Protein AF-A0A517NAT8-F1 (afdb_monomer_lite)

Structure (mmCIF, N/CA/C/O backbone):
data_AF-A0A517NAT8-F1
#
_entry.id   AF-A0A517NAT8-F1
#
loop_
_atom_site.group_PDB
_atom_site.id
_atom_site.type_symbol
_atom_site.label_atom_id
_atom_site.label_alt_id
_atom_site.label_comp_id
_atom_site.label_asym_id
_atom_site.label_entity_id
_atom_site.label_seq_id
_atom_site.pdbx_PDB_ins_code
_atom_site.Cartn_x
_atom_site.Cartn_y
_atom_site.Cartn_z
_atom_site.occupancy
_atom_site.B_iso_or_equiv
_atom_site.auth_seq_id
_atom_site.auth_comp_id
_atom_site.auth_asym_id
_atom_site.auth_atom_id
_atom_site.pdbx_PDB_model_num
ATOM 1 N N . MET A 1 1 ? -1.478 28.085 41.924 1.00 50.31 1 MET A N 1
ATOM 2 C CA . MET A 1 1 ? -0.567 27.464 40.941 1.00 50.31 1 MET A CA 1
ATOM 3 C C . MET A 1 1 ? -1.247 26.225 40.390 1.00 50.31 1 MET A C 1
ATOM 5 O O . MET A 1 1 ? -1.265 25.208 41.060 1.00 50.31 1 MET A O 1
ATOM 9 N N . ASN A 1 2 ? -1.896 26.369 39.239 1.00 42.56 2 ASN A N 1
ATOM 10 C CA . ASN A 1 2 ? -2.189 25.294 38.294 1.00 42.56 2 ASN A CA 1
ATOM 11 C C . ASN A 1 2 ? -2.594 25.989 36.993 1.00 42.56 2 ASN A C 1
ATOM 13 O O . ASN A 1 2 ? -3.600 26.692 36.939 1.00 42.56 2 ASN A O 1
ATOM 17 N N . THR A 1 3 ? -1.717 25.903 36.003 1.00 54.31 3 THR A N 1
ATOM 18 C CA . THR A 1 3 ? -1.868 26.492 34.674 1.00 54.31 3 THR A CA 1
ATOM 19 C C . THR A 1 3 ? -2.737 25.569 33.832 1.00 54.31 3 THR A C 1
ATOM 21 O O . THR A 1 3 ? -2.320 24.466 33.492 1.00 54.31 3 THR A O 1
ATOM 24 N N . PHE A 1 4 ? -3.950 26.019 33.522 1.00 49.78 4 PHE A N 1
ATOM 25 C CA . PHE A 1 4 ? -4.820 25.400 32.528 1.00 49.78 4 PHE A CA 1
ATOM 26 C C . PHE A 1 4 ? -4.387 25.900 31.146 1.00 49.78 4 PHE A C 1
ATOM 28 O O . PHE A 1 4 ? -4.665 27.043 30.780 1.00 49.78 4 PHE A O 1
ATOM 35 N N . SER A 1 5 ? -3.676 25.058 30.399 1.00 52.59 5 SER A N 1
ATOM 36 C CA . SER A 1 5 ? -3.473 25.247 28.964 1.00 52.59 5 SER A CA 1
ATOM 37 C C . SER A 1 5 ? -4.778 24.903 28.253 1.00 52.59 5 SER A C 1
ATOM 39 O O . SER A 1 5 ? -5.262 23.777 28.339 1.00 52.59 5 SER A O 1
ATOM 41 N N . ARG A 1 6 ? -5.374 25.902 27.601 1.00 52.00 6 ARG A N 1
ATOM 42 C CA . ARG A 1 6 ? -6.518 25.757 26.702 1.00 52.00 6 ARG A CA 1
ATOM 43 C C . ARG A 1 6 ? -5.967 25.850 25.287 1.00 52.00 6 ARG A C 1
ATOM 45 O O . ARG A 1 6 ? -5.688 26.943 24.806 1.00 52.00 6 ARG A O 1
ATOM 52 N N . GLU A 1 7 ? -5.739 24.691 24.694 1.00 56.03 7 GLU A N 1
ATOM 53 C CA . GLU A 1 7 ? -5.341 24.525 23.302 1.00 56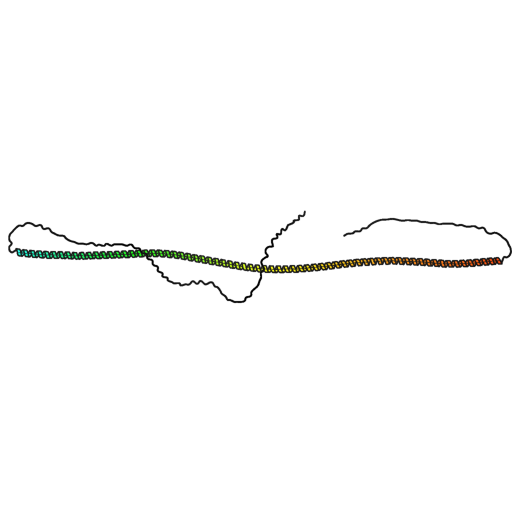.03 7 GLU A CA 1
ATOM 54 C C . GLU A 1 7 ? -6.620 24.591 22.460 1.00 56.03 7 GLU A C 1
ATOM 56 O O . GLU A 1 7 ? -7.607 23.912 22.742 1.00 56.03 7 GLU A O 1
ATOM 61 N N . SER A 1 8 ? -6.656 25.543 21.536 1.00 54.88 8 SER A N 1
ATOM 62 C CA . SER A 1 8 ? -7.767 25.797 20.629 1.00 54.88 8 SER A CA 1
ATOM 63 C C . SER A 1 8 ? -7.552 25.005 19.347 1.00 54.88 8 SER A C 1
ATOM 65 O O . SER A 1 8 ? -6.646 25.326 18.579 1.00 54.88 8 SER A O 1
ATOM 67 N N . ASP A 1 9 ? -8.402 24.002 19.138 1.00 45.12 9 ASP A N 1
ATOM 68 C CA . ASP A 1 9 ? -8.589 23.319 17.863 1.00 45.12 9 ASP A CA 1
ATOM 69 C C . ASP A 1 9 ? -9.257 24.278 16.870 1.00 45.12 9 ASP A C 1
ATOM 71 O O . ASP A 1 9 ? -10.445 24.587 16.975 1.00 45.12 9 ASP A O 1
ATOM 75 N N . ASP A 1 10 ? -8.464 24.764 15.919 1.00 54.50 10 ASP A N 1
ATOM 76 C CA . ASP A 1 10 ? -8.914 25.475 14.724 1.00 54.50 10 ASP A CA 1
ATOM 77 C C . ASP A 1 10 ? -8.953 24.445 13.580 1.00 54.50 10 ASP A C 1
ATOM 79 O O . ASP A 1 10 ? -8.003 24.279 12.810 1.00 54.50 10 ASP A O 1
ATOM 83 N N . GLN A 1 11 ? -10.018 23.636 13.557 1.00 51.03 11 GLN A N 1
ATOM 84 C CA . GLN A 1 11 ? -10.314 22.726 12.451 1.00 51.03 11 GLN A CA 1
ATOM 85 C C . GLN A 1 11 ? -11.008 23.517 11.345 1.00 51.03 11 GLN A C 1
ATOM 87 O O . GLN A 1 11 ? -12.150 23.947 11.476 1.00 51.03 11 GLN A O 1
ATOM 92 N N . SER A 1 12 ? -10.272 23.703 10.256 1.00 53.66 12 SER A N 1
ATOM 93 C CA . SER A 1 12 ? -10.750 24.258 8.999 1.00 53.66 12 SER A CA 1
ATOM 94 C C . SER A 1 12 ? -11.704 23.272 8.325 1.00 53.66 12 SER A C 1
ATOM 96 O O . SER A 1 12 ? -11.334 22.151 7.974 1.00 53.66 12 SER A O 1
ATOM 98 N N . ASP A 1 13 ? -12.937 23.729 8.138 1.00 51.56 13 ASP A N 1
ATOM 99 C CA . ASP A 1 13 ? -13.942 23.144 7.262 1.00 51.56 13 ASP A CA 1
ATOM 100 C C . ASP A 1 13 ? -13.539 23.362 5.794 1.00 51.56 13 ASP A C 1
ATOM 102 O O . ASP A 1 13 ? -13.818 24.414 5.228 1.00 51.56 13 ASP A O 1
ATOM 106 N N . ASP A 1 14 ? -12.902 22.374 5.164 1.00 53.47 14 ASP A N 1
ATOM 107 C CA . ASP A 1 14 ? -12.658 22.357 3.712 1.00 53.47 14 ASP A CA 1
ATOM 108 C C . ASP A 1 14 ? -12.806 20.930 3.138 1.00 53.47 14 ASP A C 1
ATOM 110 O O . ASP A 1 14 ? -11.933 20.386 2.470 1.00 53.47 14 ASP A O 1
ATOM 114 N N . GLU A 1 15 ? -13.957 20.292 3.373 1.00 52.34 15 GLU A N 1
ATOM 115 C CA . GLU A 1 15 ? -14.375 19.097 2.621 1.00 52.34 15 GLU A CA 1
ATOM 116 C C . GLU A 1 15 ? -15.855 19.175 2.221 1.00 52.34 15 GLU A C 1
ATOM 118 O O . GLU A 1 15 ? -16.710 18.433 2.702 1.00 52.34 15 GLU A O 1
ATOM 123 N N . SER A 1 16 ? -16.198 20.063 1.285 1.00 57.94 16 SER A N 1
ATOM 124 C CA . SER A 1 16 ? -17.474 19.926 0.572 1.00 57.94 16 SER A CA 1
ATOM 125 C C . SER A 1 16 ? -17.462 20.527 -0.829 1.00 57.94 16 SER A C 1
ATOM 127 O O . SER A 1 16 ? -18.147 21.500 -1.074 1.00 57.94 16 SER A O 1
ATOM 129 N N . LEU A 1 17 ? -16.740 19.939 -1.793 1.00 54.53 17 LEU A N 1
ATOM 130 C CA . LEU A 1 17 ? -16.938 20.265 -3.221 1.00 54.53 17 LEU A CA 1
ATOM 131 C C . LEU A 1 17 ? -16.329 19.205 -4.166 1.00 54.53 17 LEU A C 1
ATOM 133 O O . LEU A 1 17 ? -15.535 19.522 -5.040 1.00 54.53 17 LEU A O 1
ATOM 137 N N . LEU A 1 18 ? -16.686 17.920 -4.021 1.00 50.75 18 LEU A N 1
ATOM 138 C CA . LEU A 1 18 ? -16.361 16.903 -5.046 1.00 50.75 18 LEU A CA 1
ATOM 139 C C . LEU A 1 18 ? -17.267 15.662 -4.984 1.00 50.75 18 LEU A C 1
ATOM 141 O O . LEU A 1 18 ? -16.820 14.522 -4.928 1.00 50.75 18 LEU A O 1
ATOM 145 N N . LYS A 1 19 ? -18.587 15.875 -5.022 1.00 48.81 19 LYS A N 1
ATOM 146 C CA . LYS A 1 19 ? -19.572 14.819 -5.320 1.00 48.81 19 LYS A CA 1
ATOM 147 C C . LYS A 1 19 ? -20.706 15.367 -6.180 1.00 48.81 19 LYS A C 1
ATOM 149 O O . LYS A 1 19 ? -21.815 15.576 -5.708 1.00 48.81 19 LYS A O 1
ATOM 154 N N . GLN A 1 20 ? -20.433 15.566 -7.464 1.00 50.50 20 GLN A N 1
ATOM 155 C CA . GLN A 1 20 ? -21.471 15.613 -8.492 1.00 50.50 20 GLN A CA 1
ATOM 156 C C . GLN A 1 20 ? -20.840 15.306 -9.849 1.00 50.50 20 GLN A C 1
ATOM 158 O O . GLN A 1 20 ? -20.296 16.194 -10.487 1.00 50.50 20 GLN A O 1
ATOM 163 N N . GLN A 1 21 ? -20.870 14.027 -10.237 1.00 48.34 21 GLN A N 1
ATOM 164 C CA . GLN A 1 21 ? -21.014 13.519 -11.612 1.00 48.34 21 GLN A CA 1
ATOM 165 C C . GLN A 1 21 ? -20.677 12.022 -11.627 1.00 48.34 21 GLN A C 1
ATOM 167 O O . GLN A 1 21 ? -19.607 11.598 -12.042 1.00 48.34 21 GLN A O 1
ATOM 172 N N . SER A 1 22 ? -21.605 11.196 -11.148 1.00 48.62 22 SER A N 1
ATOM 173 C CA . SER A 1 22 ? -21.641 9.783 -11.533 1.00 48.62 22 SER A CA 1
ATOM 174 C C . SER A 1 22 ? -23.045 9.248 -11.298 1.00 48.62 22 SER A C 1
ATOM 176 O O . SER A 1 22 ? -23.369 8.789 -10.207 1.00 48.62 22 SER A O 1
ATOM 178 N N . SER A 1 23 ? -23.918 9.434 -12.291 1.00 49.81 23 SER A N 1
ATOM 179 C CA . SER A 1 23 ? -25.202 8.731 -12.435 1.00 49.81 23 SER A CA 1
ATOM 180 C C . SER A 1 23 ? -25.832 9.049 -13.796 1.00 49.81 23 SER A C 1
ATOM 182 O O . SER A 1 23 ? -26.615 9.983 -13.924 1.00 49.81 23 SER A O 1
ATOM 184 N N . ARG A 1 24 ? -25.488 8.252 -14.809 1.00 49.53 24 ARG A N 1
ATOM 185 C CA . ARG A 1 24 ? -26.349 7.855 -15.940 1.00 49.53 24 ARG A CA 1
ATOM 186 C C . ARG A 1 24 ? -25.829 6.473 -16.357 1.00 49.53 24 ARG A C 1
ATOM 188 O O . ARG A 1 24 ? -24.683 6.364 -16.766 1.00 49.53 24 ARG A O 1
ATOM 195 N N . MET A 1 25 ? -26.488 5.396 -15.914 1.00 43.78 25 MET A N 1
ATOM 196 C CA . MET A 1 25 ? -27.479 4.647 -16.715 1.00 43.78 25 MET A CA 1
ATOM 197 C C . MET A 1 25 ? -26.877 4.299 -18.090 1.00 43.78 25 MET A C 1
ATOM 199 O O . MET A 1 25 ? -26.657 5.206 -18.879 1.00 43.78 25 MET A O 1
ATOM 203 N N . GLY A 1 26 ? -26.518 3.065 -18.442 1.00 43.97 26 GLY A N 1
ATOM 204 C CA . GLY A 1 26 ? -27.087 1.774 -18.064 1.00 43.97 26 GLY A CA 1
ATOM 205 C C . GLY A 1 26 ? -27.830 1.189 -19.270 1.00 43.97 26 GLY A C 1
ATOM 206 O O . GLY A 1 26 ? -28.805 1.788 -19.709 1.00 43.97 26 GLY A O 1
ATOM 207 N N . GLY A 1 27 ? -27.388 0.019 -19.745 1.00 44.34 27 GLY A N 1
ATOM 208 C CA . GLY A 1 27 ? -28.197 -0.919 -20.537 1.00 44.34 27 GLY A CA 1
ATOM 209 C C . GLY A 1 27 ? -27.802 -1.118 -22.006 1.00 44.34 27 GLY A C 1
ATOM 210 O O . GLY A 1 27 ? -27.561 -0.140 -22.704 1.00 44.34 27 GLY A O 1
ATOM 211 N N . ASN A 1 28 ? -27.870 -2.396 -22.424 1.00 40.94 28 ASN A N 1
ATOM 212 C CA . ASN A 1 28 ? -27.925 -2.947 -23.795 1.00 40.94 28 ASN A CA 1
ATOM 213 C C . ASN A 1 28 ? -26.576 -3.075 -24.544 1.00 40.94 28 ASN A C 1
ATOM 215 O O . ASN A 1 28 ? -25.791 -2.140 -24.543 1.00 40.94 28 ASN A O 1
ATOM 219 N N . ASP A 1 29 ? -26.160 -4.179 -25.184 1.00 44.78 29 ASP A N 1
ATOM 220 C CA . ASP A 1 29 ? -26.725 -5.479 -25.610 1.00 44.78 29 ASP A CA 1
ATOM 221 C C . ASP A 1 29 ? -25.532 -6.471 -25.720 1.00 44.78 29 ASP A C 1
ATOM 223 O O . ASP A 1 29 ? -24.425 -6.063 -26.057 1.00 44.78 29 ASP A O 1
ATOM 227 N N . HIS A 1 30 ? -25.560 -7.725 -25.259 1.00 51.31 30 HIS A N 1
ATOM 228 C CA . HIS A 1 30 ? -26.035 -8.949 -25.933 1.00 51.31 30 HIS A CA 1
ATOM 229 C C . HIS A 1 30 ? -25.841 -9.059 -27.466 1.00 51.31 30 HIS A C 1
ATOM 231 O O . HIS A 1 30 ? -26.796 -8.955 -28.220 1.00 51.31 30 HIS A O 1
ATOM 237 N N . PHE A 1 31 ? -24.619 -9.389 -27.900 1.00 43.75 31 PHE A N 1
ATOM 238 C CA . PHE A 1 31 ? -24.274 -10.177 -29.102 1.00 43.75 31 PHE A CA 1
ATOM 239 C C . PHE A 1 31 ? -22.938 -10.876 -28.759 1.00 43.75 31 PHE A C 1
ATOM 241 O O . PHE A 1 31 ? -22.033 -10.228 -28.251 1.00 43.75 31 PHE A O 1
ATOM 248 N N . GLY A 1 32 ? -22.731 -12.188 -28.851 1.00 42.06 32 GLY A N 1
ATOM 249 C CA . GLY A 1 32 ? -23.249 -13.133 -29.827 1.00 42.06 32 GLY A CA 1
ATOM 250 C C . GLY A 1 32 ? -22.176 -13.367 -30.890 1.00 42.06 32 GLY A C 1
ATOM 251 O O . GLY A 1 32 ? -22.216 -12.678 -31.893 1.00 42.06 32 GLY A O 1
ATOM 252 N N . GLY A 1 33 ? -21.249 -14.298 -30.615 1.00 45.09 33 GLY A N 1
ATOM 253 C CA . GLY A 1 33 ? -20.421 -15.074 -31.557 1.00 45.09 33 GLY A CA 1
ATOM 254 C C . GLY A 1 33 ? -19.643 -14.351 -32.666 1.00 45.09 33 GLY A C 1
ATOM 255 O O . GLY A 1 33 ? -20.226 -13.691 -33.507 1.00 45.09 33 GLY A O 1
ATOM 256 N N . THR A 1 34 ? -18.341 -14.616 -32.755 1.00 44.00 34 THR A N 1
ATOM 257 C CA . THR A 1 34 ? -17.781 -15.505 -33.792 1.00 44.00 34 THR A CA 1
ATOM 258 C C . THR A 1 34 ? -16.298 -15.709 -33.530 1.00 44.00 34 THR A C 1
ATOM 260 O O . THR A 1 34 ? -15.546 -14.750 -33.369 1.00 44.00 34 THR A O 1
ATOM 263 N N . ASP A 1 35 ? -15.901 -16.975 -33.530 1.00 48.62 35 ASP A N 1
ATOM 264 C CA . ASP A 1 35 ? -14.538 -17.411 -33.777 1.00 48.62 35 ASP A CA 1
ATOM 265 C C . ASP A 1 35 ? -14.037 -16.819 -35.100 1.00 48.62 35 ASP A C 1
ATOM 267 O O . ASP A 1 35 ? -14.636 -17.049 -36.149 1.00 48.62 35 ASP A O 1
ATOM 271 N N . THR A 1 36 ? -12.918 -16.102 -35.060 1.00 49.06 36 THR A N 1
ATOM 272 C CA . THR A 1 36 ? -12.034 -15.934 -36.216 1.00 49.06 36 THR A CA 1
ATOM 273 C C . THR A 1 36 ? -10.600 -15.971 -35.718 1.00 49.06 36 THR A C 1
ATOM 275 O O . THR A 1 36 ? -10.096 -15.024 -35.119 1.00 49.06 36 THR A O 1
ATOM 278 N N . GLU A 1 37 ? -10.019 -17.152 -35.884 1.00 41.31 37 GLU A N 1
ATOM 279 C CA . GLU A 1 37 ? -8.735 -17.383 -36.536 1.00 41.31 37 GLU A CA 1
ATOM 280 C C . GLU A 1 37 ? -7.654 -16.301 -36.415 1.00 41.31 37 GLU A C 1
ATOM 282 O O . GLU A 1 37 ? -7.759 -15.170 -36.884 1.00 41.31 37 GLU A O 1
ATOM 287 N N . SER A 1 38 ? -6.540 -16.774 -35.862 1.00 51.75 38 SER A N 1
ATOM 288 C CA . SER A 1 38 ? -5.169 -16.394 -36.175 1.00 51.75 38 SER A CA 1
ATOM 289 C C . SER A 1 38 ? -4.980 -15.577 -37.459 1.00 51.75 38 SER A C 1
ATOM 291 O O . SER A 1 38 ? -5.102 -16.102 -38.565 1.00 51.75 38 SER A O 1
ATOM 293 N N . MET A 1 39 ? -4.473 -14.358 -37.307 1.00 43.47 39 MET A N 1
ATOM 294 C CA . MET A 1 39 ? -3.513 -13.814 -38.260 1.00 43.47 39 MET A CA 1
ATOM 295 C C . MET A 1 39 ? -2.321 -13.252 -37.495 1.00 43.47 39 MET A C 1
ATOM 297 O O . MET A 1 39 ? -2.332 -12.140 -36.972 1.00 43.47 39 MET A O 1
ATOM 301 N N . PHE A 1 40 ? -1.296 -14.100 -37.416 1.00 44.72 40 PHE A N 1
ATOM 302 C CA . PHE A 1 40 ? 0.096 -13.691 -37.327 1.00 44.72 40 PHE A CA 1
ATOM 303 C C . PHE A 1 40 ? 0.354 -12.637 -38.410 1.00 44.72 40 PHE A C 1
ATOM 305 O O . PHE A 1 40 ? 0.318 -12.951 -39.597 1.00 44.72 40 PHE A O 1
ATOM 312 N N . ASN A 1 41 ? 0.605 -11.396 -38.005 1.00 43.94 41 ASN A N 1
ATOM 313 C CA . ASN A 1 41 ? 1.285 -10.428 -38.855 1.00 43.94 41 ASN A CA 1
ATOM 314 C C . ASN A 1 41 ? 2.761 -10.457 -38.468 1.00 43.94 41 ASN A C 1
ATOM 316 O O . ASN A 1 41 ? 3.219 -9.664 -37.645 1.00 43.94 41 ASN A O 1
ATOM 320 N N . ASP A 1 42 ? 3.480 -11.416 -39.046 1.00 52.22 42 ASP A N 1
ATOM 321 C CA . ASP A 1 42 ? 4.934 -11.364 -39.105 1.00 52.22 42 ASP A CA 1
ATOM 322 C C . ASP A 1 42 ? 5.346 -10.160 -39.975 1.00 52.22 42 ASP A C 1
ATOM 324 O O . ASP A 1 42 ? 4.808 -9.980 -41.074 1.00 52.22 42 ASP A O 1
ATOM 328 N N . PRO A 1 43 ? 6.285 -9.311 -39.526 1.00 63.31 43 PRO A N 1
ATOM 329 C CA . PRO A 1 43 ? 6.889 -8.308 -40.391 1.00 63.31 43 PRO A CA 1
ATOM 330 C C . PRO A 1 43 ? 7.718 -9.006 -41.487 1.00 63.31 43 PRO A C 1
ATOM 332 O O . PRO A 1 43 ? 8.379 -10.011 -41.212 1.00 63.31 43 PRO A O 1
ATOM 335 N N . PRO A 1 44 ? 7.708 -8.502 -42.733 1.00 53.25 44 PRO A N 1
ATOM 336 C CA . PRO A 1 44 ? 8.344 -9.187 -43.849 1.00 53.25 44 PRO A CA 1
ATOM 337 C C . PRO A 1 44 ? 9.859 -9.295 -43.652 1.00 53.25 44 PRO A C 1
ATOM 339 O O . PRO A 1 44 ? 10.553 -8.300 -43.434 1.00 53.25 44 PRO A O 1
ATOM 342 N N . LEU A 1 45 ? 10.359 -10.528 -43.786 1.00 43.91 45 LEU A N 1
ATOM 343 C CA . LEU A 1 45 ? 11.760 -10.834 -44.050 1.00 43.91 45 LEU A CA 1
ATOM 344 C C . LEU A 1 45 ? 12.233 -10.005 -45.252 1.00 43.91 45 LEU A C 1
ATOM 346 O O . LEU A 1 45 ? 11.782 -10.212 -46.377 1.00 43.91 45 LEU A O 1
ATOM 350 N N . ILE A 1 46 ? 13.183 -9.103 -45.022 1.00 49.00 46 ILE A N 1
ATOM 351 C CA . ILE A 1 46 ? 13.988 -8.510 -46.088 1.00 49.00 46 ILE A CA 1
ATOM 352 C C . ILE A 1 46 ? 15.057 -9.544 -46.445 1.00 49.00 46 ILE A C 1
ATOM 354 O O . ILE A 1 46 ? 16.097 -9.642 -45.796 1.00 49.00 46 ILE A O 1
ATOM 358 N N . THR A 1 47 ? 14.777 -10.355 -47.458 1.00 51.41 47 THR A N 1
ATOM 359 C CA . THR A 1 47 ? 15.804 -11.111 -48.177 1.00 51.41 47 THR A CA 1
ATOM 360 C C . THR A 1 47 ? 16.501 -10.174 -49.168 1.00 51.41 47 THR A C 1
ATOM 362 O O . THR A 1 47 ? 15.806 -9.462 -49.894 1.00 51.41 47 THR A O 1
ATOM 365 N N . PRO A 1 48 ? 17.843 -10.146 -49.236 1.00 47.50 48 PRO A N 1
ATOM 366 C CA . PRO A 1 48 ? 18.539 -9.462 -50.314 1.00 47.50 48 PRO A CA 1
ATOM 367 C C . PRO A 1 48 ? 18.362 -10.277 -51.598 1.00 47.50 48 PRO A C 1
ATOM 369 O O . PRO A 1 48 ? 18.732 -11.448 -51.636 1.00 47.50 48 PRO A O 1
ATOM 372 N N . ASP A 1 49 ? 17.772 -9.661 -52.617 1.00 42.53 49 ASP A N 1
ATOM 373 C CA . ASP A 1 49 ? 17.655 -10.228 -53.960 1.00 42.53 49 ASP A CA 1
ATOM 374 C C . ASP A 1 49 ? 19.024 -10.112 -54.663 1.00 42.53 49 ASP A C 1
ATOM 376 O O . ASP A 1 49 ? 19.537 -8.992 -54.802 1.00 42.53 49 ASP A O 1
ATOM 380 N N . PRO A 1 50 ? 19.678 -11.221 -55.048 1.00 60.94 50 PRO A N 1
ATOM 381 C CA . PRO A 1 50 ? 20.838 -11.203 -55.920 1.00 60.94 50 PRO A CA 1
ATOM 382 C C . PRO A 1 50 ? 20.357 -11.380 -57.367 1.00 60.94 50 PRO A C 1
ATOM 384 O O . PRO A 1 50 ? 19.720 -12.379 -57.673 1.00 60.94 50 PRO A O 1
ATOM 387 N N . ASP A 1 51 ? 20.694 -10.414 -58.224 1.00 47.69 51 ASP A N 1
ATOM 388 C CA . ASP A 1 51 ? 20.539 -10.390 -59.694 1.00 47.69 51 ASP A CA 1
ATOM 389 C C . ASP A 1 51 ? 19.553 -9.332 -60.207 1.00 47.69 51 ASP A C 1
ATOM 391 O O . ASP A 1 51 ? 18.379 -9.583 -60.457 1.00 47.69 51 ASP A O 1
ATOM 395 N N . LEU A 1 52 ? 20.091 -8.142 -60.488 1.00 45.38 52 LEU A N 1
ATOM 396 C CA . LEU A 1 52 ? 19.544 -7.243 -61.505 1.00 45.38 52 LEU A CA 1
ATOM 397 C C . LEU A 1 52 ? 20.690 -6.720 -62.377 1.00 45.38 52 LEU A C 1
ATOM 399 O O . LEU A 1 52 ? 21.144 -5.581 -62.270 1.00 45.38 52 LEU A O 1
ATOM 403 N N . ASP A 1 53 ? 21.133 -7.597 -63.273 1.00 46.81 53 ASP A N 1
ATOM 404 C CA . ASP A 1 53 ? 21.705 -7.218 -64.558 1.00 46.81 53 ASP A CA 1
ATOM 405 C C . ASP A 1 53 ? 20.608 -6.558 -65.403 1.00 46.81 53 ASP A C 1
ATOM 407 O O . ASP A 1 53 ? 19.783 -7.246 -65.997 1.00 46.81 53 ASP A O 1
ATOM 411 N N . HIS A 1 54 ? 20.614 -5.229 -65.524 1.00 45.00 54 HIS A N 1
ATOM 412 C CA . HIS A 1 54 ? 20.000 -4.565 -66.674 1.00 45.00 54 HIS A CA 1
ATOM 413 C C . HIS A 1 54 ? 20.816 -3.356 -67.133 1.00 45.00 54 HIS A C 1
ATOM 415 O O . HIS A 1 54 ? 20.741 -2.242 -66.620 1.00 45.00 54 HIS A O 1
ATOM 421 N N . VAL A 1 55 ? 21.582 -3.637 -68.186 1.00 44.78 55 VAL A N 1
ATOM 422 C CA . VAL A 1 55 ? 21.899 -2.763 -69.315 1.00 44.78 55 VAL A CA 1
ATOM 423 C C . VAL A 1 55 ? 20.797 -1.722 -69.550 1.00 44.78 55 VAL A C 1
ATOM 425 O O . VAL A 1 55 ? 19.665 -2.073 -69.873 1.00 44.78 55 VAL A O 1
ATOM 428 N N . SER A 1 56 ? 21.155 -0.439 -69.496 1.00 44.81 56 SER A N 1
ATOM 429 C CA . SER A 1 56 ? 20.398 0.611 -70.174 1.00 44.81 56 SER A CA 1
ATOM 430 C C . SER A 1 56 ? 21.353 1.554 -70.892 1.00 44.81 56 SER A C 1
ATOM 432 O O . SER A 1 56 ? 22.022 2.409 -70.313 1.00 44.81 56 SER A O 1
ATOM 434 N N . THR A 1 57 ? 21.435 1.335 -72.198 1.00 46.38 57 THR A N 1
ATOM 435 C CA . THR A 1 57 ? 21.903 2.286 -73.194 1.00 46.38 57 THR A CA 1
ATOM 436 C C . THR A 1 57 ? 20.953 3.478 -73.246 1.00 46.38 57 THR A C 1
ATOM 438 O O . THR A 1 57 ? 19.794 3.313 -73.623 1.00 46.38 57 THR A O 1
ATOM 441 N N . GLN A 1 58 ? 21.451 4.688 -73.001 1.00 36.72 58 GLN A N 1
ATOM 442 C CA . GLN A 1 58 ? 20.858 5.869 -73.619 1.00 36.72 58 GLN A CA 1
ATOM 443 C C . GLN A 1 58 ? 21.929 6.890 -74.001 1.00 36.72 58 GLN A C 1
ATOM 445 O O . GLN A 1 58 ? 22.490 7.626 -73.197 1.00 36.72 58 GLN A O 1
ATOM 450 N N . THR A 1 59 ? 22.197 6.868 -75.300 1.00 40.41 59 THR A N 1
ATOM 451 C CA . THR A 1 59 ? 22.665 7.969 -76.131 1.00 40.41 59 THR A CA 1
ATOM 452 C C . THR A 1 59 ? 22.011 9.294 -75.749 1.00 40.41 59 THR A C 1
ATOM 454 O O . THR A 1 59 ? 20.785 9.393 -75.781 1.00 40.41 59 THR A O 1
ATOM 457 N N . ASN A 1 60 ? 22.810 10.343 -75.547 1.00 36.53 60 ASN A N 1
ATOM 458 C CA . ASN A 1 60 ? 22.399 11.648 -76.041 1.00 36.53 60 ASN A CA 1
ATOM 459 C C . ASN A 1 60 ? 23.581 12.455 -76.579 1.00 36.53 60 ASN A C 1
ATOM 461 O O . ASN A 1 60 ? 24.673 12.484 -76.015 1.00 36.53 60 ASN A O 1
ATOM 465 N N . VAL A 1 61 ? 23.314 13.032 -77.741 1.00 37.50 61 VAL A N 1
ATOM 466 C CA . VAL A 1 61 ? 24.208 13.673 -78.695 1.00 37.50 61 VAL A CA 1
ATOM 467 C C . VAL A 1 61 ? 23.852 15.156 -78.706 1.00 37.50 61 VAL A C 1
ATOM 469 O O . VAL A 1 61 ? 22.695 15.498 -78.916 1.00 37.50 61 VAL A O 1
ATOM 472 N N . GLN A 1 62 ? 24.838 16.029 -78.526 1.00 38.19 62 GLN A N 1
ATOM 473 C CA . GLN A 1 62 ? 24.784 17.460 -78.861 1.00 38.19 62 GLN A CA 1
ATOM 474 C C . GLN A 1 62 ? 26.257 17.905 -78.894 1.00 38.19 62 GLN A C 1
ATOM 476 O O . GLN A 1 62 ? 26.906 17.936 -77.858 1.00 38.19 62 GLN A O 1
ATOM 481 N N . VAL A 1 63 ? 26.977 17.983 -80.019 1.00 36.66 63 VAL A N 1
ATOM 482 C CA . VAL A 1 63 ? 26.777 18.730 -81.275 1.00 36.66 63 VAL A CA 1
ATOM 483 C C . VAL A 1 63 ? 26.404 20.183 -81.018 1.00 36.66 63 VAL A C 1
ATOM 485 O O . VAL A 1 63 ? 25.240 20.549 -81.084 1.00 36.66 63 VAL A O 1
ATOM 488 N N . GLU A 1 64 ? 27.428 21.009 -80.820 1.00 36.75 64 GLU A N 1
ATOM 489 C CA . GLU A 1 64 ? 27.449 22.349 -81.392 1.00 36.75 64 GLU A CA 1
ATOM 490 C C . GLU A 1 64 ? 28.846 22.675 -81.928 1.00 36.75 64 GLU A C 1
ATOM 492 O O . GLU A 1 64 ? 29.885 22.468 -81.302 1.00 36.75 64 GLU A O 1
ATOM 497 N N . THR A 1 65 ? 28.819 23.105 -83.178 1.00 38.44 65 THR A N 1
ATOM 498 C CA . THR A 1 65 ? 29.917 23.420 -84.077 1.00 38.44 65 THR A CA 1
ATOM 499 C C . THR A 1 65 ? 30.101 24.929 -84.157 1.00 38.44 65 THR A C 1
ATOM 501 O O . THR A 1 65 ? 29.124 25.645 -84.344 1.00 38.44 65 THR A O 1
ATOM 504 N N . SER A 1 66 ? 31.341 25.408 -84.185 1.00 35.34 66 SER A N 1
ATOM 505 C CA . SER A 1 66 ? 31.729 26.628 -84.916 1.00 35.34 66 SER A CA 1
ATOM 506 C C . SER A 1 66 ? 33.263 26.612 -84.999 1.00 35.34 66 SER A C 1
ATOM 508 O O . SER A 1 66 ? 33.927 26.635 -83.970 1.00 35.34 66 SER A O 1
ATOM 510 N N . SER A 1 67 ? 33.925 26.289 -86.114 1.00 37.75 67 SER A N 1
ATOM 511 C CA . SER A 1 67 ? 33.946 26.880 -87.464 1.00 37.75 67 SER A CA 1
ATOM 512 C C . SER A 1 67 ? 34.599 28.267 -87.530 1.00 37.75 67 SER A C 1
ATOM 514 O O . SER A 1 67 ? 33.940 29.265 -87.272 1.00 37.75 67 SER A O 1
ATOM 516 N N . HIS A 1 68 ? 35.872 28.298 -87.943 1.00 37.12 68 HIS A N 1
ATOM 517 C CA . HIS A 1 68 ? 36.523 29.238 -88.882 1.00 37.12 68 HIS A CA 1
ATOM 518 C C . HIS A 1 68 ? 37.922 28.634 -89.162 1.00 37.12 68 HIS A C 1
ATOM 520 O O . HIS A 1 68 ? 38.750 28.577 -88.264 1.00 37.12 68 HIS A O 1
ATOM 526 N N . GLN A 1 69 ? 38.191 27.900 -90.258 1.00 36.03 69 GLN A N 1
ATOM 527 C CA . GLN A 1 69 ? 38.377 28.341 -91.661 1.00 36.03 69 GLN A CA 1
ATOM 528 C C . GLN A 1 69 ? 39.180 29.652 -91.760 1.00 36.03 69 GLN A C 1
ATOM 530 O O . GLN A 1 69 ? 38.803 30.632 -91.144 1.00 36.03 69 GLN A O 1
ATOM 535 N N . LYS A 1 70 ? 40.247 29.794 -92.558 1.00 37.44 70 LYS A N 1
ATOM 536 C CA . LYS A 1 70 ? 40.639 29.144 -93.827 1.00 37.44 70 LYS A CA 1
ATOM 537 C C . LYS A 1 70 ? 42.085 29.596 -94.117 1.00 37.44 70 LYS A C 1
ATOM 539 O O . LYS A 1 70 ? 42.364 30.772 -93.945 1.00 37.44 70 LYS A O 1
ATOM 544 N N . GLY A 1 71 ? 43.002 28.705 -94.508 1.00 35.09 71 GLY A N 1
ATOM 545 C CA . GLY A 1 71 ? 43.483 28.611 -95.904 1.00 35.09 71 GLY A CA 1
ATOM 546 C C . GLY A 1 71 ? 44.700 29.525 -96.162 1.00 35.09 71 GLY A C 1
ATOM 547 O O . GLY A 1 71 ? 44.808 30.567 -95.547 1.00 35.09 71 GLY A O 1
ATOM 548 N N . LYS A 1 72 ? 45.679 29.266 -97.029 1.00 39.09 72 LYS A N 1
ATOM 549 C CA . LYS A 1 72 ? 45.923 28.317 -98.129 1.00 39.09 72 LYS A CA 1
ATOM 550 C C . LYS A 1 72 ? 47.459 28.278 -98.312 1.00 39.09 72 LYS A C 1
ATOM 552 O O . LYS A 1 72 ? 48.106 29.304 -98.160 1.00 39.09 72 LYS A O 1
ATOM 557 N N . ARG A 1 73 ? 48.084 27.103 -98.446 1.00 35.97 73 ARG A N 1
ATOM 558 C CA . ARG A 1 73 ? 48.607 26.521 -99.707 1.00 35.97 73 ARG A CA 1
ATOM 559 C C . ARG A 1 73 ? 49.331 27.495 -100.650 1.00 35.97 73 ARG A C 1
ATOM 561 O O . ARG A 1 73 ? 48.701 28.383 -101.212 1.00 35.97 73 ARG A O 1
ATOM 568 N N . GLY A 1 74 ? 50.591 27.169 -100.932 1.00 34.81 74 GLY A N 1
ATOM 569 C CA . GLY A 1 74 ? 51.365 27.675 -102.062 1.00 34.81 74 GLY A CA 1
ATOM 570 C C . GLY A 1 74 ? 52.703 26.946 -102.181 1.00 34.81 74 GLY A C 1
ATOM 571 O O . GLY A 1 74 ? 53.717 27.446 -101.716 1.00 34.81 74 GLY A O 1
ATOM 572 N N . GLU A 1 75 ? 52.682 25.745 -102.759 1.00 35.84 75 GLU A N 1
ATOM 573 C CA . GLU A 1 75 ? 53.862 25.095 -103.340 1.00 35.84 75 GLU A CA 1
ATOM 574 C C . GLU A 1 75 ? 54.273 25.838 -104.622 1.00 35.84 75 GLU A C 1
ATOM 576 O O . GLU A 1 75 ? 53.404 26.169 -105.428 1.00 35.84 75 GLU A O 1
ATOM 581 N N . ALA A 1 76 ? 55.575 26.018 -104.859 1.00 32.50 76 ALA A N 1
ATOM 582 C CA . ALA A 1 76 ? 56.140 26.075 -106.208 1.00 32.50 76 ALA A CA 1
ATOM 583 C C . ALA A 1 76 ? 57.632 25.705 -106.178 1.00 32.50 76 ALA A C 1
ATOM 585 O O . ALA A 1 76 ? 58.417 26.250 -105.405 1.00 32.50 76 ALA A O 1
ATOM 586 N N . LYS A 1 77 ? 57.973 24.734 -107.025 1.00 37.78 77 LYS A N 1
ATOM 587 C CA . LYS A 1 77 ? 59.303 24.187 -107.308 1.00 37.78 77 LYS A CA 1
ATOM 588 C C . LYS A 1 77 ? 60.190 25.165 -108.107 1.00 37.78 77 LYS A C 1
ATOM 590 O O . LYS A 1 77 ? 59.664 26.095 -108.718 1.00 37.78 77 LYS A O 1
ATOM 595 N N . PRO A 1 78 ? 61.513 24.912 -108.155 1.00 48.69 78 PRO A N 1
ATOM 596 C CA . PRO A 1 78 ? 62.466 25.598 -109.027 1.00 48.69 78 PRO A CA 1
ATOM 597 C C . PRO A 1 78 ? 62.463 25.023 -110.462 1.00 48.69 78 PRO A C 1
ATOM 599 O O . PRO A 1 78 ? 61.915 23.946 -110.689 1.00 48.69 78 PRO A O 1
ATOM 602 N N . ASN A 1 79 ? 63.141 25.734 -111.377 1.00 36.34 79 ASN A N 1
ATOM 603 C CA . ASN A 1 79 ? 63.648 25.343 -112.713 1.00 36.34 79 ASN A CA 1
ATOM 604 C C . ASN A 1 79 ? 63.016 26.011 -113.950 1.00 36.34 79 ASN A C 1
ATOM 606 O O . ASN A 1 79 ? 61.902 25.701 -114.357 1.00 36.34 79 ASN A O 1
ATOM 610 N N . LEU A 1 80 ? 63.841 26.818 -114.627 1.00 39.03 80 LEU A N 1
ATOM 611 C CA . LEU A 1 80 ? 63.980 26.921 -116.089 1.00 39.03 80 LEU A CA 1
ATOM 612 C C . LEU A 1 80 ? 65.422 27.414 -116.351 1.00 39.03 80 LEU A C 1
ATOM 614 O O . LEU A 1 80 ? 65.810 28.466 -115.857 1.00 39.03 80 LEU A O 1
ATOM 618 N N . LEU A 1 81 ? 66.312 26.533 -116.826 1.00 36.00 81 LEU A N 1
ATOM 619 C CA . LEU A 1 81 ? 66.772 26.426 -118.228 1.00 36.00 81 LEU A CA 1
ATOM 620 C C . LEU A 1 81 ? 67.499 27.695 -118.728 1.00 36.00 81 LEU A C 1
ATOM 622 O O . LEU A 1 81 ? 66.906 28.758 -118.819 1.00 36.00 81 LEU A O 1
ATOM 626 N N . GLN A 1 82 ? 68.827 27.665 -118.897 1.00 33.38 82 GLN A N 1
ATOM 627 C CA . GLN A 1 82 ? 69.617 27.116 -120.025 1.00 33.38 82 GLN A CA 1
ATOM 628 C C . GLN A 1 82 ? 69.814 28.086 -121.207 1.00 33.38 82 GLN A C 1
ATOM 630 O O . GLN A 1 82 ? 68.853 28.597 -121.767 1.00 33.38 82 GLN A O 1
ATOM 635 N N . ARG A 1 83 ? 71.080 28.123 -121.671 1.00 35.19 83 ARG A N 1
ATOM 636 C CA . ARG A 1 83 ? 71.602 28.576 -122.985 1.00 35.19 83 ARG A CA 1
ATOM 637 C C . ARG A 1 83 ? 71.584 30.098 -123.230 1.00 35.19 83 ARG A C 1
ATOM 639 O O . ARG A 1 83 ? 70.602 30.762 -122.976 1.00 35.19 83 ARG A O 1
ATOM 646 N N . ALA A 1 84 ? 72.633 30.730 -123.755 1.00 35.47 84 ALA A N 1
ATOM 647 C CA . ALA A 1 84 ? 73.653 30.232 -124.672 1.00 35.47 84 ALA A CA 1
ATOM 648 C C . ALA A 1 84 ? 75.013 30.929 -124.470 1.00 35.47 84 ALA A C 1
ATOM 650 O O . ALA A 1 84 ? 75.095 32.143 -124.305 1.00 35.47 84 ALA A O 1
ATOM 651 N N . PHE A 1 85 ? 76.075 30.131 -124.561 1.00 32.03 85 PHE A N 1
ATOM 652 C CA . PHE A 1 85 ? 77.425 30.568 -124.902 1.00 32.03 85 PHE A CA 1
ATOM 653 C C . PHE A 1 85 ? 77.582 30.643 -126.433 1.00 32.03 85 PHE A C 1
ATOM 655 O O . PHE A 1 85 ? 76.901 29.921 -127.163 1.00 32.03 85 PHE A O 1
ATOM 662 N N . SER A 1 86 ? 78.581 31.428 -126.854 1.00 32.81 86 SER A N 1
ATOM 663 C CA . SER A 1 86 ? 79.382 31.312 -128.090 1.00 32.81 86 SER A CA 1
ATOM 664 C C . SER A 1 86 ? 79.110 32.293 -129.236 1.00 32.81 86 SER A C 1
ATOM 666 O O . SER A 1 86 ? 78.160 32.149 -129.999 1.00 32.81 86 SER A O 1
ATOM 668 N N . ARG A 1 87 ? 80.087 33.188 -129.447 1.00 34.31 87 ARG A N 1
ATOM 669 C CA . ARG A 1 87 ? 80.829 33.409 -130.713 1.00 34.31 87 ARG A CA 1
ATOM 670 C C . ARG A 1 87 ? 82.097 34.216 -130.369 1.00 34.31 87 ARG A C 1
ATOM 672 O O . ARG A 1 87 ? 81.990 35.348 -129.922 1.00 34.31 87 ARG A O 1
ATOM 679 N N . ALA A 1 88 ? 83.272 33.582 -130.274 1.00 34.28 88 ALA A N 1
ATOM 680 C CA . ALA A 1 88 ? 84.238 33.386 -131.373 1.00 34.28 88 ALA A CA 1
ATOM 681 C C . ALA A 1 88 ? 84.600 34.731 -132.032 1.00 34.28 88 ALA A C 1
ATOM 683 O O . ALA A 1 88 ? 83.825 35.259 -132.822 1.00 34.28 88 ALA A O 1
ATOM 684 N N . SER A 1 89 ? 85.647 35.429 -131.582 1.00 33.06 89 SER A N 1
ATOM 685 C CA . SER A 1 89 ? 87.044 35.272 -132.035 1.00 33.06 89 SER A CA 1
ATOM 686 C C . SER A 1 89 ? 87.178 34.864 -133.511 1.00 33.06 89 SER A C 1
ATOM 688 O O . SER A 1 89 ? 86.854 33.746 -133.905 1.00 33.06 89 SER A O 1
ATOM 690 N N . LYS A 1 90 ? 87.661 35.803 -134.330 1.00 34.47 90 LYS A N 1
ATOM 691 C CA . LYS A 1 90 ? 88.404 35.545 -135.569 1.00 34.47 90 LYS A CA 1
ATOM 692 C C . LYS A 1 90 ? 89.138 36.819 -135.990 1.00 34.47 90 LYS A C 1
ATOM 694 O O . LYS A 1 90 ? 88.575 37.722 -136.596 1.00 34.47 90 LYS A O 1
ATOM 699 N N . THR A 1 91 ? 90.403 36.862 -135.600 1.00 34.22 91 THR A N 1
ATOM 700 C CA . THR A 1 91 ? 91.507 37.575 -136.241 1.00 34.22 91 THR A CA 1
ATOM 701 C C . THR A 1 91 ? 91.961 36.779 -137.472 1.00 34.22 91 THR A C 1
ATOM 703 O O . THR A 1 91 ? 92.106 35.563 -137.363 1.00 34.22 91 THR A O 1
ATOM 706 N N . ASN A 1 92 ? 92.133 37.438 -138.622 1.00 34.09 92 ASN A N 1
ATOM 707 C CA . ASN A 1 92 ? 93.241 37.269 -139.587 1.00 34.09 92 ASN A CA 1
ATOM 708 C C . ASN A 1 92 ? 92.944 38.131 -140.821 1.00 34.09 92 ASN A C 1
ATOM 710 O O . ASN A 1 92 ? 91.859 38.046 -141.386 1.00 34.09 92 ASN A O 1
ATOM 714 N N . GLU A 1 93 ? 93.744 39.155 -141.105 1.00 33.88 93 GLU A N 1
ATOM 715 C CA . GLU A 1 93 ? 95.085 39.134 -141.724 1.00 33.88 93 GLU A CA 1
ATOM 716 C C . GLU A 1 93 ? 95.046 38.992 -143.252 1.00 33.88 93 GLU A C 1
ATOM 718 O O . GLU A 1 93 ? 94.699 37.957 -143.808 1.00 33.88 93 GLU A O 1
ATOM 723 N N . GLN A 1 94 ? 95.405 40.117 -143.877 1.00 35.75 94 GLN A N 1
ATOM 724 C CA . GLN A 1 94 ? 96.431 40.266 -144.911 1.00 35.75 94 GLN A CA 1
ATOM 725 C C . GLN A 1 94 ? 96.401 39.278 -146.082 1.00 35.75 94 GLN A C 1
ATOM 727 O O . GLN A 1 94 ? 96.852 38.139 -146.010 1.00 35.75 94 GLN A O 1
ATOM 732 N N . GLY A 1 95 ? 95.963 39.811 -147.224 1.00 33.19 95 GLY A N 1
ATOM 733 C CA . GLY A 1 95 ? 96.270 39.257 -148.529 1.00 33.19 95 GLY A CA 1
ATOM 734 C C . GLY A 1 95 ? 97.728 39.515 -148.902 1.00 33.19 95 GLY A C 1
ATOM 735 O O . GLY A 1 95 ? 98.189 40.654 -148.883 1.00 33.19 95 GLY A O 1
ATOM 736 N N . ILE A 1 96 ? 98.424 38.452 -149.294 1.00 37.78 96 ILE A N 1
ATOM 737 C CA . ILE A 1 96 ? 99.594 38.517 -150.165 1.00 37.78 96 ILE A CA 1
ATOM 738 C C . ILE A 1 96 ? 99.350 37.502 -151.277 1.00 37.78 96 ILE A C 1
ATOM 740 O O . ILE A 1 96 ? 99.090 36.324 -151.043 1.00 37.78 96 ILE A O 1
ATOM 744 N N . THR A 1 97 ? 99.369 38.019 -152.495 1.00 34.75 97 THR A N 1
ATOM 745 C CA . THR A 1 97 ? 99.248 37.314 -153.764 1.00 34.75 97 THR A CA 1
ATOM 746 C C . THR A 1 97 ? 100.548 36.575 -154.078 1.00 34.75 97 THR A C 1
ATOM 748 O O . THR A 1 97 ? 101.597 37.213 -154.159 1.00 34.75 97 THR A O 1
ATOM 751 N N . SER A 1 98 ? 100.495 35.267 -154.328 1.00 34.28 98 SER A N 1
ATOM 752 C CA . SER A 1 98 ? 101.506 34.603 -155.152 1.00 34.28 98 SER A CA 1
ATOM 753 C C . SER A 1 98 ? 100.914 33.428 -155.930 1.00 34.28 98 SER A C 1
ATOM 755 O O . SER A 1 98 ? 99.890 32.845 -155.574 1.00 34.28 98 SER A O 1
ATOM 757 N N . GLU A 1 99 ? 101.527 33.209 -157.081 1.00 36.12 99 GLU A N 1
ATOM 758 C CA . GLU A 1 99 ? 100.994 32.612 -158.292 1.00 36.12 99 GLU A CA 1
ATOM 759 C C . GLU A 1 99 ? 101.045 31.071 -158.320 1.00 36.12 99 GLU A C 1
ATOM 761 O O . GLU A 1 99 ? 101.974 30.458 -157.807 1.00 36.12 99 GLU A O 1
ATOM 766 N N . PHE A 1 100 ? 100.025 30.496 -158.978 1.00 48.41 100 PHE A N 1
ATOM 767 C CA . PHE A 1 100 ? 99.888 29.161 -159.597 1.00 48.41 100 PHE A CA 1
ATOM 768 C C . PHE A 1 100 ? 100.423 27.906 -158.882 1.00 48.41 100 PHE A C 1
ATOM 770 O O . PHE A 1 100 ? 101.634 27.704 -158.798 1.00 48.41 100 PHE A O 1
ATOM 777 N N . PRO A 1 101 ? 99.538 26.921 -158.604 1.00 40.72 101 PRO A N 1
ATOM 778 C CA . PRO A 1 101 ? 100.003 25.549 -158.425 1.00 40.72 101 PRO A CA 1
ATOM 779 C C . PRO A 1 101 ? 99.550 24.602 -159.538 1.00 40.72 101 PRO A C 1
ATOM 781 O O . PRO A 1 101 ? 98.377 24.469 -159.889 1.00 40.72 101 PRO A O 1
ATOM 784 N N . SER A 1 102 ? 100.567 23.899 -160.015 1.00 46.44 102 SER A N 1
ATOM 785 C CA . SER A 1 102 ? 100.562 22.628 -160.724 1.00 46.44 102 SER A CA 1
ATOM 786 C C . SER A 1 102 ? 99.753 21.537 -159.988 1.00 46.44 102 SER A C 1
ATOM 788 O O . SER A 1 102 ? 99.350 21.692 -158.835 1.00 46.44 102 SER A O 1
ATOM 790 N N . THR A 1 103 ? 99.522 20.407 -160.656 1.00 54.69 103 THR A N 1
ATOM 791 C CA . THR A 1 103 ? 98.630 19.269 -160.343 1.00 54.69 103 THR A CA 1
ATOM 792 C C . THR A 1 103 ? 98.825 18.553 -158.984 1.00 54.69 103 THR A C 1
ATOM 794 O O . THR A 1 103 ? 98.199 17.526 -158.735 1.00 54.69 103 THR A O 1
ATOM 797 N N . THR A 1 104 ? 99.618 19.100 -158.058 1.00 54.56 104 THR A N 1
ATOM 798 C CA . THR A 1 104 ? 99.789 18.666 -156.656 1.00 54.56 104 THR A CA 1
ATOM 799 C C . THR A 1 104 ? 98.708 19.186 -155.687 1.00 54.56 104 THR A C 1
ATOM 801 O O . THR A 1 104 ? 98.589 18.660 -154.575 1.00 54.56 104 THR A O 1
ATOM 804 N N . LEU A 1 105 ? 97.867 20.154 -156.087 1.00 55.53 105 LEU A N 1
ATOM 805 C CA . LEU A 1 105 ? 96.762 20.683 -155.258 1.00 55.53 105 LEU A CA 1
ATOM 806 C C . LEU A 1 105 ? 95.622 19.690 -155.003 1.00 55.53 105 LEU A C 1
ATOM 808 O O . LEU A 1 105 ? 95.017 19.700 -153.933 1.00 55.53 105 LEU A O 1
ATOM 812 N N . PHE A 1 106 ? 95.312 18.819 -155.964 1.00 57.06 106 PHE A N 1
ATOM 813 C CA . PHE A 1 106 ? 94.204 17.873 -155.804 1.00 57.06 106 PHE A CA 1
ATOM 814 C C . PHE A 1 106 ? 94.534 16.765 -154.795 1.00 57.06 106 PHE A C 1
ATOM 816 O O . PHE A 1 106 ? 93.676 16.379 -154.004 1.00 57.06 106 PHE A O 1
ATOM 823 N N . ALA A 1 107 ? 95.792 16.315 -154.745 1.00 60.03 107 ALA A N 1
ATOM 824 C CA . ALA A 1 107 ? 96.237 15.335 -153.755 1.00 60.03 107 ALA A CA 1
ATOM 825 C C . ALA A 1 107 ? 96.270 15.928 -152.335 1.00 60.03 107 ALA A C 1
ATOM 827 O O . ALA A 1 107 ? 95.825 15.289 -151.385 1.00 60.03 107 ALA A O 1
ATOM 828 N N . SER A 1 108 ? 96.729 17.173 -152.187 1.00 61.31 108 SER A N 1
ATOM 829 C CA . SER A 1 108 ? 96.751 17.866 -150.893 1.00 61.31 108 SER A CA 1
ATOM 830 C C . SER A 1 108 ? 95.346 18.244 -150.410 1.00 61.31 108 SER A C 1
ATOM 832 O O . SER A 1 108 ? 95.053 18.077 -149.230 1.00 61.31 108 SER A O 1
ATOM 834 N N . SER A 1 109 ? 94.435 18.638 -151.305 1.00 67.06 109 SER A N 1
ATOM 835 C CA . SER A 1 109 ? 93.022 18.867 -150.969 1.00 67.06 109 SER A CA 1
ATOM 836 C C . SER A 1 109 ? 92.323 17.592 -150.492 1.00 67.06 109 SER A C 1
ATOM 838 O O . SER A 1 109 ? 91.624 17.637 -149.482 1.00 67.06 109 SER A O 1
ATOM 840 N N . LEU A 1 110 ? 92.560 16.445 -151.142 1.00 74.06 110 LEU A N 1
ATOM 841 C CA . LEU A 1 110 ? 91.990 15.167 -150.711 1.00 74.06 110 LEU A CA 1
ATOM 842 C C . LEU A 1 110 ? 92.525 14.748 -149.334 1.00 74.06 110 LEU A C 1
ATOM 844 O O . LEU A 1 110 ? 91.743 14.354 -148.472 1.00 74.06 110 LEU A O 1
ATOM 848 N N . VAL A 1 111 ? 93.831 14.909 -149.089 1.00 76.75 111 VAL A N 1
ATOM 849 C CA . VAL A 1 111 ? 94.443 14.637 -147.778 1.00 76.75 111 VAL A CA 1
ATOM 850 C C . VAL A 1 111 ? 93.867 15.559 -146.700 1.00 76.75 111 VAL A C 1
ATOM 852 O O . VAL A 1 111 ? 93.468 15.077 -145.642 1.00 76.75 111 VAL A O 1
ATOM 855 N N . ILE A 1 112 ? 93.724 16.859 -146.974 1.00 75.81 112 ILE A N 1
ATOM 856 C CA . ILE A 1 112 ? 93.103 17.813 -146.044 1.00 75.81 112 ILE A CA 1
ATOM 857 C C . ILE A 1 112 ? 91.642 17.442 -145.783 1.00 75.81 112 ILE A C 1
ATOM 859 O O . ILE A 1 112 ? 91.217 17.440 -144.632 1.00 75.81 112 ILE A O 1
ATOM 863 N N . PHE A 1 113 ? 90.878 17.077 -146.813 1.00 78.00 113 PHE A N 1
ATOM 864 C CA . PHE A 1 113 ? 89.478 16.692 -146.653 1.00 78.00 113 PHE A CA 1
ATOM 865 C C . PHE A 1 113 ? 89.348 15.420 -145.813 1.00 78.00 113 PHE A C 1
ATOM 867 O O . PHE A 1 113 ? 88.546 15.381 -144.884 1.00 78.00 113 PHE A O 1
ATOM 874 N N . THR A 1 114 ? 90.190 14.411 -146.063 1.00 76.94 114 THR A N 1
ATOM 875 C CA . THR A 1 114 ? 90.228 13.198 -145.232 1.00 76.94 114 THR A CA 1
ATOM 876 C C . THR A 1 114 ? 90.650 13.493 -143.795 1.00 76.94 114 THR A C 1
ATOM 878 O O . THR A 1 114 ? 90.024 12.978 -142.877 1.00 76.94 114 THR A O 1
ATOM 881 N N . LEU A 1 115 ? 91.629 14.374 -143.567 1.00 78.31 115 LEU A N 1
ATOM 882 C CA . LEU A 1 115 ? 92.038 14.790 -142.223 1.00 78.31 115 LEU A CA 1
ATOM 883 C C . LEU A 1 115 ? 90.928 15.546 -141.493 1.00 78.31 115 LEU A C 1
ATOM 885 O O . LEU A 1 115 ? 90.667 15.256 -140.332 1.00 78.31 115 LEU A O 1
ATOM 889 N N . VAL A 1 116 ? 90.239 16.472 -142.160 1.00 80.00 116 VAL A N 1
ATOM 890 C CA . VAL A 1 116 ? 89.098 17.199 -141.584 1.00 80.00 116 VAL A CA 1
ATOM 891 C C . VAL A 1 116 ? 87.975 16.232 -141.230 1.00 80.00 116 VAL A C 1
ATOM 893 O O . VAL A 1 116 ? 87.396 16.340 -140.154 1.00 80.00 116 VAL A O 1
ATOM 896 N N . LEU A 1 117 ? 87.700 15.259 -142.095 1.00 81.62 117 LEU A N 1
ATOM 897 C CA . LEU A 1 117 ? 86.654 14.268 -141.875 1.00 81.62 117 LEU A CA 1
ATOM 898 C C . LEU A 1 117 ? 87.020 13.325 -140.717 1.00 81.62 117 LEU A C 1
ATOM 900 O O . LEU A 1 117 ? 86.183 13.058 -139.859 1.00 81.62 117 LEU A O 1
ATOM 904 N N . ILE A 1 118 ? 88.288 12.915 -140.611 1.00 78.94 118 ILE A N 1
ATOM 905 C CA . ILE A 1 118 ? 88.809 12.157 -139.463 1.00 78.94 118 ILE A CA 1
ATOM 906 C C . ILE A 1 118 ? 88.703 12.983 -138.174 1.00 78.94 118 ILE A C 1
ATOM 908 O O . ILE A 1 118 ? 88.199 12.479 -137.174 1.00 78.94 118 ILE A O 1
ATOM 912 N N . ILE A 1 119 ? 89.113 14.255 -138.187 1.00 77.00 119 ILE A N 1
ATOM 913 C CA . ILE A 1 119 ? 89.024 15.149 -137.022 1.00 77.00 119 ILE A CA 1
ATOM 914 C C . ILE A 1 119 ? 87.565 15.341 -136.600 1.00 77.00 119 ILE A C 1
ATOM 916 O O . ILE A 1 119 ? 87.267 15.267 -135.412 1.00 77.00 119 ILE A O 1
ATOM 920 N N . GLN A 1 120 ? 86.644 15.539 -137.546 1.00 78.25 120 GLN A N 1
ATOM 921 C CA . GLN A 1 120 ? 85.218 15.673 -137.249 1.00 78.25 120 GLN A CA 1
ATOM 922 C C . GLN A 1 120 ? 84.638 14.390 -136.651 1.00 78.25 120 GLN A C 1
ATOM 924 O O . GLN A 1 120 ? 83.916 14.468 -135.660 1.00 78.25 120 GLN A O 1
ATOM 929 N N . ILE A 1 121 ? 84.990 13.215 -137.185 1.00 77.38 121 ILE A N 1
ATOM 930 C CA . ILE A 1 121 ? 84.558 11.925 -136.629 1.00 77.38 121 ILE A CA 1
ATOM 931 C C . ILE A 1 121 ? 85.099 11.738 -135.206 1.00 77.38 121 ILE A C 1
ATOM 933 O O . ILE A 1 121 ? 84.346 11.354 -134.312 1.00 77.38 121 ILE A O 1
ATOM 937 N N . VAL A 1 122 ? 86.380 12.033 -134.968 1.00 76.50 122 VAL A N 1
ATOM 938 C CA . VAL A 1 122 ? 87.001 11.905 -133.640 1.00 76.50 122 VAL A CA 1
ATOM 939 C C . VAL A 1 122 ? 86.388 12.896 -132.646 1.00 76.50 122 VAL A C 1
ATOM 941 O O . VAL A 1 122 ? 86.062 12.508 -131.525 1.00 76.50 122 VAL A O 1
ATOM 944 N N . ALA A 1 123 ? 86.162 14.146 -133.054 1.00 72.44 123 ALA A N 1
ATOM 945 C CA . ALA A 1 123 ? 85.553 15.172 -132.212 1.00 72.44 123 ALA A CA 1
ATOM 946 C C . ALA A 1 123 ? 84.090 14.852 -131.869 1.00 72.44 123 ALA A C 1
ATOM 948 O O . ALA A 1 123 ? 83.692 14.978 -130.713 1.00 72.44 123 ALA A O 1
ATOM 949 N N . LEU A 1 124 ? 83.297 14.383 -132.838 1.00 75.06 124 LEU A N 1
ATOM 950 C CA . LEU A 1 124 ? 81.914 13.960 -132.603 1.00 75.06 124 LEU A CA 1
ATOM 951 C C . LEU A 1 124 ? 81.853 12.752 -131.671 1.00 75.06 124 LEU A C 1
ATOM 953 O O . LEU A 1 124 ? 81.032 12.731 -130.761 1.00 75.06 124 LEU A O 1
ATOM 957 N N . ARG A 1 125 ? 82.748 11.775 -131.849 1.00 74.81 125 ARG A N 1
ATOM 958 C CA . ARG A 1 125 ? 82.808 10.588 -130.990 1.00 74.81 125 ARG A CA 1
ATOM 959 C C . ARG A 1 125 ? 83.228 10.933 -129.559 1.00 74.81 125 ARG A C 1
ATOM 961 O O . ARG A 1 125 ? 82.641 10.414 -128.617 1.00 74.81 125 ARG A O 1
ATOM 968 N N . SER A 1 126 ? 84.189 11.844 -129.398 1.00 72.44 126 SER A N 1
ATOM 969 C CA . SER A 1 126 ? 84.583 12.389 -128.093 1.00 72.44 126 SER A CA 1
ATOM 970 C C . SER A 1 126 ? 83.429 13.138 -127.419 1.00 72.44 126 SER A C 1
ATOM 972 O O . SER A 1 126 ? 83.152 12.896 -126.249 1.00 72.44 126 SER A O 1
ATOM 974 N N . HIS A 1 127 ? 82.717 13.998 -128.150 1.00 72.75 127 HIS A N 1
ATOM 975 C CA . HIS A 1 127 ? 81.588 14.745 -127.600 1.00 72.75 127 HIS A CA 1
ATOM 976 C C . HIS A 1 127 ? 80.404 13.832 -127.249 1.00 72.75 127 HIS A C 1
ATOM 978 O O . HIS A 1 127 ? 79.711 14.079 -126.266 1.00 72.75 127 HIS A O 1
ATOM 984 N N . LEU A 1 128 ? 80.175 12.767 -128.024 1.00 71.62 128 LEU A N 1
ATOM 985 C CA . LEU A 1 128 ? 79.146 11.771 -127.727 1.00 71.62 128 LEU A CA 1
ATOM 986 C C . LEU A 1 128 ? 79.461 11.025 -126.423 1.00 71.62 128 LEU A C 1
ATOM 988 O O . LEU A 1 128 ? 78.590 10.929 -125.571 1.00 71.62 128 LEU A O 1
ATOM 992 N N . SER A 1 129 ? 80.717 10.605 -126.234 1.00 73.81 129 SER A N 1
ATOM 993 C CA . SER A 1 129 ? 81.174 9.959 -124.994 1.00 73.81 129 SER A CA 1
ATOM 994 C C . SER A 1 129 ? 81.043 10.877 -123.774 1.00 73.81 129 SER A C 1
ATOM 996 O O . SER A 1 129 ? 80.596 10.429 -122.726 1.00 73.81 129 SER A O 1
ATOM 998 N N . VAL A 1 130 ? 81.358 12.171 -123.903 1.00 72.81 130 VAL A N 1
ATOM 999 C CA . VAL A 1 130 ? 81.176 13.141 -122.805 1.00 72.81 130 VAL A CA 1
ATOM 1000 C C . VAL A 1 130 ? 79.696 13.359 -122.475 1.00 72.81 130 VAL A C 1
ATOM 1002 O O . VAL A 1 130 ? 79.355 13.518 -121.305 1.00 72.81 130 VAL A O 1
ATOM 1005 N N . MET A 1 131 ? 78.814 13.360 -123.479 1.00 66.94 131 MET A N 1
ATOM 1006 C CA . MET A 1 131 ? 77.370 13.465 -123.244 1.00 66.94 131 MET A CA 1
ATOM 1007 C C . MET A 1 131 ? 76.794 12.197 -122.611 1.00 66.94 131 MET A C 1
ATOM 1009 O O . MET A 1 131 ? 75.914 12.304 -121.766 1.00 66.94 131 MET A O 1
ATOM 1013 N N . GLU A 1 132 ? 77.287 11.017 -122.984 1.00 68.81 132 GLU A N 1
ATOM 1014 C CA . GLU A 1 132 ? 76.869 9.738 -122.398 1.00 68.81 132 GLU A CA 1
ATOM 1015 C C . GLU A 1 132 ? 77.261 9.666 -120.910 1.00 68.81 132 GLU A C 1
ATOM 1017 O O . GLU A 1 132 ? 76.400 9.429 -120.063 1.00 68.81 132 GLU A O 1
ATOM 1022 N N . ASP A 1 133 ? 78.494 10.064 -120.571 1.00 71.81 133 ASP A N 1
ATOM 1023 C CA . ASP A 1 133 ? 78.968 10.217 -119.185 1.00 71.81 133 ASP A CA 1
ATOM 1024 C C . ASP A 1 133 ? 78.199 11.285 -118.382 1.00 71.81 133 ASP A C 1
ATOM 1026 O O . ASP A 1 133 ? 78.144 11.225 -117.149 1.00 71.81 133 ASP A O 1
ATOM 1030 N N . GLN A 1 134 ? 77.666 12.319 -119.044 1.00 68.50 134 GLN A N 1
ATOM 1031 C CA . GLN A 1 134 ? 76.828 13.339 -118.402 1.00 68.50 134 GLN A CA 1
ATOM 1032 C C . GLN A 1 134 ? 75.415 12.822 -118.146 1.00 68.50 134 GLN A C 1
ATOM 1034 O O . GLN A 1 134 ? 74.897 13.033 -117.057 1.00 68.50 134 GLN A O 1
ATOM 1039 N N . ILE A 1 135 ? 74.826 12.091 -119.093 1.00 69.25 135 ILE A N 1
ATOM 1040 C CA . ILE A 1 135 ? 73.506 11.474 -118.928 1.00 69.25 135 ILE A CA 1
ATOM 1041 C C . ILE A 1 135 ? 73.539 10.427 -117.806 1.00 69.25 135 ILE A C 1
ATOM 1043 O O . ILE A 1 135 ? 72.622 10.387 -116.990 1.00 69.25 135 ILE A O 1
ATOM 1047 N N . GLU A 1 136 ? 74.601 9.620 -117.706 1.00 72.12 136 GLU A N 1
ATOM 1048 C CA . GLU A 1 136 ? 74.753 8.641 -116.620 1.00 72.12 136 GLU A CA 1
ATOM 1049 C C . GLU A 1 136 ? 74.962 9.321 -115.253 1.00 72.12 136 GLU A C 1
ATOM 1051 O O . GLU A 1 136 ? 74.391 8.904 -114.240 1.00 72.12 136 GLU A O 1
ATOM 1056 N N . ARG A 1 137 ? 75.713 10.430 -115.206 1.00 71.81 137 ARG A N 1
ATOM 1057 C CA . ARG A 1 137 ? 75.853 11.243 -113.987 1.00 71.81 137 ARG A CA 1
ATOM 1058 C C . ARG A 1 137 ? 74.554 11.927 -113.570 1.00 71.81 137 ARG A C 1
ATOM 1060 O O . ARG A 1 137 ? 74.233 11.921 -112.386 1.00 71.81 137 ARG A O 1
ATOM 1067 N N . ASP A 1 138 ? 73.792 12.463 -114.513 1.00 73.00 138 ASP A N 1
ATOM 1068 C CA . ASP A 1 138 ? 72.510 13.105 -114.223 1.00 73.00 138 ASP A CA 1
ATOM 1069 C C . ASP A 1 138 ? 71.469 12.067 -113.765 1.00 73.00 138 ASP A C 1
ATOM 1071 O O . ASP A 1 138 ? 70.774 12.294 -112.776 1.00 73.00 138 ASP A O 1
ATOM 1075 N N . ALA A 1 139 ? 71.435 10.880 -114.385 1.00 71.62 139 ALA A N 1
ATOM 1076 C CA . ALA A 1 139 ? 70.568 9.773 -113.969 1.00 71.62 139 ALA A CA 1
ATOM 1077 C C . ALA A 1 139 ? 70.937 9.220 -112.579 1.00 71.62 139 ALA A C 1
ATOM 1079 O O . ALA A 1 139 ? 70.059 8.880 -111.782 1.00 71.62 139 ALA A O 1
ATOM 1080 N N . THR A 1 140 ? 72.231 9.139 -112.252 1.00 77.81 140 THR A N 1
ATOM 1081 C CA . THR A 1 140 ? 72.671 8.737 -110.906 1.00 77.81 140 THR A CA 1
ATOM 1082 C C . THR A 1 140 ? 72.365 9.811 -109.864 1.00 77.81 140 THR A C 1
ATOM 1084 O O . THR A 1 140 ? 71.947 9.460 -108.762 1.00 77.81 140 THR A O 1
ATOM 1087 N N . LEU A 1 141 ? 72.489 11.100 -110.194 1.00 78.12 141 LEU A N 1
ATOM 1088 C CA . LEU A 1 141 ? 72.162 12.210 -109.293 1.00 78.12 141 LEU A CA 1
ATOM 1089 C C . LEU A 1 141 ? 70.653 12.308 -109.018 1.00 78.12 141 LEU A C 1
ATOM 1091 O O . LEU A 1 141 ? 70.268 12.452 -107.858 1.00 78.12 141 LEU A O 1
ATOM 1095 N N . GLU A 1 142 ? 69.806 12.126 -110.036 1.00 79.94 142 GLU A N 1
ATOM 1096 C CA . GLU A 1 142 ? 68.347 12.030 -109.875 1.00 79.94 142 GLU A CA 1
ATOM 1097 C C . GLU A 1 142 ? 67.960 10.835 -108.982 1.00 79.94 142 GLU A C 1
ATOM 1099 O O . GLU A 1 142 ? 67.117 10.963 -108.091 1.00 79.94 142 GLU A O 1
ATOM 1104 N N . ASN A 1 143 ? 68.636 9.689 -109.135 1.00 84.81 143 ASN A N 1
ATOM 1105 C CA . ASN A 1 143 ? 68.443 8.524 -108.267 1.00 84.81 143 ASN A CA 1
ATOM 1106 C C . ASN A 1 143 ? 68.878 8.800 -106.811 1.00 84.81 143 ASN A C 1
ATOM 1108 O O . ASN A 1 143 ? 68.155 8.463 -105.873 1.00 84.81 143 ASN A O 1
ATOM 1112 N N . TYR A 1 144 ? 70.015 9.470 -106.592 1.00 78.25 144 TYR A N 1
ATOM 1113 C CA . TYR A 1 144 ? 70.448 9.874 -105.248 1.00 78.25 144 TYR A CA 1
ATOM 1114 C C . TYR A 1 144 ? 69.480 10.867 -104.594 1.00 78.25 144 TYR A C 1
ATOM 1116 O O . TYR A 1 144 ? 69.170 10.721 -103.409 1.00 78.25 144 TYR A O 1
ATOM 1124 N N . GLU A 1 145 ? 68.966 11.844 -105.345 1.00 86.12 145 GLU A N 1
ATOM 1125 C CA . GLU A 1 145 ? 67.976 12.803 -104.848 1.00 86.12 145 GLU A CA 1
ATOM 1126 C C . GLU A 1 145 ? 66.659 12.100 -104.482 1.00 86.12 145 GLU A C 1
ATOM 1128 O O . GLU A 1 145 ? 66.079 12.366 -103.425 1.00 86.12 145 GLU A O 1
ATOM 1133 N N . GLN A 1 146 ? 66.217 11.141 -105.298 1.00 86.94 146 GLN A N 1
ATOM 1134 C CA . GLN A 1 146 ? 65.042 10.320 -105.013 1.00 86.94 146 GLN A CA 1
ATOM 1135 C C . GLN A 1 146 ? 65.231 9.479 -103.740 1.00 86.94 146 GLN A C 1
ATOM 1137 O O . GLN A 1 146 ? 64.364 9.495 -102.863 1.00 86.94 146 GLN A O 1
ATOM 1142 N N . ILE A 1 147 ? 66.381 8.814 -103.586 1.00 84.44 147 ILE A N 1
ATOM 1143 C CA . ILE A 1 147 ? 66.729 8.040 -102.386 1.00 84.44 147 ILE A CA 1
ATOM 1144 C C . ILE A 1 147 ? 66.753 8.944 -101.145 1.00 84.44 147 ILE A C 1
ATOM 1146 O O . ILE A 1 147 ? 66.161 8.603 -100.120 1.00 84.44 147 ILE A O 1
ATOM 1150 N N . GLN A 1 148 ? 67.382 10.118 -101.223 1.00 88.38 148 GLN A N 1
ATOM 1151 C CA . GLN A 1 148 ? 67.427 11.077 -100.118 1.00 88.38 148 GLN A CA 1
ATOM 1152 C C . GLN A 1 148 ? 66.025 11.570 -99.734 1.00 88.38 148 GLN A C 1
ATOM 1154 O O . GLN A 1 148 ? 65.702 11.655 -98.546 1.00 88.38 148 GLN A O 1
ATOM 1159 N N . ASN A 1 149 ? 65.176 11.858 -100.721 1.00 89.69 149 ASN A N 1
ATOM 1160 C CA . ASN A 1 149 ? 63.790 12.255 -100.497 1.00 89.69 149 ASN A CA 1
ATOM 1161 C C . ASN A 1 149 ? 62.972 11.134 -99.847 1.00 89.69 149 ASN A C 1
ATOM 1163 O O . ASN A 1 149 ? 62.191 11.399 -98.930 1.00 89.69 149 ASN A O 1
ATOM 1167 N N . ASP A 1 150 ? 63.159 9.885 -100.265 1.00 90.50 150 ASP A N 1
ATOM 1168 C CA . ASP A 1 150 ? 62.460 8.744 -99.678 1.00 90.50 150 ASP A CA 1
ATOM 1169 C C . ASP A 1 150 ? 62.956 8.441 -98.255 1.00 90.50 150 ASP A C 1
ATOM 1171 O O . ASP A 1 150 ? 62.132 8.196 -97.371 1.00 90.50 150 ASP A O 1
ATOM 1175 N N . TYR A 1 151 ? 64.253 8.603 -97.968 1.00 89.38 151 TYR A N 1
ATOM 1176 C CA . TYR A 1 151 ? 64.772 8.582 -96.595 1.00 89.38 151 TYR A CA 1
ATOM 1177 C C . TYR A 1 151 ? 64.181 9.703 -95.735 1.00 89.38 151 TYR A C 1
ATOM 1179 O O . TYR A 1 151 ? 63.746 9.442 -94.616 1.00 89.38 151 TYR A O 1
ATOM 1187 N N . GLN A 1 152 ? 64.103 10.938 -96.237 1.00 91.62 152 GLN A N 1
ATOM 1188 C CA . GLN A 1 152 ? 63.488 12.057 -95.510 1.00 91.62 152 GLN A CA 1
ATOM 1189 C C . GLN A 1 152 ? 62.001 11.804 -95.225 1.00 91.62 152 GLN A C 1
ATOM 1191 O O . GLN A 1 152 ? 61.534 12.050 -94.110 1.00 91.62 152 GLN A O 1
ATOM 1196 N N . LYS A 1 153 ? 61.255 11.246 -96.189 1.00 91.25 153 LYS A N 1
ATOM 1197 C CA . LYS A 1 153 ? 59.861 10.824 -95.977 1.00 91.25 153 LYS A CA 1
ATOM 1198 C C . LYS A 1 153 ? 59.762 9.732 -94.919 1.00 91.25 153 LYS A C 1
ATOM 1200 O O . LYS A 1 153 ? 58.906 9.831 -94.041 1.00 91.25 153 LYS A O 1
ATOM 1205 N N . GLN A 1 154 ? 60.627 8.717 -94.973 1.00 91.62 154 GLN A N 1
ATOM 1206 C CA . GLN A 1 154 ? 60.655 7.649 -93.978 1.00 91.62 154 GLN A CA 1
ATOM 1207 C C . GLN A 1 154 ? 60.976 8.205 -92.593 1.00 91.62 154 GLN A C 1
ATOM 1209 O O . GLN A 1 154 ? 60.203 7.979 -91.671 1.00 91.62 154 GLN A O 1
ATOM 1214 N N . VAL A 1 155 ? 62.044 8.990 -92.436 1.00 89.31 155 VAL A N 1
ATOM 1215 C CA . VAL A 1 155 ? 62.416 9.634 -91.164 1.00 89.31 155 VAL A CA 1
ATOM 1216 C C . VAL A 1 155 ? 61.281 10.519 -90.645 1.00 89.31 155 VAL A C 1
ATOM 1218 O O . VAL A 1 155 ? 60.955 10.470 -89.460 1.00 89.31 155 VAL A O 1
ATOM 1221 N N . GLY A 1 156 ? 60.617 11.272 -91.524 1.00 90.19 156 GLY A N 1
ATOM 1222 C CA . GLY A 1 156 ? 59.420 12.036 -91.181 1.00 90.19 156 GLY A CA 1
ATOM 1223 C C . GLY A 1 156 ? 58.266 11.151 -90.696 1.00 90.19 156 GLY A C 1
ATOM 1224 O O . GLY A 1 156 ? 57.602 11.494 -89.719 1.00 90.19 156 GLY A O 1
ATOM 1225 N N . SER A 1 157 ? 58.046 9.999 -91.336 1.00 92.62 157 SER A N 1
ATOM 1226 C CA . SER A 1 157 ? 57.045 9.004 -90.934 1.00 92.62 157 SER A CA 1
ATOM 1227 C C . SER A 1 157 ? 57.376 8.371 -89.581 1.00 92.62 157 SER A C 1
ATOM 1229 O O . SER A 1 157 ? 56.509 8.310 -88.713 1.00 92.62 157 SER A O 1
ATOM 1231 N N . TRP A 1 158 ? 58.630 7.967 -89.360 1.00 91.38 158 TRP A N 1
ATOM 1232 C CA . TRP A 1 158 ? 59.105 7.432 -88.083 1.00 91.38 158 TRP A CA 1
ATOM 1233 C C . TRP A 1 158 ? 58.957 8.461 -86.967 1.00 91.38 158 TRP A C 1
ATOM 1235 O O . TRP A 1 158 ? 58.392 8.143 -85.931 1.00 91.38 158 TRP A O 1
ATOM 1245 N N . LYS A 1 159 ? 59.357 9.718 -87.194 1.00 92.69 159 LYS A N 1
ATOM 1246 C CA . LYS A 1 159 ? 59.208 10.793 -86.204 1.00 92.69 159 LYS A CA 1
ATOM 1247 C C . LYS A 1 159 ? 57.746 11.017 -85.817 1.00 92.69 159 LYS A C 1
ATOM 1249 O O . LYS A 1 159 ? 57.460 11.141 -84.630 1.00 92.69 159 LYS A O 1
ATOM 1254 N N . LYS A 1 160 ? 56.832 11.029 -86.797 1.00 92.81 160 LYS A N 1
ATOM 1255 C CA . LYS A 1 160 ? 55.382 11.121 -86.554 1.00 92.81 160 LYS A CA 1
ATOM 1256 C C . LYS A 1 160 ? 54.854 9.920 -85.770 1.00 92.81 160 LYS A C 1
ATOM 1258 O O . LYS A 1 160 ? 54.038 10.093 -84.870 1.00 92.81 160 LYS A O 1
ATOM 1263 N N . LEU A 1 161 ? 55.319 8.713 -86.094 1.00 94.00 161 LEU A N 1
ATOM 1264 C CA . LEU A 1 161 ? 54.930 7.497 -85.385 1.00 94.00 161 LEU A CA 1
ATOM 1265 C C . LEU A 1 161 ? 55.429 7.516 -83.935 1.00 94.00 161 LEU A C 1
ATOM 1267 O O . LEU A 1 161 ? 54.651 7.251 -83.025 1.00 94.00 161 LEU A O 1
ATOM 1271 N N . THR A 1 162 ? 56.692 7.881 -83.706 1.00 91.88 162 THR A N 1
ATOM 1272 C CA . THR A 1 162 ? 57.278 7.981 -82.365 1.00 91.88 162 THR A CA 1
ATOM 1273 C C . THR A 1 162 ? 56.601 9.070 -81.537 1.00 91.88 162 THR A C 1
ATOM 1275 O O . THR A 1 162 ? 56.307 8.832 -80.370 1.00 91.88 162 THR A O 1
ATOM 1278 N N . SER A 1 163 ? 56.291 10.236 -82.117 1.00 92.62 163 SER A N 1
ATOM 1279 C CA . SER A 1 163 ? 55.556 11.283 -81.397 1.00 92.62 163 SER A CA 1
ATOM 1280 C C . SER A 1 163 ? 54.139 10.839 -81.036 1.00 92.62 163 SER A C 1
ATOM 1282 O O . SER A 1 163 ? 53.719 11.046 -79.904 1.00 92.62 163 SER A O 1
ATOM 1284 N N . ALA A 1 164 ? 53.435 10.160 -81.950 1.00 92.31 164 ALA A N 1
ATOM 1285 C CA . ALA A 1 164 ? 52.103 9.621 -81.674 1.00 92.31 164 ALA A CA 1
ATOM 1286 C C . ALA A 1 164 ? 52.133 8.517 -80.601 1.00 92.31 164 ALA A C 1
ATOM 1288 O O . ALA A 1 164 ? 51.235 8.430 -79.766 1.00 92.31 164 ALA A O 1
ATOM 1289 N N . GLN A 1 165 ? 53.172 7.675 -80.588 1.00 94.94 165 GLN A N 1
ATOM 1290 C CA . GLN A 1 165 ? 53.364 6.675 -79.534 1.00 94.94 165 GLN A CA 1
ATOM 1291 C C . GLN A 1 165 ? 53.665 7.321 -78.180 1.00 94.94 165 GLN A C 1
ATOM 1293 O O . GLN A 1 165 ? 53.122 6.874 -77.173 1.00 94.94 165 GLN A O 1
ATOM 1298 N N . LEU A 1 166 ? 54.486 8.372 -78.149 1.00 95.44 166 LEU A N 1
ATOM 1299 C CA . LEU A 1 166 ? 54.798 9.099 -76.920 1.00 95.44 166 LEU A CA 1
ATOM 1300 C C . LEU A 1 166 ? 53.553 9.788 -76.347 1.00 95.44 166 LEU A C 1
ATOM 1302 O O . LEU A 1 166 ? 53.269 9.621 -75.167 1.00 95.44 166 LEU A O 1
ATOM 1306 N N . GLU A 1 167 ? 52.771 10.468 -77.189 1.00 94.75 167 GLU A N 1
ATOM 1307 C CA . GLU A 1 167 ? 51.499 11.091 -76.799 1.00 94.75 167 GLU A CA 1
ATOM 1308 C C . GLU A 1 167 ? 50.502 10.049 -76.268 1.00 94.75 167 GLU A C 1
ATOM 1310 O O . GLU A 1 167 ? 49.844 10.261 -75.246 1.00 94.75 167 GLU A O 1
ATOM 1315 N N . ARG A 1 168 ? 50.438 8.867 -76.899 1.00 94.88 168 ARG A N 1
ATOM 1316 C CA . ARG A 1 168 ? 49.611 7.753 -76.419 1.00 94.88 168 ARG A CA 1
ATOM 1317 C C . ARG A 1 168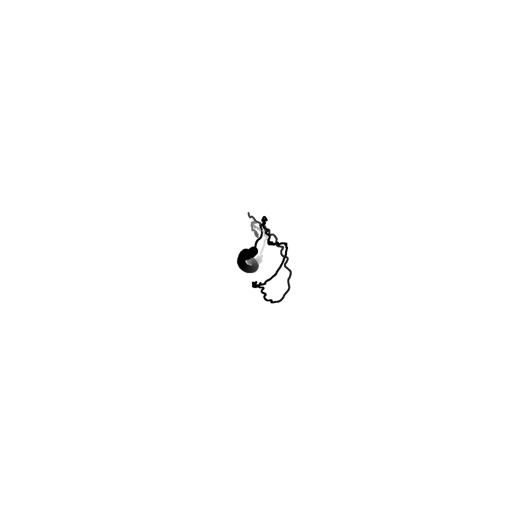 ? 50.079 7.224 -75.063 1.00 94.88 168 ARG A C 1
ATOM 1319 O O . ARG A 1 168 ? 49.237 6.955 -74.212 1.00 94.88 168 ARG A O 1
ATOM 1326 N N . LEU A 1 169 ? 51.387 7.076 -74.848 1.00 94.75 169 LEU A N 1
ATOM 1327 C CA . LEU A 1 169 ? 51.941 6.642 -73.560 1.00 94.75 169 LEU A CA 1
ATOM 1328 C C . LEU A 1 169 ? 51.705 7.683 -72.461 1.00 94.75 169 LEU A C 1
ATOM 1330 O O . LEU A 1 169 ? 51.384 7.319 -71.333 1.00 94.75 169 LEU A O 1
ATOM 1334 N N . GLU A 1 170 ? 51.825 8.969 -72.782 1.00 94.31 170 GLU A N 1
ATOM 1335 C CA . GLU A 1 170 ? 51.548 10.059 -71.847 1.00 94.31 170 GLU A CA 1
ATOM 1336 C C . GLU A 1 170 ? 50.060 10.118 -71.475 1.00 94.31 170 GLU A C 1
ATOM 1338 O O . GLU A 1 170 ? 49.720 10.243 -70.297 1.00 94.31 170 GLU A O 1
ATOM 1343 N N . THR A 1 171 ? 49.173 9.895 -72.450 1.00 95.06 171 THR A N 1
ATOM 1344 C CA . THR A 1 171 ? 47.728 9.742 -72.219 1.00 95.06 171 THR A CA 1
ATOM 1345 C C . THR A 1 171 ? 47.430 8.525 -71.341 1.00 95.06 171 THR A C 1
ATOM 1347 O O . THR A 1 171 ? 46.720 8.635 -70.348 1.00 95.06 171 THR A O 1
ATOM 1350 N N . GLN A 1 172 ? 48.030 7.367 -71.625 1.00 95.69 172 GLN A N 1
ATOM 1351 C CA . GLN A 1 172 ? 47.849 6.171 -70.794 1.00 95.69 172 GLN A CA 1
ATOM 1352 C C . GLN A 1 172 ? 48.365 6.369 -69.367 1.00 95.69 172 GLN A C 1
ATOM 1354 O O . GLN A 1 172 ? 47.752 5.896 -68.413 1.00 95.69 172 GLN A O 1
ATOM 1359 N N . ARG A 1 173 ? 49.480 7.084 -69.198 1.00 94.75 173 ARG A N 1
ATOM 1360 C CA . ARG A 1 173 ? 50.035 7.386 -67.878 1.00 94.75 173 ARG A CA 1
ATOM 1361 C C . ARG A 1 173 ? 49.119 8.313 -67.080 1.00 94.75 173 ARG A C 1
ATOM 1363 O O . ARG A 1 173 ? 48.938 8.081 -65.886 1.00 94.75 173 ARG A O 1
ATOM 1370 N N . SER A 1 174 ? 48.542 9.337 -67.710 1.00 93.44 174 SER A N 1
ATOM 1371 C CA . SER A 1 174 ? 47.592 10.229 -67.036 1.00 93.44 174 SER A CA 1
ATOM 1372 C C . SER A 1 174 ? 46.282 9.509 -66.696 1.00 93.44 174 SER A C 1
ATOM 1374 O O . SER A 1 174 ? 45.772 9.669 -65.588 1.00 93.44 174 SER A O 1
ATOM 1376 N N . GLU A 1 175 ? 45.790 8.631 -67.576 1.00 95.38 175 GLU A N 1
ATOM 1377 C CA . GLU A 1 175 ? 44.645 7.757 -67.299 1.00 95.38 175 GLU A CA 1
ATOM 1378 C C . GLU A 1 175 ? 44.906 6.801 -66.125 1.00 95.38 175 GLU A C 1
ATOM 1380 O O . GLU A 1 175 ? 44.045 6.658 -65.255 1.00 95.38 175 GLU A O 1
ATOM 1385 N N . LEU A 1 176 ? 46.087 6.174 -66.056 1.00 94.12 176 LEU A N 1
ATOM 1386 C CA . LEU A 1 176 ? 46.467 5.313 -64.931 1.00 94.12 176 LEU A CA 1
ATOM 1387 C C . LEU A 1 176 ? 46.538 6.097 -63.618 1.00 94.12 176 LEU A C 1
ATOM 1389 O O . LEU A 1 176 ? 45.952 5.658 -62.633 1.00 94.12 176 LEU A O 1
ATOM 1393 N N . ALA A 1 177 ? 47.150 7.285 -63.614 1.00 93.88 177 ALA A N 1
ATOM 1394 C CA . ALA A 1 177 ? 47.200 8.140 -62.427 1.00 93.88 177 ALA A CA 1
ATOM 1395 C C . ALA A 1 177 ? 45.793 8.554 -61.948 1.00 93.88 177 ALA A C 1
ATOM 1397 O O . ALA A 1 177 ? 45.515 8.571 -60.746 1.00 93.88 177 ALA A O 1
ATOM 1398 N N . MET A 1 178 ? 44.871 8.843 -62.876 1.00 94.81 178 MET A N 1
ATOM 1399 C CA . MET A 1 178 ? 43.471 9.111 -62.532 1.00 94.81 178 MET A CA 1
ATOM 1400 C C . MET A 1 178 ? 42.776 7.878 -61.941 1.00 94.81 178 MET A C 1
ATOM 1402 O O . MET A 1 178 ? 42.078 8.005 -60.934 1.00 94.81 178 MET A O 1
ATOM 1406 N N . ARG A 1 179 ? 42.981 6.688 -62.521 1.00 94.62 179 ARG A N 1
ATOM 1407 C CA . ARG A 1 179 ? 42.407 5.433 -62.006 1.00 94.62 179 ARG A CA 1
ATOM 1408 C C . ARG A 1 179 ? 42.950 5.079 -60.625 1.00 94.62 179 ARG A C 1
ATOM 1410 O O . ARG A 1 179 ? 42.166 4.735 -59.749 1.00 94.62 179 ARG A O 1
ATOM 1417 N N . GLU A 1 180 ? 44.251 5.220 -60.394 1.00 94.81 180 GLU A N 1
ATOM 1418 C CA . GLU A 1 180 ? 44.867 5.011 -59.077 1.00 94.81 180 GLU A CA 1
ATOM 1419 C C . GLU A 1 180 ? 44.289 5.972 -58.030 1.00 94.81 180 GLU A C 1
ATOM 1421 O O . GLU A 1 180 ? 43.929 5.552 -56.928 1.00 94.81 180 GLU A O 1
ATOM 1426 N N . SER A 1 181 ? 44.103 7.248 -58.390 1.00 93.12 181 SER A N 1
ATOM 1427 C CA . SER A 1 181 ? 43.443 8.227 -57.518 1.00 93.12 181 SER A CA 1
ATOM 1428 C C . SER A 1 181 ? 41.995 7.834 -57.193 1.00 93.12 181 SER A C 1
ATOM 1430 O O . SER A 1 181 ? 41.575 7.930 -56.039 1.00 93.12 181 SER A O 1
ATOM 1432 N N . GLN A 1 182 ? 41.229 7.357 -58.179 1.00 94.81 182 GLN A N 1
ATOM 1433 C CA . GLN A 1 182 ? 39.855 6.886 -57.973 1.00 94.81 182 GLN A CA 1
ATOM 1434 C C . GLN A 1 182 ? 39.799 5.639 -57.082 1.00 94.81 182 GLN A C 1
ATOM 1436 O O . GLN A 1 182 ? 39.002 5.607 -56.147 1.00 94.81 182 GLN A O 1
ATOM 1441 N N . ILE A 1 183 ? 40.676 4.657 -57.307 1.00 94.25 183 ILE A N 1
ATOM 1442 C CA . ILE A 1 183 ? 40.782 3.450 -56.475 1.00 94.25 183 ILE A CA 1
ATOM 1443 C C . ILE A 1 183 ? 41.121 3.829 -55.030 1.00 94.25 183 ILE A C 1
ATOM 1445 O O . ILE A 1 183 ? 40.488 3.330 -54.101 1.00 94.25 183 ILE A O 1
ATOM 1449 N N . SER A 1 184 ? 42.055 4.763 -54.820 1.00 94.25 184 SER A N 1
ATOM 1450 C CA . SER A 1 184 ? 42.397 5.236 -53.474 1.00 94.25 184 SER A CA 1
ATOM 1451 C C . SER A 1 184 ? 41.211 5.908 -52.772 1.00 94.25 184 SER A C 1
ATOM 1453 O O . SER A 1 184 ? 41.033 5.710 -51.570 1.00 94.25 184 SER A O 1
ATOM 1455 N N . LYS A 1 185 ? 40.391 6.685 -53.495 1.00 95.12 185 LYS A N 1
ATOM 1456 C CA . LYS A 1 185 ? 39.174 7.306 -52.940 1.00 95.12 185 LYS A CA 1
ATOM 1457 C C . LYS A 1 185 ? 38.111 6.267 -52.591 1.00 95.12 185 LYS A C 1
ATOM 1459 O O . LYS A 1 185 ? 37.529 6.344 -51.513 1.00 95.12 185 LYS A O 1
ATOM 1464 N N . LEU A 1 186 ? 37.881 5.291 -53.471 1.00 94.94 186 LEU A N 1
ATOM 1465 C CA . LEU A 1 186 ? 36.927 4.206 -53.228 1.00 94.94 186 LEU A CA 1
ATOM 1466 C C . LEU A 1 186 ? 37.352 3.348 -52.032 1.00 94.94 186 LEU A C 1
ATOM 1468 O O . LEU A 1 186 ? 36.526 3.076 -51.171 1.00 94.94 186 LEU A O 1
ATOM 1472 N N . SER A 1 187 ? 38.640 3.014 -51.912 1.00 94.88 187 SER A N 1
ATOM 1473 C CA . SER A 1 187 ? 39.163 2.258 -50.767 1.00 94.88 187 SER A CA 1
ATOM 1474 C C . SER A 1 187 ? 39.008 3.013 -49.440 1.00 94.88 187 SER A C 1
ATOM 1476 O O . SER A 1 187 ? 38.682 2.409 -48.418 1.00 94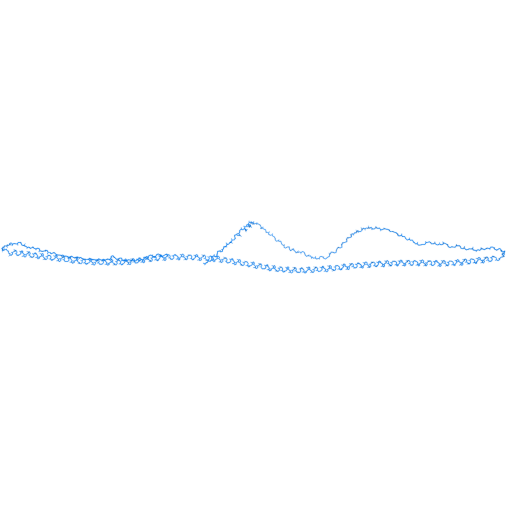.88 187 SER A O 1
ATOM 1478 N N . LEU A 1 188 ? 39.200 4.339 -49.435 1.00 94.94 188 LEU A N 1
ATOM 1479 C CA . LEU A 1 188 ? 38.936 5.159 -48.249 1.00 94.94 188 LEU A CA 1
ATOM 1480 C C . LEU A 1 188 ? 37.441 5.148 -47.891 1.00 94.94 188 LEU A C 1
ATOM 1482 O O . LEU A 1 188 ? 37.093 4.914 -46.736 1.00 94.94 188 LEU A O 1
ATOM 1486 N N . SER A 1 189 ? 36.570 5.340 -48.886 1.00 93.31 189 SER A N 1
ATOM 1487 C CA . SER A 1 189 ? 35.114 5.294 -48.707 1.00 93.31 189 SER A CA 1
ATOM 1488 C C . SER A 1 189 ? 34.635 3.932 -48.194 1.00 93.31 189 SER A C 1
ATOM 1490 O O . SER A 1 189 ? 33.740 3.872 -47.354 1.00 93.31 189 SER A O 1
ATOM 1492 N N . GLU A 1 190 ? 35.229 2.836 -48.666 1.00 95.31 190 GLU A N 1
ATOM 1493 C CA . GLU A 1 190 ? 34.921 1.481 -48.209 1.00 95.31 190 GLU A CA 1
ATOM 1494 C C . GLU A 1 190 ? 35.310 1.296 -46.738 1.00 95.31 190 GLU A C 1
ATOM 1496 O O . GLU A 1 190 ? 34.484 0.858 -45.936 1.00 95.31 190 GLU A O 1
ATOM 1501 N N . LYS A 1 191 ? 36.518 1.721 -46.341 1.00 95.38 191 LYS A N 1
ATOM 1502 C CA . LYS A 1 191 ? 36.955 1.684 -44.935 1.00 95.38 191 LYS A CA 1
ATOM 1503 C C . LYS A 1 191 ? 36.051 2.511 -44.023 1.00 95.38 191 LYS A C 1
ATOM 1505 O O . LYS A 1 191 ? 35.722 2.066 -42.925 1.00 95.38 191 LYS A O 1
ATOM 1510 N N . GLU A 1 192 ? 35.627 3.694 -44.462 1.00 95.62 192 GLU A N 1
ATOM 1511 C CA . GLU A 1 192 ? 34.666 4.506 -43.709 1.00 95.62 192 GLU A CA 1
ATOM 1512 C C . GLU A 1 192 ? 33.305 3.816 -43.588 1.00 95.62 192 GLU A C 1
ATOM 1514 O O . GLU A 1 192 ? 32.706 3.840 -42.513 1.00 95.62 192 GLU A O 1
ATOM 1519 N N . SER A 1 193 ? 32.827 3.166 -44.654 1.00 93.75 193 SER A N 1
ATOM 1520 C CA . SER A 1 193 ? 31.566 2.419 -44.617 1.00 93.75 193 SER A CA 1
ATOM 1521 C C . SER A 1 193 ? 31.627 1.235 -43.646 1.00 93.75 193 SER A C 1
ATOM 1523 O O . SER A 1 193 ? 30.730 1.097 -42.818 1.00 93.75 193 SER A O 1
ATOM 1525 N N . GLN A 1 194 ? 32.725 0.469 -43.647 1.00 95.44 194 GLN A N 1
ATOM 1526 C CA . GLN A 1 194 ? 32.959 -0.636 -42.712 1.00 95.44 194 GLN A CA 1
ATOM 1527 C C . GLN A 1 194 ? 33.033 -0.146 -41.260 1.00 95.44 194 GLN A C 1
ATOM 1529 O O . GLN A 1 194 ? 32.460 -0.759 -40.357 1.00 95.44 194 GLN A O 1
ATOM 1534 N N . LYS A 1 195 ? 33.691 0.997 -41.024 1.00 96.12 195 LYS A N 1
ATOM 1535 C CA . LYS A 1 195 ? 33.735 1.615 -39.694 1.00 96.12 195 LYS A CA 1
ATOM 1536 C C . LYS A 1 195 ? 32.332 1.980 -39.204 1.00 96.12 195 LYS A C 1
ATOM 1538 O O . LYS A 1 195 ? 31.987 1.645 -38.078 1.00 96.12 195 LYS A O 1
ATOM 1543 N N . ARG A 1 196 ? 31.505 2.605 -40.053 1.00 95.06 196 ARG A N 1
ATOM 1544 C CA . ARG A 1 196 ? 30.118 2.964 -39.702 1.00 95.06 196 ARG A CA 1
ATOM 1545 C C . ARG A 1 196 ? 29.254 1.736 -39.427 1.00 95.06 196 ARG A C 1
ATOM 1547 O O . ARG A 1 196 ? 28.435 1.779 -38.517 1.00 95.06 196 ARG A O 1
ATOM 1554 N N . THR A 1 197 ? 29.423 0.650 -40.184 1.00 94.31 197 THR A N 1
ATOM 1555 C CA . THR A 1 197 ? 28.677 -0.592 -39.928 1.00 94.31 197 THR A CA 1
ATOM 1556 C C . THR A 1 197 ? 29.069 -1.232 -38.601 1.00 94.31 197 THR A C 1
ATOM 1558 O O . THR A 1 197 ? 28.196 -1.719 -37.890 1.00 94.31 197 THR A O 1
ATOM 1561 N N . GLU A 1 198 ? 30.352 -1.189 -38.235 1.00 95.44 198 GLU A N 1
ATOM 1562 C CA . GLU A 1 198 ? 30.815 -1.724 -36.952 1.00 95.44 198 GLU A CA 1
ATOM 1563 C C . GLU A 1 198 ? 30.346 -0.852 -35.778 1.00 95.44 198 GLU A C 1
ATOM 1565 O O . GLU A 1 198 ? 29.835 -1.372 -34.790 1.00 95.44 198 GLU A O 1
ATOM 1570 N N . GLU A 1 199 ? 30.417 0.477 -35.912 1.00 96.31 199 GLU A N 1
ATOM 1571 C CA . GLU A 1 199 ? 29.854 1.419 -34.933 1.00 96.31 199 GLU A CA 1
ATOM 1572 C C . GLU A 1 199 ? 28.339 1.200 -34.753 1.00 96.31 199 GLU A C 1
ATOM 1574 O O . GLU A 1 199 ? 27.847 1.145 -33.625 1.00 96.31 199 GLU A O 1
ATOM 1579 N N . ALA A 1 200 ? 27.594 0.999 -35.846 1.00 95.62 200 ALA A N 1
ATOM 1580 C CA . ALA A 1 200 ? 26.161 0.709 -35.796 1.00 95.62 200 ALA A CA 1
ATOM 1581 C C . ALA A 1 200 ? 25.860 -0.640 -35.124 1.00 95.62 200 ALA A C 1
ATOM 1583 O O . ALA A 1 200 ? 24.910 -0.741 -34.348 1.00 95.62 200 ALA A O 1
ATOM 1584 N N . LYS A 1 201 ? 26.680 -1.666 -35.375 1.00 95.94 201 LYS A N 1
ATOM 1585 C CA . LYS A 1 201 ? 26.556 -2.975 -34.726 1.00 95.94 201 LYS A CA 1
ATOM 1586 C C . LYS A 1 201 ? 26.798 -2.879 -33.219 1.00 95.94 201 LYS A C 1
ATOM 1588 O O . LYS A 1 201 ? 25.992 -3.394 -32.452 1.00 95.94 201 LYS A O 1
ATOM 1593 N N . GLN A 1 202 ? 27.841 -2.170 -32.792 1.00 95.25 202 GLN A N 1
ATOM 1594 C CA . GLN A 1 202 ? 28.128 -1.948 -31.370 1.00 95.25 202 GLN A CA 1
ATOM 1595 C C . GLN A 1 202 ? 27.007 -1.166 -30.673 1.00 95.25 202 GLN A C 1
ATOM 1597 O O . GLN A 1 202 ? 26.613 -1.504 -29.554 1.00 95.25 202 GLN A O 1
ATOM 1602 N N . LEU A 1 203 ? 26.444 -0.155 -31.343 1.00 97.00 203 LEU A N 1
ATOM 1603 C CA . LEU A 1 203 ? 25.286 0.583 -30.837 1.00 97.00 203 LEU A CA 1
ATOM 1604 C C . LEU A 1 203 ? 24.057 -0.334 -30.708 1.00 97.00 203 LEU A C 1
ATOM 1606 O O . LEU A 1 203 ? 23.348 -0.290 -29.704 1.00 97.00 203 LEU A O 1
ATOM 1610 N N . MET A 1 204 ? 23.815 -1.195 -31.698 1.00 96.25 204 MET A N 1
ATOM 1611 C CA . MET A 1 204 ? 22.713 -2.160 -31.677 1.00 96.25 204 MET A CA 1
ATOM 1612 C C . MET A 1 204 ? 22.872 -3.188 -30.546 1.00 96.25 204 MET A C 1
ATOM 1614 O O . MET A 1 204 ? 21.913 -3.482 -29.840 1.00 96.25 204 MET A O 1
ATOM 1618 N N . GLU A 1 205 ? 24.079 -3.707 -30.325 1.00 96.06 205 GLU A N 1
ATOM 1619 C CA . GLU A 1 205 ? 24.365 -4.627 -29.217 1.00 96.06 205 GLU A CA 1
ATOM 1620 C C . GLU A 1 205 ? 24.177 -3.949 -27.852 1.00 96.06 205 GLU A C 1
ATOM 1622 O O . GLU A 1 205 ? 23.564 -4.527 -26.953 1.00 96.06 205 GLU A O 1
ATOM 1627 N N . THR A 1 206 ? 24.633 -2.701 -27.717 1.00 96.44 206 THR A N 1
ATOM 1628 C CA . THR A 1 206 ? 24.458 -1.904 -26.492 1.00 96.44 206 THR A CA 1
ATOM 1629 C C . THR A 1 206 ? 22.979 -1.648 -26.207 1.00 96.44 206 THR A C 1
ATOM 1631 O O . THR A 1 206 ? 22.499 -1.942 -25.115 1.00 96.44 206 THR A O 1
ATOM 1634 N N . THR A 1 207 ? 22.225 -1.181 -27.204 1.00 96.50 207 THR A N 1
ATOM 1635 C CA . THR A 1 207 ? 20.784 -0.916 -27.055 1.00 96.50 207 THR A CA 1
ATOM 1636 C C . THR A 1 207 ? 19.991 -2.188 -26.761 1.00 96.50 207 THR A C 1
ATOM 1638 O O . THR A 1 207 ? 19.071 -2.162 -25.947 1.00 96.50 207 THR A O 1
ATOM 1641 N N . LEU A 1 208 ? 20.359 -3.330 -27.348 1.00 96.25 208 LEU A N 1
ATOM 1642 C CA . LEU A 1 208 ? 19.743 -4.617 -27.022 1.00 96.25 208 LEU A CA 1
ATOM 1643 C C . LEU A 1 208 ? 20.011 -5.023 -25.565 1.00 96.25 208 LEU A C 1
ATOM 1645 O O . LEU A 1 208 ? 19.108 -5.528 -24.892 1.00 96.25 208 LEU A O 1
ATOM 1649 N N . ALA A 1 209 ? 21.231 -4.802 -25.070 1.00 95.75 209 ALA A N 1
ATOM 1650 C CA . ALA A 1 209 ? 21.576 -5.061 -23.676 1.00 95.75 209 ALA A CA 1
ATOM 1651 C C . ALA A 1 209 ? 20.783 -4.155 -22.719 1.00 95.75 209 ALA A C 1
ATOM 1653 O O . ALA A 1 209 ? 20.220 -4.650 -21.745 1.00 95.75 209 ALA A O 1
ATOM 1654 N N . GLU A 1 210 ? 20.667 -2.862 -23.025 1.00 96.94 210 GLU A N 1
ATOM 1655 C CA . GLU A 1 210 ? 19.857 -1.911 -22.252 1.00 96.94 210 GLU A CA 1
ATOM 1656 C C . GLU A 1 210 ? 18.370 -2.286 -22.254 1.00 96.94 210 GLU A C 1
ATOM 1658 O O . GLU A 1 210 ? 17.737 -2.291 -21.200 1.00 96.94 210 GLU A O 1
ATOM 1663 N N . LEU A 1 211 ? 17.814 -2.685 -23.404 1.00 96.06 211 LEU A N 1
ATOM 1664 C CA . LEU A 1 211 ? 16.434 -3.169 -23.499 1.00 96.06 211 LEU A CA 1
ATOM 1665 C C . LEU A 1 211 ? 16.209 -4.438 -22.677 1.00 96.06 211 LEU A C 1
ATOM 1667 O O . LEU A 1 211 ? 15.148 -4.601 -22.074 1.00 96.06 211 LEU A O 1
ATOM 1671 N N . LYS A 1 212 ? 17.197 -5.340 -22.635 1.00 97.06 212 LYS A N 1
ATOM 1672 C CA . LYS A 1 212 ? 17.130 -6.534 -21.792 1.00 97.06 212 LYS A CA 1
ATOM 1673 C C . LYS A 1 212 ? 17.098 -6.160 -20.311 1.00 97.06 212 LYS A C 1
ATOM 1675 O O . LYS A 1 212 ? 16.238 -6.663 -19.599 1.00 97.06 212 LYS A O 1
ATOM 1680 N N . ILE A 1 213 ? 17.973 -5.253 -19.875 1.00 96.94 213 ILE A N 1
ATOM 1681 C CA . ILE A 1 213 ? 17.987 -4.754 -18.492 1.00 96.94 213 ILE A CA 1
ATOM 1682 C C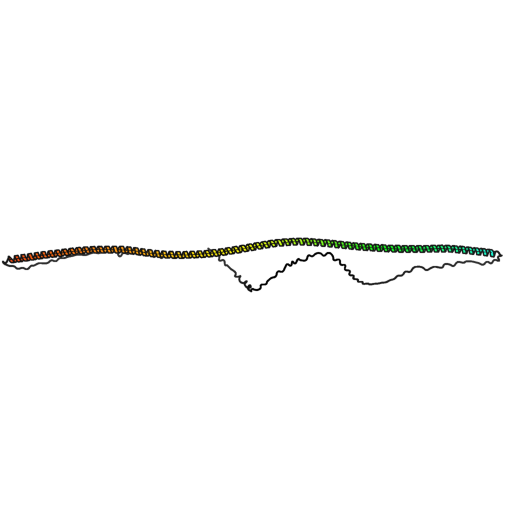 . ILE A 1 213 ? 16.644 -4.099 -18.154 1.00 96.94 213 ILE A C 1
ATOM 1684 O O . ILE A 1 213 ? 16.021 -4.471 -17.168 1.00 96.94 213 ILE A O 1
ATOM 1688 N N . ALA A 1 214 ? 16.138 -3.211 -19.013 1.00 96.81 214 ALA A N 1
ATOM 1689 C CA . ALA A 1 214 ? 14.852 -2.549 -18.802 1.00 96.81 214 ALA A CA 1
ATOM 1690 C C . ALA A 1 214 ? 13.679 -3.544 -18.717 1.00 96.81 214 ALA A C 1
ATOM 1692 O O . ALA A 1 214 ? 12.746 -3.347 -17.938 1.00 96.81 214 ALA A O 1
ATOM 1693 N N . ARG A 1 215 ? 13.719 -4.631 -19.498 1.00 96.94 215 ARG A N 1
ATOM 1694 C CA . ARG A 1 215 ? 12.731 -5.715 -19.424 1.00 96.94 215 ARG A CA 1
ATOM 1695 C C . ARG A 1 215 ? 12.826 -6.487 -18.108 1.00 96.94 215 ARG A C 1
ATOM 1697 O O . ARG A 1 215 ? 11.788 -6.807 -17.530 1.00 96.94 215 ARG A O 1
ATOM 1704 N N . ASP A 1 216 ? 14.035 -6.800 -17.655 1.00 96.25 216 ASP A N 1
ATOM 1705 C CA . ASP A 1 216 ? 14.254 -7.507 -16.392 1.00 96.25 216 ASP A CA 1
ATOM 1706 C C . ASP A 1 216 ? 13.806 -6.633 -15.202 1.00 96.25 216 ASP A C 1
ATOM 1708 O O . ASP A 1 216 ? 13.076 -7.108 -14.329 1.00 96.25 216 ASP A O 1
ATOM 1712 N N . ASP A 1 217 ? 14.123 -5.335 -15.219 1.00 97.31 217 ASP A N 1
ATOM 1713 C CA . ASP A 1 217 ? 13.656 -4.356 -14.229 1.00 97.31 217 ASP A CA 1
ATOM 1714 C C . ASP A 1 217 ? 12.124 -4.236 -14.218 1.00 97.31 217 ASP A C 1
ATOM 1716 O O . ASP A 1 217 ? 11.505 -4.199 -13.150 1.00 97.31 217 ASP A O 1
ATOM 1720 N N . LEU A 1 218 ? 11.485 -4.237 -15.396 1.00 97.06 218 LEU A N 1
ATOM 1721 C CA . LEU A 1 218 ? 10.026 -4.251 -15.512 1.00 97.06 218 LEU A CA 1
ATOM 1722 C C . LEU A 1 218 ? 9.425 -5.512 -14.874 1.00 97.06 218 LEU A C 1
ATOM 1724 O O . LEU A 1 218 ? 8.461 -5.408 -14.117 1.00 97.06 218 LEU A O 1
ATOM 1728 N N . ALA A 1 219 ? 10.011 -6.689 -15.112 1.00 95.94 219 ALA A N 1
ATOM 1729 C CA . ALA A 1 219 ? 9.550 -7.938 -14.508 1.00 95.94 219 ALA A CA 1
ATOM 1730 C C . ALA A 1 219 ? 9.674 -7.920 -12.970 1.00 95.94 219 ALA A C 1
ATOM 1732 O O 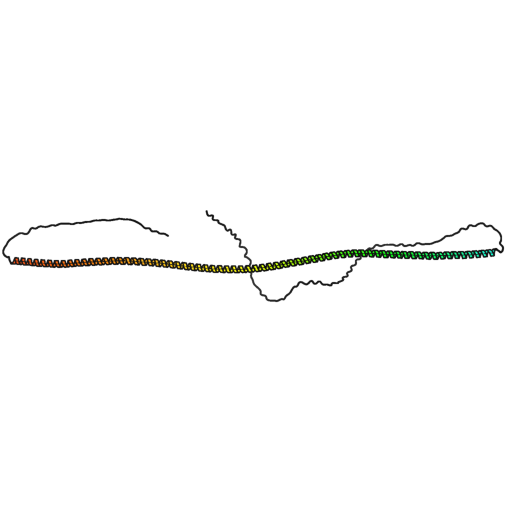. ALA A 1 219 ? 8.773 -8.377 -12.260 1.00 95.94 219 ALA A O 1
ATOM 1733 N N . VAL A 1 220 ? 10.756 -7.343 -12.435 1.00 97.50 220 VAL A N 1
ATOM 1734 C CA . VAL A 1 220 ? 10.937 -7.148 -10.985 1.00 97.50 220 VAL A CA 1
ATOM 1735 C C . VAL A 1 220 ? 9.899 -6.173 -10.419 1.00 97.50 220 VAL A C 1
ATOM 1737 O O . VAL A 1 220 ? 9.330 -6.420 -9.346 1.00 97.50 220 VAL A O 1
ATOM 1740 N N . ALA A 1 221 ? 9.612 -5.082 -11.132 1.00 96.81 221 ALA A N 1
ATOM 1741 C CA . ALA A 1 221 ? 8.595 -4.112 -10.738 1.00 96.81 221 ALA A CA 1
ATOM 1742 C C . ALA A 1 221 ? 7.187 -4.736 -10.721 1.00 96.81 221 ALA A C 1
ATOM 1744 O O . ALA A 1 221 ? 6.438 -4.548 -9.759 1.00 96.81 221 ALA A O 1
ATOM 1745 N N . GLU A 1 222 ? 6.840 -5.541 -11.728 1.00 97.12 222 GLU A N 1
ATOM 1746 C CA . GLU A 1 222 ? 5.574 -6.279 -11.785 1.00 97.12 222 GLU A CA 1
ATOM 1747 C C . GLU A 1 222 ? 5.437 -7.282 -10.634 1.00 97.12 222 GLU A C 1
ATOM 1749 O O . GLU A 1 222 ? 4.393 -7.331 -9.975 1.00 97.12 222 GLU A O 1
ATOM 1754 N N . ALA A 1 223 ? 6.495 -8.042 -10.332 1.00 96.88 223 ALA A N 1
ATOM 1755 C CA . ALA A 1 223 ? 6.502 -8.965 -9.199 1.00 96.88 223 ALA A CA 1
ATOM 1756 C C . ALA A 1 223 ? 6.288 -8.224 -7.866 1.00 96.88 223 ALA A C 1
ATOM 1758 O O . ALA A 1 223 ? 5.461 -8.629 -7.044 1.00 96.88 223 ALA A O 1
ATOM 1759 N N . SER A 1 224 ? 6.964 -7.087 -7.679 1.00 96.88 224 SER A N 1
ATOM 1760 C CA . SER A 1 224 ? 6.817 -6.235 -6.489 1.00 96.88 224 SER A CA 1
ATOM 1761 C C . SER A 1 224 ? 5.399 -5.668 -6.353 1.00 96.88 224 SER A C 1
ATOM 1763 O O . SER A 1 224 ? 4.839 -5.615 -5.251 1.00 96.88 224 SER A O 1
ATOM 1765 N N . LEU A 1 225 ? 4.771 -5.297 -7.473 1.00 97.69 225 LEU A N 1
ATOM 1766 C CA . LEU A 1 225 ? 3.380 -4.850 -7.505 1.00 97.69 225 LEU A CA 1
ATOM 1767 C C . LEU A 1 225 ? 2.414 -5.968 -7.086 1.00 97.69 225 LEU A C 1
ATOM 1769 O O . LEU A 1 225 ? 1.492 -5.714 -6.310 1.00 97.69 225 LEU A O 1
ATOM 1773 N N . GLN A 1 226 ? 2.622 -7.203 -7.552 1.00 96.88 226 GLN A N 1
ATOM 1774 C CA . GLN A 1 226 ? 1.792 -8.349 -7.159 1.00 96.88 226 GLN A CA 1
ATOM 1775 C C . GLN A 1 226 ? 1.914 -8.663 -5.664 1.00 96.88 226 GLN A C 1
ATOM 1777 O O . GLN A 1 226 ? 0.899 -8.847 -4.991 1.00 96.88 226 GLN A O 1
ATOM 1782 N N . VAL A 1 227 ? 3.134 -8.639 -5.115 1.00 97.75 227 VAL A N 1
ATOM 1783 C CA . VAL A 1 227 ? 3.365 -8.796 -3.667 1.00 97.75 227 VAL A CA 1
ATOM 1784 C C . VAL A 1 227 ? 2.641 -7.704 -2.877 1.00 97.75 227 VAL A C 1
ATOM 1786 O O . VAL A 1 227 ? 1.980 -7.988 -1.877 1.00 97.75 227 VAL A O 1
ATOM 1789 N N . THR A 1 228 ? 2.698 -6.457 -3.350 1.00 97.50 228 THR A N 1
ATOM 1790 C CA . THR A 1 228 ? 2.010 -5.328 -2.708 1.00 97.50 228 THR A CA 1
ATOM 1791 C C . THR A 1 228 ? 0.489 -5.507 -2.721 1.00 97.50 228 THR A C 1
ATOM 1793 O O . THR A 1 228 ? -0.158 -5.319 -1.690 1.00 97.50 228 THR A O 1
ATOM 1796 N N . LYS A 1 229 ? -0.089 -5.944 -3.849 1.00 96.75 229 LYS A N 1
ATOM 1797 C CA . LYS A 1 229 ? -1.524 -6.262 -3.957 1.00 96.75 229 LYS A CA 1
ATOM 1798 C C . LYS A 1 229 ? -1.936 -7.390 -3.010 1.00 96.75 229 LYS A C 1
ATOM 1800 O O . LYS A 1 229 ? -2.955 -7.273 -2.332 1.00 96.75 229 LYS A O 1
ATOM 1805 N N . ALA A 1 230 ? -1.138 -8.456 -2.923 1.00 96.81 230 ALA A N 1
ATOM 1806 C CA . ALA A 1 230 ? -1.392 -9.560 -2.001 1.00 96.81 230 ALA A CA 1
ATOM 1807 C C . ALA A 1 230 ? -1.378 -9.085 -0.538 1.00 96.81 230 ALA A C 1
ATOM 1809 O O . ALA A 1 230 ? -2.300 -9.387 0.219 1.00 96.81 230 ALA A O 1
ATOM 1810 N N . ARG A 1 231 ? -0.391 -8.264 -0.154 1.00 97.62 231 ARG A N 1
ATOM 1811 C CA . ARG A 1 231 ? -0.315 -7.678 1.192 1.00 97.62 231 ARG A CA 1
ATOM 1812 C C . ARG A 1 231 ? -1.516 -6.784 1.504 1.00 97.62 231 ARG A C 1
ATOM 1814 O O . ARG A 1 231 ? -2.050 -6.847 2.607 1.00 97.62 231 ARG A O 1
ATOM 1821 N N . GLN A 1 232 ? -1.972 -5.982 0.543 1.00 97.31 232 GLN A N 1
ATOM 1822 C CA . GLN A 1 232 ? -3.158 -5.141 0.710 1.00 97.31 232 GLN A CA 1
ATOM 1823 C C . GLN A 1 232 ? -4.427 -5.976 0.948 1.00 97.31 232 GLN A C 1
ATOM 1825 O O . GLN A 1 232 ? -5.257 -5.607 1.779 1.00 97.31 232 GLN A O 1
ATOM 1830 N N . LEU A 1 233 ? -4.573 -7.108 0.251 1.00 97.50 233 LEU A N 1
ATOM 1831 C CA . LEU A 1 233 ? -5.695 -8.025 0.456 1.00 97.50 233 LEU A CA 1
ATOM 1832 C C . LEU A 1 233 ? -5.680 -8.635 1.865 1.00 97.50 233 LEU A C 1
ATOM 1834 O O . LEU A 1 233 ? -6.723 -8.675 2.515 1.00 97.50 233 LEU A O 1
ATOM 1838 N N . VAL A 1 234 ? -4.505 -9.055 2.347 1.00 98.12 234 VAL A N 1
ATOM 1839 C CA . VAL A 1 234 ? -4.332 -9.575 3.715 1.00 98.12 234 VAL A CA 1
ATOM 1840 C C . VAL A 1 234 ? -4.733 -8.522 4.747 1.00 98.12 234 VAL A C 1
ATOM 1842 O O . VAL A 1 234 ? -5.613 -8.786 5.560 1.00 98.12 234 VAL A O 1
ATOM 1845 N N . LEU A 1 235 ? -4.196 -7.302 4.648 1.00 97.94 235 LEU A N 1
ATOM 1846 C CA . LEU A 1 235 ? -4.531 -6.212 5.573 1.00 97.94 235 LEU A CA 1
ATOM 1847 C C . LEU A 1 235 ? -6.029 -5.878 5.568 1.00 97.94 235 LEU A C 1
ATOM 1849 O O . LEU A 1 235 ? -6.616 -5.607 6.616 1.00 97.94 235 LEU A O 1
ATOM 1853 N N . LYS A 1 236 ? -6.681 -5.922 4.400 1.00 97.12 236 LYS A N 1
ATOM 1854 C CA . LYS A 1 236 ? -8.132 -5.719 4.292 1.00 97.12 236 LYS A CA 1
ATOM 1855 C C . LYS A 1 236 ? -8.916 -6.818 5.017 1.00 97.12 236 LYS A C 1
ATOM 1857 O O . LYS A 1 236 ? -9.902 -6.509 5.686 1.00 97.12 236 LYS A O 1
ATOM 1862 N N . ASN A 1 237 ? -8.487 -8.074 4.898 1.00 96.62 237 ASN A N 1
ATOM 1863 C CA . ASN A 1 237 ? -9.114 -9.198 5.592 1.00 96.62 237 ASN A CA 1
ATOM 1864 C C . ASN A 1 237 ? -8.921 -9.101 7.111 1.00 96.62 237 ASN A C 1
ATOM 1866 O O . ASN A 1 237 ? -9.907 -9.202 7.837 1.00 96.62 237 ASN A O 1
ATOM 1870 N N . GLU A 1 238 ? -7.702 -8.817 7.577 1.00 97.75 238 GLU A N 1
ATOM 1871 C CA . GLU A 1 238 ? -7.388 -8.605 9.000 1.00 97.75 238 GLU A CA 1
ATOM 1872 C C . GLU A 1 238 ? -8.213 -7.453 9.591 1.00 97.75 238 GLU A C 1
ATOM 1874 O O . GLU A 1 238 ? -8.805 -7.584 10.659 1.00 97.75 238 GLU A O 1
ATOM 1879 N N . THR A 1 239 ? -8.341 -6.342 8.858 1.00 96.50 239 THR A N 1
ATOM 1880 C CA . THR A 1 239 ? -9.192 -5.212 9.268 1.00 96.50 239 THR A CA 1
ATOM 1881 C C . THR A 1 239 ? -10.660 -5.639 9.387 1.00 96.50 239 THR A C 1
ATOM 1883 O O . THR A 1 239 ? -11.344 -5.270 10.341 1.00 96.50 239 THR A O 1
ATOM 1886 N N . GLY A 1 240 ? -11.151 -6.457 8.449 1.00 96.56 240 GLY A N 1
ATOM 1887 C CA . GLY A 1 240 ? -12.504 -7.013 8.503 1.00 96.56 240 GLY A CA 1
ATOM 1888 C C . GLY A 1 240 ? -12.723 -7.966 9.684 1.00 96.56 240 GLY A C 1
ATOM 1889 O O . GLY A 1 240 ? -13.790 -7.949 10.297 1.00 96.56 240 GLY A O 1
ATOM 1890 N N . GLU A 1 241 ? -11.727 -8.779 10.034 1.00 96.81 241 GLU A N 1
ATOM 1891 C CA . GLU A 1 241 ? -11.756 -9.641 11.221 1.00 96.81 241 GLU A CA 1
ATOM 1892 C C . GLU A 1 241 ? -11.763 -8.832 12.516 1.00 96.81 241 GLU A C 1
ATOM 1894 O O . GLU A 1 241 ? -12.610 -9.080 13.373 1.00 96.81 241 GLU A O 1
ATOM 1899 N N . LEU A 1 242 ? -10.906 -7.814 12.624 1.00 97.50 242 LEU A N 1
ATOM 1900 C CA . LEU A 1 242 ? -10.887 -6.898 13.764 1.00 97.50 242 LEU A CA 1
ATOM 1901 C C . LEU A 1 242 ? -12.230 -6.183 13.938 1.00 97.50 242 LEU A C 1
ATOM 1903 O O . LEU A 1 242 ? -12.733 -6.080 15.055 1.00 97.50 242 LEU A O 1
ATOM 1907 N N . GLN A 1 243 ? -12.858 -5.739 12.848 1.00 96.94 243 GLN A N 1
ATOM 1908 C CA . GLN A 1 243 ? -14.158 -5.072 12.908 1.00 96.94 243 GLN A CA 1
ATOM 1909 C C . GLN A 1 243 ? -15.290 -6.015 13.348 1.00 96.94 243 GLN A C 1
ATOM 1911 O O . GLN A 1 243 ? -16.173 -5.617 14.118 1.00 96.94 243 GLN A O 1
ATOM 1916 N N . ARG A 1 244 ? -15.258 -7.279 12.901 1.00 96.75 244 ARG A N 1
ATOM 1917 C CA . ARG A 1 244 ? -16.168 -8.324 13.400 1.00 96.75 244 ARG A CA 1
ATOM 1918 C C . ARG A 1 244 ? -15.936 -8.597 14.885 1.00 96.75 244 ARG A C 1
ATOM 1920 O O . ARG A 1 244 ? -16.904 -8.612 15.641 1.00 96.75 244 ARG A O 1
ATOM 1927 N N . GLY A 1 245 ? -14.678 -8.738 15.303 1.00 97.75 245 GLY A N 1
ATOM 1928 C CA . GLY A 1 245 ? -14.298 -8.924 16.704 1.00 97.75 245 GLY A CA 1
ATOM 1929 C C . GLY A 1 245 ? -14.776 -7.776 17.594 1.00 97.75 245 GLY A C 1
ATOM 1930 O O . GLY A 1 245 ? -15.411 -8.019 18.614 1.00 97.75 245 GLY A O 1
ATOM 1931 N N . TYR A 1 246 ? -14.578 -6.527 17.163 1.00 97.62 246 TYR A N 1
ATOM 1932 C CA . TYR A 1 246 ? -15.069 -5.339 17.866 1.00 97.62 246 TYR A CA 1
ATOM 1933 C C . TYR A 1 246 ? -16.595 -5.340 18.016 1.00 97.62 246 TYR A C 1
ATOM 1935 O O . TYR A 1 246 ? -17.116 -5.027 19.083 1.00 97.62 246 TYR A O 1
ATOM 1943 N N . THR A 1 247 ? -17.322 -5.717 16.961 1.00 95.88 247 THR A N 1
ATOM 1944 C CA . THR A 1 247 ? -18.790 -5.763 16.992 1.00 95.88 247 THR A CA 1
ATOM 1945 C C . THR A 1 247 ? -19.298 -6.863 17.928 1.00 95.88 247 THR A C 1
ATOM 1947 O O . THR A 1 247 ? -20.240 -6.617 18.679 1.00 95.88 247 THR A O 1
ATOM 1950 N N . SER A 1 248 ? -18.657 -8.038 17.929 1.00 97.12 248 SER A N 1
ATOM 1951 C CA . SER A 1 248 ? -18.965 -9.130 18.868 1.00 97.12 248 SER A CA 1
ATOM 1952 C C . SER A 1 248 ? -18.714 -8.704 20.311 1.00 97.12 248 SER A C 1
ATOM 1954 O O . SER A 1 248 ? -19.624 -8.760 21.131 1.00 97.12 248 SER A O 1
ATOM 1956 N N . ALA A 1 249 ? -17.522 -8.173 20.602 1.00 97.19 249 ALA A N 1
ATOM 1957 C CA . ALA A 1 249 ? -17.164 -7.710 21.939 1.00 97.19 249 ALA A CA 1
ATOM 1958 C C . ALA A 1 249 ? -18.103 -6.599 22.429 1.00 97.19 249 ALA A C 1
ATOM 1960 O O . ALA A 1 249 ? -18.508 -6.587 23.587 1.00 97.19 249 ALA A O 1
ATOM 1961 N N . LYS A 1 250 ? -18.507 -5.682 21.543 1.00 97.75 250 LYS A N 1
ATOM 1962 C CA . LYS A 1 250 ? -19.489 -4.646 21.872 1.00 97.75 250 LYS A CA 1
ATOM 1963 C C . LYS A 1 250 ? -20.851 -5.243 22.242 1.00 97.75 250 LYS A C 1
ATOM 1965 O O . LYS A 1 250 ? -21.458 -4.778 23.200 1.00 97.75 250 LYS A O 1
ATOM 1970 N N . ALA A 1 251 ? -21.323 -6.253 21.509 1.00 96.00 251 ALA A N 1
ATOM 1971 C CA . ALA A 1 251 ? -22.579 -6.937 21.818 1.00 96.00 251 ALA A CA 1
ATOM 1972 C C . ALA A 1 251 ? -22.509 -7.685 23.160 1.00 96.00 251 ALA A C 1
ATOM 1974 O O . ALA A 1 251 ? -23.432 -7.566 23.964 1.00 96.00 251 ALA A O 1
ATOM 1975 N N . GLU A 1 252 ? -21.399 -8.379 23.425 1.00 97.00 252 GLU A N 1
ATOM 1976 C CA . GLU A 1 252 ? -21.143 -9.052 24.705 1.00 97.00 252 GLU A CA 1
ATOM 1977 C C . GLU A 1 252 ? -21.135 -8.055 25.871 1.00 97.00 252 GLU A C 1
ATOM 1979 O O . GLU A 1 252 ? -21.790 -8.292 26.883 1.00 97.00 252 GLU A O 1
ATOM 1984 N N . ILE A 1 253 ? -20.478 -6.897 25.719 1.00 96.62 253 ILE A N 1
ATOM 1985 C CA . ILE A 1 253 ? -20.493 -5.831 26.732 1.00 96.62 253 ILE A CA 1
ATOM 1986 C C . ILE A 1 253 ? -21.930 -5.383 27.016 1.00 96.62 253 ILE A C 1
ATOM 1988 O O . ILE A 1 253 ? -22.349 -5.398 28.172 1.00 96.62 253 ILE A O 1
ATOM 1992 N N . THR A 1 254 ? -22.718 -5.070 25.985 1.00 97.25 254 THR A N 1
ATOM 1993 C CA . THR A 1 254 ? -24.123 -4.663 26.159 1.00 97.25 254 THR A CA 1
ATOM 1994 C C . THR A 1 254 ? -24.969 -5.743 26.846 1.00 97.25 254 THR A C 1
ATOM 1996 O O . THR A 1 254 ? -25.845 -5.429 27.653 1.00 97.25 254 THR A O 1
ATOM 1999 N N . GLU A 1 255 ? -24.717 -7.024 26.570 1.00 97.81 255 GLU A N 1
ATOM 2000 C CA . GLU A 1 255 ? -25.392 -8.124 27.264 1.00 97.81 255 GLU A CA 1
ATOM 2001 C C . GLU A 1 255 ? -24.997 -8.192 28.745 1.00 97.81 255 GLU A C 1
ATOM 2003 O O . GLU A 1 255 ? -25.870 -8.308 29.610 1.00 97.81 255 GLU A O 1
ATOM 2008 N N . THR A 1 256 ? -23.706 -8.052 29.060 1.00 97.38 256 THR A N 1
ATOM 2009 C CA . THR A 1 256 ? -23.232 -8.031 30.452 1.00 97.38 256 THR A CA 1
ATOM 2010 C C . THR A 1 256 ? -23.763 -6.832 31.237 1.00 97.38 256 THR A C 1
ATOM 2012 O O . THR A 1 256 ? -24.155 -6.996 32.391 1.00 97.38 256 THR A O 1
ATOM 2015 N N . GLU A 1 257 ? -23.859 -5.654 30.614 1.00 97.12 257 GLU A N 1
ATOM 2016 C CA . GLU A 1 257 ? -24.467 -4.459 31.211 1.00 97.12 257 GLU A CA 1
ATOM 2017 C C . GLU A 1 257 ? -25.940 -4.708 31.555 1.00 97.12 257 GLU A C 1
ATOM 2019 O O . GLU A 1 257 ? -26.370 -4.451 32.679 1.00 97.12 257 GLU A O 1
ATOM 2024 N N . LYS A 1 258 ? -26.703 -5.312 30.636 1.00 97.50 258 LYS A N 1
ATOM 2025 C CA . LYS A 1 258 ? -28.108 -5.665 30.875 1.00 97.50 258 LYS A CA 1
ATOM 2026 C C . LYS A 1 258 ? -28.272 -6.673 32.017 1.00 97.50 258 LYS A C 1
ATOM 2028 O O . LYS A 1 258 ? -29.187 -6.538 32.830 1.00 97.50 258 LYS A O 1
ATOM 2033 N N . LEU A 1 259 ? -27.414 -7.692 32.088 1.00 97.62 259 LEU A N 1
ATOM 2034 C CA . LEU A 1 259 ? -27.432 -8.662 33.189 1.00 97.62 259 LEU A CA 1
ATOM 2035 C C . LEU A 1 259 ? -27.093 -7.996 34.529 1.00 97.62 259 LEU A C 1
ATOM 2037 O O . LEU A 1 259 ? -27.718 -8.307 35.545 1.00 97.62 259 LEU A O 1
ATOM 2041 N N . LEU A 1 260 ? -26.151 -7.050 34.533 1.00 97.31 260 LEU A N 1
ATOM 2042 C CA . LEU A 1 260 ? -25.801 -6.277 35.720 1.00 97.31 260 LEU A CA 1
ATOM 2043 C C . LEU A 1 260 ? -26.976 -5.409 36.194 1.00 97.31 260 LEU A C 1
ATOM 2045 O O . LEU A 1 260 ? -27.295 -5.423 37.382 1.00 97.31 260 LEU A O 1
ATOM 2049 N N . GLU A 1 261 ? -27.665 -4.717 35.282 1.00 96.88 261 GLU A N 1
ATOM 2050 C CA . GLU A 1 261 ? -28.877 -3.949 35.597 1.00 96.88 261 GLU A CA 1
ATOM 2051 C C . GLU A 1 261 ? -29.982 -4.836 36.186 1.00 96.88 261 GLU A C 1
ATOM 2053 O O . GLU A 1 261 ? -30.601 -4.486 37.193 1.00 96.88 261 GLU A O 1
ATOM 2058 N N . GLN A 1 262 ? -30.203 -6.020 35.606 1.00 97.00 262 GLN A N 1
ATOM 2059 C CA . GLN A 1 262 ? -31.171 -6.988 36.126 1.00 97.00 262 GLN A CA 1
ATOM 2060 C C . GLN A 1 262 ? -30.801 -7.467 37.533 1.00 97.00 262 GLN A C 1
ATOM 2062 O O . GLN A 1 262 ? -31.664 -7.520 38.413 1.00 97.00 262 GLN A O 1
ATOM 2067 N N . SER A 1 263 ? -29.524 -7.772 37.769 1.00 97.38 263 SER A N 1
ATOM 2068 C CA . SER A 1 263 ? -29.028 -8.157 39.091 1.00 97.38 263 SER A CA 1
ATOM 2069 C C . SER A 1 263 ? -29.184 -7.023 40.108 1.00 97.38 263 SER A C 1
ATOM 2071 O O . SER A 1 263 ? -29.566 -7.273 41.251 1.00 97.38 263 SER A O 1
ATOM 2073 N N . ALA A 1 264 ? -28.921 -5.774 39.713 1.00 96.38 264 ALA A N 1
ATOM 2074 C CA . ALA A 1 264 ? -29.094 -4.608 40.574 1.00 96.38 264 ALA A CA 1
ATOM 2075 C C . ALA A 1 264 ? -30.572 -4.393 40.944 1.00 96.38 264 ALA A C 1
ATOM 2077 O O . ALA A 1 264 ? -30.889 -4.155 42.110 1.00 96.38 264 ALA A O 1
ATOM 2078 N N . ALA A 1 265 ? -31.489 -4.555 39.985 1.00 95.12 265 ALA A N 1
ATOM 2079 C CA . ALA A 1 265 ? -32.927 -4.478 40.232 1.00 95.12 265 ALA A CA 1
ATOM 2080 C C . ALA A 1 265 ? -33.419 -5.594 41.173 1.00 95.12 265 ALA A C 1
ATOM 2082 O O . ALA A 1 265 ? -34.206 -5.338 42.086 1.00 95.12 265 ALA A O 1
ATOM 2083 N N . GLN A 1 266 ? -32.928 -6.827 41.002 1.00 97.12 266 GLN A N 1
ATOM 2084 C CA . GLN A 1 266 ? -33.227 -7.931 41.920 1.00 97.12 266 GLN A CA 1
ATOM 2085 C C . GLN A 1 266 ? -32.724 -7.646 43.338 1.00 97.12 266 GLN A C 1
ATOM 2087 O O . GLN A 1 266 ? -33.457 -7.862 44.303 1.00 97.12 266 GLN A O 1
ATOM 2092 N N . LEU A 1 267 ? -31.508 -7.109 43.477 1.00 96.44 267 LEU A N 1
ATOM 2093 C CA . LEU A 1 267 ? -30.962 -6.724 44.776 1.00 96.44 267 LEU A CA 1
ATOM 2094 C C . LEU A 1 267 ? -31.807 -5.629 45.443 1.00 96.44 267 LEU A C 1
ATOM 2096 O O . LEU A 1 267 ? -32.113 -5.738 46.629 1.00 96.44 267 LEU A O 1
ATOM 2100 N N . ALA A 1 268 ? -32.233 -4.613 44.688 1.00 96.25 268 ALA A N 1
ATOM 2101 C CA . ALA A 1 268 ? -33.101 -3.551 45.194 1.00 96.25 268 ALA A CA 1
ATOM 2102 C C . ALA A 1 268 ? -34.440 -4.099 45.722 1.00 96.25 268 ALA A C 1
ATOM 2104 O O . ALA A 1 268 ? -34.875 -3.717 46.811 1.00 96.25 268 ALA A O 1
ATOM 2105 N N . ASN A 1 269 ? -35.054 -5.045 45.004 1.00 97.25 269 ASN A N 1
ATOM 2106 C CA . ASN A 1 269 ? -36.277 -5.717 45.449 1.00 97.25 269 ASN A CA 1
ATOM 2107 C C . ASN A 1 269 ? -36.056 -6.530 46.733 1.00 97.25 269 ASN A C 1
ATOM 2109 O O . ASN A 1 269 ? -36.853 -6.431 47.663 1.00 97.25 269 ASN A O 1
ATOM 2113 N N . ASN A 1 270 ? -34.954 -7.281 46.820 1.00 97.44 270 ASN A N 1
ATOM 2114 C CA . ASN A 1 270 ? -34.617 -8.048 48.022 1.00 97.44 270 ASN A CA 1
ATOM 2115 C C . ASN A 1 270 ? -34.402 -7.136 49.239 1.00 97.44 270 ASN A C 1
ATOM 2117 O O . ASN A 1 270 ? -34.860 -7.454 50.333 1.00 97.44 270 ASN A O 1
ATOM 2121 N N . ILE A 1 271 ? -33.750 -5.982 49.059 1.00 97.12 271 ILE A N 1
ATOM 2122 C CA . ILE A 1 271 ? -33.580 -4.983 50.125 1.00 97.12 271 ILE A CA 1
ATOM 2123 C C . ILE A 1 271 ? -34.938 -4.438 50.583 1.00 97.12 271 ILE A C 1
ATOM 2125 O O . ILE A 1 271 ? -35.165 -4.294 51.784 1.00 97.12 271 ILE A O 1
ATOM 2129 N N . ALA A 1 272 ? -35.846 -4.133 49.652 1.00 94.94 272 ALA A N 1
ATOM 2130 C CA . ALA A 1 272 ? -37.183 -3.651 49.990 1.00 94.94 272 ALA A CA 1
ATOM 2131 C C . ALA A 1 272 ? -37.992 -4.697 50.776 1.00 94.94 272 ALA A C 1
ATOM 2133 O O . ALA A 1 272 ? -38.634 -4.356 51.771 1.00 94.94 272 ALA A O 1
ATOM 2134 N N . GLU A 1 273 ? -37.915 -5.968 50.378 1.00 97.00 273 GLU A N 1
ATOM 2135 C CA . GLU A 1 273 ? -38.575 -7.072 51.078 1.00 97.00 273 GLU A CA 1
ATOM 2136 C C . GLU A 1 273 ? -37.982 -7.298 52.477 1.00 97.00 273 GLU A C 1
ATOM 2138 O O . GLU A 1 273 ? -38.727 -7.426 53.447 1.00 97.00 273 GLU A O 1
ATOM 2143 N N . LEU A 1 274 ? -36.654 -7.248 52.627 1.00 96.44 274 LEU A N 1
ATOM 2144 C CA . LEU A 1 274 ? -36.007 -7.333 53.940 1.00 96.44 274 LEU A CA 1
ATOM 2145 C C . LEU A 1 274 ? -36.436 -6.190 54.868 1.00 96.44 274 LEU A C 1
ATOM 2147 O O . LEU A 1 274 ? -36.754 -6.440 56.029 1.00 96.44 274 LEU A O 1
ATOM 2151 N N . LYS A 1 275 ? -36.527 -4.951 54.363 1.00 96.06 275 LYS A N 1
ATOM 2152 C CA . LYS A 1 275 ? -37.055 -3.814 55.140 1.00 96.06 275 LYS A CA 1
ATOM 2153 C C . LYS A 1 275 ? -38.501 -4.044 55.575 1.00 96.06 275 LYS A C 1
ATOM 2155 O O . LYS A 1 275 ? -38.870 -3.715 56.700 1.00 96.06 275 LYS A O 1
ATOM 2160 N N . ARG A 1 276 ? -39.332 -4.628 54.708 1.00 95.69 276 ARG A N 1
ATOM 2161 C CA . ARG A 1 276 ? -40.712 -4.986 55.054 1.00 95.69 276 ARG A CA 1
ATOM 2162 C C . ARG A 1 276 ? -40.744 -6.022 56.181 1.00 95.69 276 ARG A C 1
ATOM 2164 O O . ARG A 1 276 ? -41.434 -5.806 57.176 1.00 95.69 276 ARG A O 1
ATOM 2171 N N . GLN A 1 277 ? -39.961 -7.091 56.064 1.00 96.00 277 GLN A N 1
ATOM 2172 C CA . GLN A 1 277 ? -39.860 -8.130 57.094 1.00 96.00 277 GLN A CA 1
ATOM 2173 C C . GLN A 1 277 ? -39.351 -7.573 58.429 1.00 96.00 277 GLN A C 1
ATOM 2175 O O . GLN A 1 277 ? -39.876 -7.923 59.484 1.00 96.00 277 GLN A O 1
ATOM 2180 N N . GLU A 1 278 ? -38.386 -6.653 58.401 1.00 95.81 278 GLU A N 1
ATOM 2181 C CA . GLU A 1 278 ? -37.901 -5.952 59.592 1.00 95.81 278 GLU A CA 1
ATOM 2182 C C . GLU A 1 278 ? -39.025 -5.164 60.287 1.00 95.81 278 GLU A C 1
ATOM 2184 O O . GLU A 1 278 ? -39.208 -5.280 61.503 1.00 95.81 278 GLU A O 1
ATOM 2189 N N . THR A 1 279 ? -39.836 -4.413 59.531 1.00 95.06 279 THR A N 1
ATOM 2190 C CA . THR A 1 279 ? -40.980 -3.681 60.107 1.00 95.06 279 THR A CA 1
ATOM 2191 C C . THR A 1 279 ? -42.044 -4.608 60.696 1.00 95.06 279 THR A C 1
ATOM 2193 O O . THR A 1 279 ? -42.614 -4.303 61.746 1.00 95.06 279 THR A O 1
ATOM 2196 N N . GLU A 1 280 ? -42.286 -5.762 60.071 1.00 95.69 280 GLU A N 1
ATOM 2197 C CA . GLU A 1 280 ? -43.238 -6.760 60.560 1.00 95.69 280 GLU A CA 1
ATOM 2198 C C . GLU A 1 280 ? -42.744 -7.429 61.851 1.00 95.69 280 GLU A C 1
ATOM 2200 O O . GLU A 1 280 ? -43.504 -7.569 62.811 1.00 95.69 280 GLU A O 1
ATOM 2205 N N . LEU A 1 281 ? -41.450 -7.762 61.928 1.00 94.56 281 LEU A N 1
ATOM 2206 C CA . LEU A 1 281 ? -40.822 -8.259 63.153 1.00 94.56 281 LEU A CA 1
ATOM 2207 C C . LEU A 1 281 ? -40.906 -7.239 64.291 1.00 94.56 281 LEU A C 1
ATOM 2209 O O . LEU A 1 281 ? -41.241 -7.617 65.415 1.00 94.56 281 LEU A O 1
ATOM 2213 N N . LYS A 1 282 ? -40.666 -5.952 64.010 1.00 94.31 282 LYS A N 1
ATOM 2214 C CA . LYS A 1 282 ? -40.799 -4.880 65.006 1.00 94.31 282 LYS A CA 1
ATOM 2215 C C . LYS A 1 282 ? -42.230 -4.788 65.541 1.00 94.31 282 LYS A C 1
ATOM 2217 O O . LYS A 1 282 ? -42.426 -4.801 66.752 1.00 94.31 282 LYS A O 1
ATOM 2222 N N . SER A 1 283 ? -43.227 -4.815 64.655 1.00 93.88 283 SER A N 1
ATOM 2223 C CA . SER A 1 283 ? -44.643 -4.817 65.047 1.00 93.88 283 SER A CA 1
ATOM 2224 C C . SER A 1 283 ? -45.027 -6.049 65.879 1.00 93.88 283 SER A C 1
ATOM 2226 O O . SER A 1 283 ? -45.731 -5.932 66.883 1.00 93.88 283 SER A O 1
ATOM 2228 N N . ASN A 1 284 ? -44.536 -7.237 65.513 1.00 92.56 284 ASN A N 1
ATOM 2229 C CA . ASN A 1 284 ? -44.761 -8.457 66.290 1.00 92.56 284 ASN A CA 1
ATOM 2230 C C . ASN A 1 284 ? -44.101 -8.396 67.673 1.00 92.56 284 ASN A C 1
ATOM 2232 O O . ASN A 1 284 ? -44.683 -8.868 68.655 1.00 92.56 284 ASN A O 1
ATOM 2236 N N . ASN A 1 285 ? -42.916 -7.795 67.771 1.00 93.38 285 ASN A N 1
ATOM 2237 C CA . ASN A 1 285 ? -42.254 -7.569 69.048 1.00 93.38 285 ASN A CA 1
ATOM 2238 C C . ASN A 1 285 ? -43.064 -6.605 69.930 1.00 93.38 285 ASN A C 1
ATOM 2240 O O . ASN A 1 285 ? -43.337 -6.934 71.082 1.00 93.38 285 ASN A O 1
ATOM 2244 N N . ASP A 1 286 ? -43.549 -5.489 69.377 1.00 92.94 286 ASP A N 1
ATOM 2245 C CA . ASP A 1 286 ? -44.422 -4.540 70.086 1.00 92.94 286 ASP A CA 1
ATOM 2246 C C . ASP A 1 286 ? -45.721 -5.208 70.560 1.00 92.94 286 ASP A C 1
ATOM 2248 O O . ASP A 1 286 ? -46.176 -5.031 71.689 1.00 92.94 286 ASP A O 1
ATOM 2252 N N . ARG A 1 287 ? -46.312 -6.072 69.732 1.00 92.88 287 ARG A N 1
ATOM 2253 C CA . ARG A 1 287 ? -47.485 -6.859 70.128 1.00 92.88 287 ARG A CA 1
ATOM 2254 C C . ARG A 1 287 ? -47.166 -7.830 71.268 1.00 92.88 287 ARG A C 1
ATOM 2256 O O . ARG A 1 287 ? -48.006 -8.060 72.140 1.00 92.88 287 ARG A O 1
ATOM 2263 N N . THR A 1 288 ? -45.963 -8.398 71.272 1.00 92.56 288 THR A N 1
ATOM 2264 C CA . THR A 1 288 ? -45.496 -9.311 72.322 1.00 92.56 288 THR A CA 1
ATOM 2265 C C . THR A 1 288 ? -45.267 -8.569 73.638 1.00 92.56 288 THR A C 1
ATOM 2267 O O . THR A 1 288 ? -45.692 -9.061 74.686 1.00 92.56 288 THR A O 1
ATOM 2270 N N . THR A 1 289 ? -44.675 -7.372 73.604 1.00 93.00 289 THR A N 1
ATOM 2271 C CA . THR A 1 289 ? -44.503 -6.528 74.796 1.00 93.00 289 THR A CA 1
ATOM 2272 C C . THR A 1 289 ? -45.850 -6.048 75.330 1.00 93.00 289 THR A C 1
ATOM 2274 O O . THR A 1 289 ? -46.102 -6.195 76.524 1.00 93.00 289 THR A O 1
ATOM 2277 N N . MET A 1 290 ? -46.772 -5.607 74.467 1.00 92.44 290 MET A N 1
ATOM 2278 C CA . MET A 1 290 ? -48.144 -5.267 74.869 1.00 92.44 290 MET A CA 1
ATOM 2279 C C . MET A 1 290 ? -48.864 -6.448 75.531 1.00 92.44 290 MET A C 1
ATOM 2281 O O . MET A 1 290 ? -49.521 -6.275 76.557 1.00 92.44 290 MET A O 1
ATOM 2285 N N . LEU A 1 291 ? -48.725 -7.663 74.989 1.00 93.81 291 LEU A N 1
ATOM 2286 C CA . LEU A 1 291 ? -49.303 -8.865 75.594 1.00 93.81 291 LEU A CA 1
ATOM 2287 C C . LEU A 1 291 ? -48.683 -9.172 76.966 1.00 93.81 291 LEU A C 1
ATOM 2289 O O . LEU A 1 291 ? -49.397 -9.598 77.875 1.00 93.81 291 LEU A O 1
ATOM 2293 N N . ALA A 1 292 ? -47.372 -8.979 77.125 1.00 91.94 292 ALA A N 1
ATOM 2294 C CA . ALA A 1 292 ? -46.697 -9.145 78.408 1.00 91.94 292 ALA A CA 1
ATOM 2295 C C . ALA A 1 292 ? -47.214 -8.134 79.447 1.00 91.94 292 ALA A C 1
ATOM 2297 O O . ALA A 1 292 ? -47.580 -8.543 80.550 1.00 91.94 292 ALA A O 1
ATOM 2298 N N . THR A 1 293 ? -47.345 -6.857 79.075 1.00 92.38 293 THR A N 1
ATOM 2299 C CA . THR A 1 293 ? -47.928 -5.807 79.928 1.00 92.38 293 THR A CA 1
ATOM 2300 C C . THR A 1 293 ? -49.365 -6.143 80.321 1.00 92.38 293 THR A C 1
ATOM 2302 O O . THR A 1 293 ? -49.683 -6.170 81.507 1.00 92.38 293 THR A O 1
ATOM 2305 N N . ALA A 1 294 ? -50.211 -6.528 79.360 1.00 91.56 294 ALA A N 1
ATOM 2306 C CA . ALA A 1 294 ? -51.595 -6.920 79.628 1.00 91.56 294 ALA A CA 1
ATOM 2307 C C . ALA A 1 294 ? -51.695 -8.132 80.576 1.00 91.56 294 ALA A C 1
ATOM 2309 O O . ALA A 1 294 ? -52.596 -8.205 81.412 1.00 91.56 294 ALA A O 1
ATOM 2310 N N . LYS A 1 295 ? -50.763 -9.094 80.489 1.00 93.31 295 LYS A N 1
ATOM 2311 C CA . LYS A 1 295 ? -50.693 -10.223 81.435 1.00 93.31 295 LYS A CA 1
ATOM 2312 C C . LYS A 1 295 ? -50.333 -9.772 82.853 1.00 93.31 295 LYS A C 1
ATOM 2314 O O . LYS A 1 295 ? -50.902 -10.315 83.801 1.00 93.31 295 LYS A O 1
ATOM 2319 N N . ILE A 1 296 ? -49.418 -8.811 83.004 1.00 92.75 296 ILE A N 1
ATOM 2320 C CA . ILE A 1 296 ? -49.047 -8.231 84.306 1.00 92.75 296 ILE A CA 1
ATOM 2321 C C . ILE A 1 296 ? -50.236 -7.472 84.905 1.00 92.75 296 ILE A C 1
ATOM 2323 O O . ILE A 1 296 ? -50.593 -7.711 86.057 1.00 92.75 296 ILE A O 1
ATOM 2327 N N . GLU A 1 297 ? -50.900 -6.626 84.116 1.00 92.44 297 GLU A N 1
ATOM 2328 C CA . GLU A 1 297 ? -52.100 -5.895 84.541 1.00 92.44 297 GLU A CA 1
ATOM 2329 C C . GLU A 1 297 ? -53.220 -6.850 84.968 1.00 92.44 297 GLU A C 1
ATOM 2331 O O . GLU A 1 297 ? -53.803 -6.688 86.041 1.00 92.44 297 GLU A O 1
ATOM 2336 N N . LEU A 1 298 ? -53.472 -7.909 84.190 1.00 93.25 298 LEU A N 1
ATOM 2337 C CA . LEU A 1 298 ? -54.455 -8.936 84.535 1.00 93.25 298 LEU A CA 1
ATOM 2338 C C . LEU A 1 298 ? -54.107 -9.657 85.846 1.00 93.25 298 LEU A C 1
ATOM 2340 O O . LEU A 1 298 ? -55.006 -9.958 86.633 1.00 93.25 298 LEU A O 1
ATOM 2344 N N . ALA A 1 299 ? -52.827 -9.952 86.092 1.00 91.12 299 ALA A N 1
ATOM 2345 C CA . ALA A 1 299 ? -52.384 -10.526 87.361 1.00 91.12 299 ALA A CA 1
ATOM 2346 C C . ALA A 1 299 ? -52.634 -9.557 88.531 1.00 91.12 299 ALA A C 1
ATOM 2348 O O . ALA A 1 299 ? -53.126 -9.984 89.576 1.00 91.12 299 ALA A O 1
ATOM 2349 N N . GLY A 1 300 ? -52.390 -8.258 88.329 1.00 91.81 300 GLY A N 1
ATOM 2350 C CA . GLY A 1 300 ? -52.717 -7.204 89.291 1.00 91.81 300 GLY A CA 1
ATOM 2351 C C . GLY A 1 300 ? -54.213 -7.132 89.611 1.00 91.81 300 GLY A C 1
ATOM 2352 O O . GLY A 1 300 ? -54.589 -7.149 90.782 1.00 91.81 300 GLY A O 1
ATOM 2353 N N . VAL A 1 301 ? -55.078 -7.144 88.590 1.00 92.88 301 VAL A N 1
ATOM 2354 C CA . VAL A 1 301 ? -56.542 -7.172 88.769 1.00 92.88 301 VAL A CA 1
ATOM 2355 C C . VAL A 1 301 ? -56.977 -8.431 89.515 1.00 92.88 301 VAL A C 1
ATOM 2357 O O . VAL A 1 301 ? -57.773 -8.342 90.445 1.00 92.88 301 VAL A O 1
ATOM 2360 N N . LYS A 1 302 ? -56.427 -9.605 89.172 1.00 92.25 302 LYS A N 1
ATOM 2361 C CA . LYS A 1 302 ? -56.715 -10.850 89.902 1.00 92.25 302 LYS A CA 1
ATOM 2362 C C . LYS A 1 302 ? -56.362 -10.731 91.385 1.00 92.25 302 LYS A C 1
ATOM 2364 O O . LYS A 1 302 ? -57.184 -11.088 92.226 1.00 92.25 302 LYS A O 1
ATOM 2369 N N . GLN A 1 303 ? -55.193 -10.179 91.710 1.00 92.19 303 GLN A N 1
ATOM 2370 C CA . GLN A 1 303 ? -54.796 -9.952 93.099 1.00 92.19 303 GLN A CA 1
ATOM 2371 C C . GLN A 1 303 ? -55.748 -8.983 93.814 1.00 92.19 303 GLN A C 1
ATOM 2373 O O . GLN A 1 303 ? -56.163 -9.254 94.937 1.00 92.19 303 GLN A O 1
ATOM 2378 N N . GLN A 1 304 ? -56.144 -7.885 93.162 1.00 90.38 304 GLN A N 1
ATOM 2379 C CA . GLN A 1 304 ? -57.131 -6.950 93.711 1.00 90.38 304 GLN A CA 1
ATOM 2380 C C . GLN A 1 304 ? -58.484 -7.627 93.958 1.00 90.38 304 GLN A C 1
ATOM 2382 O O . GLN A 1 304 ? -59.079 -7.425 95.015 1.00 90.38 304 GLN A O 1
ATOM 2387 N N . THR A 1 305 ? -58.959 -8.462 93.028 1.00 90.56 305 THR A N 1
ATOM 2388 C CA . THR A 1 305 ? -60.217 -9.201 93.205 1.00 90.56 305 THR A CA 1
ATOM 2389 C C . THR A 1 305 ? -60.147 -10.215 94.343 1.00 90.56 305 THR A C 1
ATOM 2391 O O . THR A 1 305 ? -61.129 -10.380 95.062 1.00 90.56 305 THR A O 1
ATOM 2394 N N . GLU A 1 306 ? -59.000 -10.863 94.549 1.00 92.81 306 GLU A N 1
ATOM 2395 C CA . GLU A 1 306 ? -58.814 -11.799 95.658 1.00 92.81 306 GLU A CA 1
ATOM 2396 C C . GLU A 1 306 ? -58.738 -11.066 97.002 1.00 92.81 306 GLU A C 1
ATOM 2398 O O . GLU A 1 306 ? -59.401 -11.454 97.960 1.00 92.81 306 GLU A O 1
ATOM 2403 N N . ASN A 1 307 ? -58.034 -9.931 97.055 1.00 91.00 307 ASN A N 1
ATOM 2404 C CA . ASN A 1 307 ? -58.048 -9.054 98.225 1.00 91.00 307 ASN A CA 1
ATOM 2405 C C . ASN A 1 307 ? -59.479 -8.591 98.552 1.00 91.00 307 ASN A C 1
ATOM 2407 O O . ASN A 1 307 ? -59.888 -8.640 99.709 1.00 91.00 307 ASN A O 1
ATOM 2411 N N . ALA A 1 308 ? -60.265 -8.198 97.544 1.00 90.56 308 ALA A N 1
ATOM 2412 C CA . ALA A 1 308 ? -61.663 -7.815 97.730 1.00 90.56 308 ALA A CA 1
ATOM 2413 C C . ALA A 1 308 ? -62.532 -8.981 98.233 1.00 90.56 308 ALA A C 1
ATOM 2415 O O . ALA A 1 308 ? -63.407 -8.764 99.069 1.00 90.56 308 ALA A O 1
ATOM 2416 N N . ARG A 1 309 ? -62.282 -10.219 97.778 1.00 91.56 309 ARG A N 1
ATOM 2417 C CA . ARG A 1 309 ? -62.945 -11.418 98.320 1.00 91.56 309 ARG A CA 1
ATOM 2418 C C . ARG A 1 309 ? -62.600 -11.662 99.782 1.00 91.56 309 ARG A C 1
ATOM 2420 O O . ARG A 1 309 ? -63.511 -11.951 100.546 1.00 91.56 309 ARG A O 1
ATOM 2427 N N . ASN A 1 310 ? -61.332 -11.532 100.166 1.00 91.75 310 ASN A N 1
ATOM 2428 C CA . ASN A 1 310 ? -60.910 -11.692 101.558 1.00 91.75 310 ASN A CA 1
ATOM 2429 C C . ASN A 1 310 ? -61.565 -10.634 102.453 1.00 91.75 310 ASN A 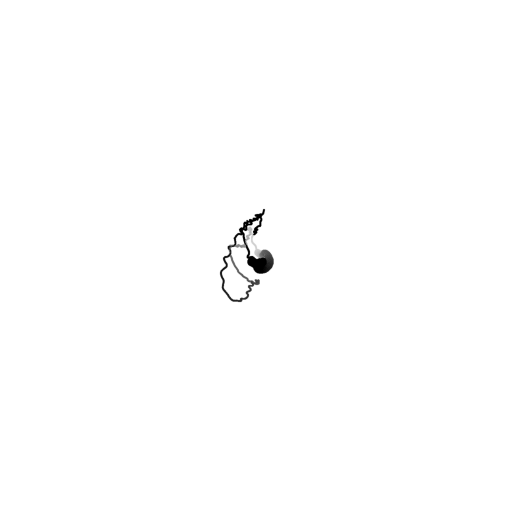C 1
ATOM 2431 O O . ASN A 1 310 ? -62.175 -10.986 103.455 1.00 91.75 310 ASN A O 1
ATOM 2435 N N . ILE A 1 311 ? -61.560 -9.364 102.027 1.00 92.31 311 ILE A N 1
ATOM 2436 C CA . ILE A 1 311 ? -62.268 -8.280 102.729 1.00 92.31 311 ILE A CA 1
ATOM 2437 C C . ILE A 1 311 ? -63.766 -8.596 102.845 1.00 92.31 311 ILE A C 1
ATOM 2439 O O . ILE A 1 311 ? -64.360 -8.416 103.905 1.00 92.31 311 ILE A O 1
ATOM 2443 N N . LEU A 1 312 ? -64.396 -9.085 101.773 1.00 91.44 312 LEU A N 1
ATOM 2444 C CA . LEU A 1 312 ? -65.805 -9.474 101.803 1.00 91.44 312 LEU A CA 1
ATOM 2445 C C . LEU A 1 312 ? -66.058 -10.632 102.782 1.00 91.44 312 LEU A C 1
ATOM 2447 O O . LEU A 1 312 ? -67.060 -10.606 103.493 1.00 91.44 312 LEU A O 1
ATOM 2451 N N . ALA A 1 313 ? -65.170 -11.627 102.835 1.00 90.00 313 ALA A N 1
ATOM 2452 C CA . ALA A 1 313 ? -65.256 -12.743 103.773 1.00 90.00 313 ALA A CA 1
ATOM 2453 C C . ALA A 1 313 ? -65.113 -12.271 105.229 1.00 90.00 313 ALA A C 1
ATOM 2455 O O . ALA A 1 313 ? -65.907 -12.678 106.080 1.00 90.00 313 ALA A O 1
ATOM 2456 N N . ASP A 1 314 ? -64.179 -11.357 105.501 1.00 90.06 314 ASP A N 1
ATOM 2457 C CA . ASP A 1 314 ? -64.016 -10.727 106.814 1.00 90.06 314 ASP A CA 1
ATOM 2458 C C . ASP A 1 314 ? -65.293 -9.975 107.215 1.00 90.06 314 ASP A C 1
ATOM 2460 O O . ASP A 1 314 ? -65.832 -10.213 108.297 1.00 90.06 314 ASP A O 1
ATOM 2464 N N . ILE A 1 315 ? -65.854 -9.156 106.315 1.00 91.75 315 ILE A N 1
ATOM 2465 C CA . ILE A 1 315 ? -67.128 -8.448 106.531 1.00 91.75 315 ILE A CA 1
ATOM 2466 C C . ILE A 1 315 ? -68.267 -9.433 106.820 1.00 91.75 315 ILE A C 1
ATOM 2468 O O . ILE A 1 315 ? -69.060 -9.204 107.731 1.00 91.75 315 ILE A O 1
ATOM 2472 N N . GLN A 1 316 ? -68.368 -10.531 106.068 1.00 91.50 316 GLN A N 1
ATOM 2473 C CA . GLN A 1 316 ? -69.388 -11.557 106.297 1.00 91.50 316 GLN A CA 1
ATOM 2474 C C . GLN A 1 316 ? -69.220 -12.237 107.660 1.00 91.50 316 GLN A C 1
ATOM 2476 O O . GLN A 1 316 ? -70.213 -12.482 108.348 1.00 91.50 316 GLN A O 1
ATOM 2481 N N . SER A 1 317 ? -67.982 -12.524 108.068 1.00 89.94 317 SER A N 1
ATOM 2482 C CA . SER A 1 317 ? -67.688 -13.114 109.374 1.00 89.94 317 SER A CA 1
ATOM 2483 C C . SER A 1 317 ? -68.055 -12.169 110.525 1.00 89.94 317 SER A C 1
ATOM 2485 O O . SER A 1 317 ? -68.683 -12.604 111.493 1.00 89.94 317 SER A O 1
ATOM 2487 N N . GLU A 1 318 ? -67.773 -10.870 110.384 1.00 91.69 318 GLU A N 1
ATOM 2488 C CA . GLU A 1 318 ? -68.135 -9.854 111.372 1.00 91.69 318 GLU A CA 1
ATOM 2489 C C . GLU A 1 318 ? -69.652 -9.634 111.407 1.00 91.69 318 GLU A C 1
ATOM 2491 O O . GLU A 1 318 ? -70.244 -9.588 112.482 1.00 91.69 318 GLU A O 1
ATOM 2496 N N . ALA A 1 319 ? -70.320 -9.600 110.249 1.00 88.75 319 ALA A N 1
ATOM 2497 C CA . ALA A 1 319 ? -71.779 -9.533 110.170 1.00 88.75 319 ALA A CA 1
ATOM 2498 C C . ALA A 1 319 ? -72.444 -10.733 110.866 1.00 88.75 319 ALA A C 1
ATOM 2500 O O . ALA A 1 319 ? -73.424 -10.557 111.592 1.00 88.75 319 ALA A O 1
ATOM 2501 N N . LYS A 1 320 ? -71.890 -11.943 110.704 1.00 92.94 320 LYS A N 1
ATOM 2502 C CA . LYS A 1 320 ? -72.353 -13.138 111.419 1.00 92.94 320 LYS A CA 1
ATOM 2503 C C . LYS A 1 320 ? -72.135 -13.009 112.925 1.00 92.94 320 LYS A C 1
ATOM 2505 O O . LYS A 1 320 ? -73.077 -13.193 113.681 1.00 92.94 320 LYS A O 1
ATOM 2510 N N . ARG A 1 321 ? -70.938 -12.618 113.364 1.00 92.00 321 ARG A N 1
ATOM 2511 C CA . ARG A 1 321 ? -70.628 -12.383 114.783 1.00 92.00 321 ARG A CA 1
ATOM 2512 C C . ARG A 1 321 ? -71.550 -11.330 115.408 1.00 92.00 321 ARG A C 1
ATOM 2514 O O . ARG A 1 321 ? -71.974 -11.494 116.550 1.00 92.00 321 ARG A O 1
ATOM 2521 N N . LEU A 1 322 ? -71.881 -10.263 114.678 1.00 91.44 322 LEU A N 1
ATOM 2522 C CA . LEU A 1 322 ? -72.859 -9.257 115.099 1.00 91.44 322 LEU A CA 1
ATOM 2523 C C . LEU A 1 322 ? -74.284 -9.824 115.155 1.00 91.44 322 LEU A C 1
ATOM 2525 O O . LEU A 1 322 ? -75.019 -9.482 116.078 1.00 91.44 322 LEU A O 1
ATOM 2529 N N . SER A 1 323 ? -74.667 -10.701 114.222 1.00 91.62 323 SER A N 1
ATOM 2530 C CA . SER A 1 323 ? -75.941 -11.432 114.265 1.00 91.62 323 SER A CA 1
ATOM 2531 C C . SER A 1 323 ? -76.024 -12.345 115.489 1.00 91.62 323 SER A C 1
ATOM 2533 O O . SER A 1 323 ? -76.974 -12.236 116.257 1.00 91.62 323 SER A O 1
ATOM 2535 N N . ASP A 1 324 ? -74.999 -13.163 115.732 1.00 91.44 324 ASP A N 1
ATOM 2536 C CA . ASP A 1 324 ? -74.912 -14.054 116.894 1.00 91.44 324 ASP A CA 1
ATOM 2537 C C . ASP A 1 324 ? -74.948 -13.239 118.200 1.00 91.44 324 ASP A C 1
ATOM 2539 O O . ASP A 1 324 ? -75.650 -13.570 119.155 1.00 91.44 324 ASP A O 1
ATOM 2543 N N . ARG A 1 325 ? -74.239 -12.101 118.243 1.00 91.94 325 ARG A N 1
ATOM 2544 C CA . ARG A 1 325 ? -74.275 -11.186 119.391 1.00 91.94 325 ARG A CA 1
ATOM 2545 C C . ARG A 1 325 ? -75.640 -10.528 119.573 1.00 91.94 325 ARG A C 1
ATOM 2547 O O . ARG A 1 325 ? -76.064 -10.332 120.710 1.00 91.94 325 ARG A O 1
ATOM 2554 N N . ARG A 1 326 ? -76.332 -10.188 118.485 1.00 91.31 326 ARG A N 1
ATOM 2555 C CA . ARG A 1 326 ? -77.712 -9.696 118.525 1.00 91.31 326 ARG A CA 1
ATOM 2556 C C . ARG A 1 326 ? -78.649 -10.767 119.084 1.00 91.31 326 ARG A C 1
ATOM 2558 O O . ARG A 1 326 ? -79.454 -10.434 119.944 1.00 91.31 326 ARG A O 1
ATOM 2565 N N . GLU A 1 327 ? -78.534 -12.021 118.652 1.00 89.31 327 GLU A N 1
ATOM 2566 C CA . GLU A 1 327 ? -79.308 -13.146 119.201 1.00 89.31 327 GLU A CA 1
ATOM 2567 C C . GLU A 1 327 ? -79.035 -13.347 120.696 1.00 89.31 327 GLU A C 1
ATOM 2569 O O . GLU A 1 327 ? -79.972 -13.468 121.483 1.00 89.31 327 GLU A O 1
ATOM 2574 N N . GLN A 1 328 ? -77.769 -13.283 121.117 1.00 89.50 328 GLN A N 1
ATOM 2575 C CA . GLN A 1 328 ? -77.403 -13.362 122.531 1.00 89.50 328 GLN A CA 1
ATOM 2576 C C . GLN A 1 328 ? -78.031 -12.229 123.354 1.00 89.50 328 GLN A C 1
ATOM 2578 O O . GLN A 1 328 ? -78.557 -12.475 124.435 1.00 89.50 328 GLN A O 1
ATOM 2583 N N . LEU A 1 329 ? -78.023 -10.996 122.837 1.00 88.06 329 LEU A N 1
ATOM 2584 C CA . LEU A 1 329 ? -78.676 -9.860 123.491 1.00 88.06 329 LEU A CA 1
ATOM 2585 C C . LEU A 1 329 ? -80.197 -10.030 123.574 1.00 88.06 329 LEU A C 1
ATOM 2587 O O . LEU A 1 329 ? -80.787 -9.616 124.567 1.00 88.06 329 LEU A O 1
ATOM 2591 N N . VAL A 1 330 ? -80.833 -10.645 122.570 1.00 89.31 330 VAL A N 1
ATOM 2592 C CA . VAL A 1 330 ? -82.264 -10.991 122.620 1.00 89.31 330 VAL A CA 1
ATOM 2593 C C . VAL A 1 330 ? -82.530 -12.010 123.730 1.00 89.31 330 VAL A C 1
ATOM 2595 O O . VAL A 1 330 ? -83.443 -11.801 124.522 1.00 89.31 330 VAL A O 1
ATOM 2598 N N . LEU A 1 331 ? -81.704 -13.054 123.855 1.00 86.56 331 LEU A N 1
ATOM 2599 C CA . LEU A 1 331 ? -81.811 -14.032 124.946 1.00 86.56 331 LEU A CA 1
ATOM 2600 C C . LEU A 1 331 ? -81.580 -13.401 126.325 1.00 86.56 331 LEU A C 1
ATOM 2602 O O . LEU A 1 331 ? -82.265 -13.736 127.292 1.00 86.56 331 LEU A O 1
ATOM 2606 N N . ASP A 1 332 ? -80.608 -12.497 126.440 1.00 86.75 332 ASP A N 1
ATOM 2607 C CA . ASP A 1 332 ? -80.330 -11.787 127.689 1.00 86.75 332 ASP A CA 1
ATOM 2608 C C . ASP A 1 332 ? -81.480 -10.832 128.054 1.00 86.75 332 ASP A C 1
ATOM 2610 O O . ASP A 1 332 ? -81.859 -10.755 129.225 1.00 86.75 332 ASP A O 1
ATOM 2614 N N . LEU A 1 333 ? -82.090 -10.166 127.065 1.00 87.25 333 LEU A N 1
ATOM 2615 C CA . LEU A 1 333 ? -83.314 -9.377 127.239 1.00 87.25 333 LEU A CA 1
ATOM 2616 C C . LEU A 1 333 ? -84.487 -10.248 127.699 1.00 87.25 333 LEU A C 1
ATOM 2618 O O . LEU A 1 333 ? -85.152 -9.889 128.666 1.00 87.25 333 LEU A O 1
ATOM 2622 N N . GLU A 1 334 ? -84.700 -11.410 127.083 1.00 86.25 334 GLU A N 1
ATOM 2623 C CA . GLU A 1 334 ? -85.761 -12.349 127.464 1.00 86.25 334 GLU A CA 1
ATOM 2624 C C . GLU A 1 334 ? -85.557 -12.881 128.894 1.00 86.25 334 GLU A C 1
ATOM 2626 O O . GLU A 1 334 ? -86.495 -12.940 129.689 1.00 86.25 334 GLU A O 1
ATOM 2631 N N . LYS A 1 335 ? -84.311 -13.179 129.292 1.00 85.44 335 LYS A N 1
ATOM 2632 C CA . LYS A 1 335 ? -83.976 -13.518 130.688 1.00 85.44 335 LYS A CA 1
ATOM 2633 C C . LYS A 1 335 ? -84.259 -12.375 131.654 1.00 85.44 335 LYS A C 1
ATOM 2635 O O . LYS A 1 335 ? -84.725 -12.631 132.765 1.00 85.44 335 LYS A O 1
ATOM 2640 N N . LEU A 1 336 ? -83.939 -11.136 131.280 1.00 84.56 336 LEU A N 1
ATOM 2641 C CA . LEU A 1 336 ? -84.247 -9.959 132.091 1.00 84.56 336 LEU A CA 1
ATOM 2642 C C . LEU A 1 336 ? -85.755 -9.743 132.205 1.00 84.56 336 LEU A C 1
ATOM 2644 O O . LEU A 1 336 ? -86.223 -9.408 133.288 1.00 84.56 336 LEU A O 1
ATOM 2648 N N . GLU A 1 337 ? -86.515 -9.993 131.144 1.00 84.62 337 GLU A N 1
ATOM 2649 C CA . GLU A 1 337 ? -87.975 -9.920 131.140 1.00 84.62 337 GLU A CA 1
ATOM 2650 C C . GLU A 1 337 ? -88.598 -11.021 132.009 1.00 84.62 337 GLU A C 1
ATOM 2652 O O . GLU A 1 337 ? -89.469 -10.742 132.829 1.00 84.62 337 GLU A O 1
ATOM 2657 N N . LEU A 1 338 ? -88.072 -12.249 131.960 1.00 81.88 338 LEU A N 1
ATOM 2658 C CA . LEU A 1 338 ? -88.436 -13.317 132.895 1.00 81.88 338 LEU A CA 1
ATOM 2659 C C . LEU A 1 338 ? -88.100 -12.954 134.347 1.00 81.88 338 LEU A C 1
ATOM 2661 O O . LEU A 1 338 ? -88.914 -13.188 135.237 1.00 81.88 338 LEU A O 1
ATOM 2665 N N . ARG A 1 339 ? -86.929 -12.356 134.603 1.00 81.31 339 ARG A N 1
ATOM 2666 C CA . ARG A 1 339 ? -86.552 -11.848 135.934 1.00 81.31 339 ARG A CA 1
ATOM 2667 C C . ARG A 1 339 ? -87.476 -10.732 136.394 1.00 81.31 339 ARG A C 1
ATOM 2669 O O . ARG A 1 339 ? -87.871 -10.725 137.552 1.00 81.31 339 ARG A O 1
ATOM 2676 N N . ARG A 1 340 ? -87.830 -9.811 135.503 1.00 81.44 340 ARG A N 1
ATOM 2677 C CA . ARG A 1 340 ? -88.789 -8.744 135.774 1.00 81.44 340 ARG A CA 1
ATOM 2678 C C . ARG A 1 340 ? -90.149 -9.334 136.127 1.00 81.44 340 ARG A C 1
ATOM 2680 O O . ARG A 1 340 ? -90.696 -8.953 137.148 1.00 81.44 340 ARG A O 1
ATOM 2687 N N . ASN A 1 341 ? -90.650 -10.296 135.357 1.00 77.50 341 ASN A N 1
ATOM 2688 C CA . ASN A 1 341 ? -91.911 -10.984 135.639 1.00 77.50 341 ASN A CA 1
ATOM 2689 C C . ASN A 1 341 ? -91.849 -11.774 136.954 1.00 77.50 341 ASN A C 1
ATOM 2691 O O . ASN A 1 341 ? -92.831 -11.829 137.685 1.00 77.50 341 ASN A O 1
ATOM 2695 N N . ALA A 1 342 ? -90.702 -12.373 137.285 1.00 75.06 342 ALA A N 1
ATOM 2696 C CA . ALA A 1 342 ? -90.483 -13.024 138.573 1.00 75.06 342 ALA A CA 1
ATOM 2697 C C . ALA A 1 342 ? -90.515 -12.013 139.725 1.00 75.06 342 ALA A C 1
ATOM 2699 O O . ALA A 1 342 ? -91.198 -12.262 140.707 1.00 75.06 342 ALA A O 1
ATOM 2700 N N . ILE A 1 343 ? -89.867 -10.855 139.578 1.00 76.31 343 ILE A N 1
ATOM 2701 C CA . ILE A 1 343 ? -89.929 -9.761 140.554 1.00 76.31 343 ILE A CA 1
ATOM 2702 C C . ILE A 1 343 ? -91.348 -9.203 140.648 1.00 76.31 343 ILE A C 1
ATOM 2704 O O . ILE A 1 343 ? -91.818 -8.981 141.748 1.00 76.31 343 ILE A O 1
ATOM 2708 N N . GLU A 1 344 ? -92.063 -9.001 139.541 1.00 74.56 344 GLU A N 1
ATOM 2709 C CA . GLU A 1 344 ? -93.461 -8.553 139.553 1.00 74.56 344 GLU A CA 1
ATOM 2710 C C . GLU A 1 344 ? -94.372 -9.594 140.219 1.00 74.56 344 GLU A C 1
ATOM 2712 O O . GLU A 1 344 ? -95.270 -9.222 140.969 1.00 74.56 344 GLU A O 1
ATOM 2717 N N . ASN A 1 345 ? -94.107 -10.891 140.038 1.00 68.44 345 ASN A N 1
ATOM 2718 C CA . ASN A 1 345 ? -94.809 -11.969 140.735 1.00 68.44 345 ASN A CA 1
ATOM 2719 C C . ASN A 1 345 ? -94.427 -12.069 142.218 1.00 68.44 345 ASN A C 1
ATOM 2721 O O . ASN A 1 345 ? -95.300 -12.332 143.037 1.00 68.44 345 ASN A O 1
ATOM 2725 N N . GLU A 1 346 ? -93.167 -11.836 142.588 1.00 67.81 346 GLU A N 1
ATOM 2726 C CA . GLU A 1 346 ? -92.717 -11.732 143.981 1.00 67.81 346 GLU A CA 1
ATOM 2727 C C . GLU A 1 346 ? -93.277 -10.473 144.648 1.00 67.81 346 GLU A C 1
ATOM 2729 O O . GLU A 1 346 ? -93.684 -10.525 145.802 1.00 67.81 346 GLU A O 1
ATOM 2734 N N . LEU A 1 347 ? -93.390 -9.365 143.917 1.00 61.72 347 LEU A N 1
ATOM 2735 C CA . LEU A 1 347 ? -94.027 -8.129 144.358 1.00 61.72 347 LEU A CA 1
ATOM 2736 C C . LEU A 1 347 ? -95.537 -8.340 144.512 1.00 61.72 347 LEU A C 1
ATOM 2738 O O . LEU A 1 347 ? -96.116 -7.894 145.496 1.00 61.72 347 LEU A O 1
ATOM 2742 N N . ALA A 1 348 ? -96.174 -9.080 143.599 1.00 57.22 348 ALA A N 1
ATOM 2743 C CA . ALA A 1 348 ? -97.576 -9.484 143.693 1.00 57.22 348 ALA A CA 1
ATOM 2744 C C . ALA A 1 348 ? -97.820 -10.510 144.817 1.00 57.22 348 ALA A C 1
ATOM 2746 O O . ALA A 1 348 ? -98.876 -10.476 145.450 1.00 57.22 348 ALA A O 1
ATOM 2747 N N . ALA A 1 349 ? -96.854 -11.385 145.112 1.00 54.88 349 ALA A N 1
ATOM 2748 C CA . ALA A 1 349 ? -96.880 -12.305 146.248 1.00 54.88 349 ALA A CA 1
ATOM 2749 C C . ALA A 1 349 ? -96.674 -11.558 147.576 1.00 54.88 349 ALA A C 1
ATOM 2751 O O . ALA A 1 349 ? -97.438 -11.759 148.516 1.00 54.88 349 ALA A O 1
ATOM 2752 N N . ALA A 1 350 ? -95.747 -10.599 147.625 1.00 49.91 350 ALA A N 1
ATOM 2753 C CA . ALA A 1 350 ? -95.575 -9.674 148.742 1.00 49.91 350 ALA A CA 1
ATOM 2754 C C . ALA A 1 350 ? -96.813 -8.777 148.942 1.00 49.91 350 ALA A C 1
ATOM 2756 O O . ALA A 1 350 ? -97.159 -8.443 150.073 1.00 49.91 350 ALA A O 1
ATOM 2757 N N . SER A 1 351 ? -97.545 -8.463 147.865 1.00 45.69 351 SER A N 1
ATOM 2758 C CA . SER A 1 351 ? -98.841 -7.768 147.913 1.00 45.69 351 SER A CA 1
ATOM 2759 C C . SER A 1 351 ? -100.000 -8.650 148.403 1.00 45.69 351 SER A C 1
ATOM 2761 O O . SER A 1 351 ? -101.009 -8.123 148.868 1.00 45.69 351 SER A O 1
ATOM 2763 N N . ARG A 1 352 ? -99.884 -9.987 148.344 1.00 45.44 352 ARG A N 1
ATOM 2764 C CA . ARG A 1 352 ? -100.896 -10.927 148.867 1.00 45.44 352 ARG A CA 1
ATOM 2765 C C . ARG A 1 352 ? -100.659 -11.350 150.323 1.00 45.44 352 ARG A C 1
ATOM 2767 O O . ARG A 1 352 ? -101.614 -11.772 150.965 1.00 45.44 352 ARG A O 1
ATOM 2774 N N . GLU A 1 353 ? -99.456 -11.160 150.865 1.00 38.53 353 GLU A N 1
ATOM 2775 C CA . GLU A 1 353 ? -99.085 -11.568 152.235 1.00 38.53 353 GLU A CA 1
ATOM 2776 C C . GLU A 1 353 ? -99.041 -10.404 153.254 1.00 38.53 353 GLU A C 1
ATOM 2778 O O . GLU A 1 353 ? -98.676 -10.599 154.412 1.00 38.53 353 GLU A O 1
ATOM 2783 N N . SER A 1 354 ? -99.400 -9.171 152.873 1.00 35.22 354 SER A N 1
ATOM 2784 C CA . SER A 1 354 ? -99.282 -8.022 153.786 1.00 35.22 354 SER A CA 1
ATOM 2785 C C . SER A 1 354 ? -100.378 -6.968 153.608 1.00 35.22 354 SER A C 1
ATOM 2787 O O . SER A 1 354 ? -100.129 -5.803 153.314 1.00 35.22 354 SER A O 1
ATOM 2789 N N . SER A 1 355 ? -101.636 -7.366 153.842 1.00 33.03 355 SER A N 1
ATOM 2790 C CA . SER A 1 355 ? -102.722 -6.424 154.147 1.00 33.03 355 SER A CA 1
ATOM 2791 C C . SER A 1 355 ? -102.850 -6.239 155.668 1.00 33.03 355 SER A C 1
ATOM 2793 O O . SER A 1 355 ? -103.740 -6.803 156.309 1.00 33.03 355 SER A O 1
ATOM 2795 N N . ARG A 1 356 ? -101.956 -5.452 156.279 1.00 32.47 356 ARG A N 1
ATOM 2796 C CA . ARG A 1 356 ? -102.212 -4.799 157.578 1.00 32.47 356 ARG A CA 1
ATOM 2797 C C . ARG A 1 356 ? -101.280 -3.593 157.807 1.00 32.47 356 ARG A C 1
ATOM 2799 O O . ARG A 1 356 ? -100.237 -3.716 158.429 1.00 32.47 356 ARG A O 1
ATOM 2806 N N . ILE A 1 357 ? -101.838 -2.426 157.459 1.00 30.67 357 ILE A N 1
ATOM 2807 C CA . ILE A 1 357 ? -101.667 -1.089 158.077 1.00 30.67 357 ILE A CA 1
ATOM 2808 C C . ILE A 1 357 ? -100.308 -0.348 157.853 1.00 30.67 357 ILE A C 1
ATOM 2810 O O . ILE A 1 357 ? -99.337 -0.978 157.464 1.00 30.67 357 ILE A O 1
ATOM 2814 N N . PRO A 1 358 ? -100.208 0.982 158.105 1.00 43.09 358 PRO A N 1
ATOM 2815 C CA . PRO A 1 358 ? -100.488 2.115 157.200 1.00 43.09 358 PRO A CA 1
ATOM 2816 C C . PRO A 1 358 ? -99.257 3.039 156.950 1.00 43.09 358 PRO A C 1
ATOM 2818 O O . PRO A 1 358 ? -98.172 2.779 157.454 1.00 43.09 358 PRO A O 1
ATOM 2821 N N . VAL A 1 359 ? -99.512 4.202 156.319 1.00 29.39 359 VAL A N 1
ATOM 2822 C CA . VAL A 1 359 ? -98.749 5.482 156.358 1.00 29.39 359 VAL A CA 1
ATOM 2823 C C . VAL A 1 359 ? -97.702 5.705 155.257 1.00 29.39 359 VAL A C 1
ATOM 2825 O O . VAL A 1 359 ? -96.806 4.894 155.071 1.00 29.39 359 VAL A O 1
ATOM 2828 N N . GLY A 1 360 ? -97.736 6.902 154.653 1.00 29.20 360 GLY A N 1
ATOM 2829 C CA . GLY A 1 360 ? -96.520 7.723 154.588 1.00 29.20 360 GLY A CA 1
ATOM 2830 C C . GLY A 1 360 ? -96.162 8.347 153.247 1.00 29.20 360 GLY A C 1
ATOM 2831 O O . GLY A 1 360 ? -95.778 7.654 152.316 1.00 29.20 360 GLY A O 1
ATOM 2832 N N . ASP A 1 361 ? -96.228 9.675 153.228 1.00 32.69 361 ASP A N 1
ATOM 2833 C CA . ASP A 1 361 ? -95.741 10.616 152.219 1.00 32.69 361 ASP A CA 1
ATOM 2834 C C . ASP A 1 361 ? -94.286 10.392 151.762 1.00 32.69 361 ASP A C 1
ATOM 2836 O O . ASP A 1 361 ? -93.449 9.962 152.559 1.00 32.69 361 ASP A O 1
ATOM 2840 N N . SER A 1 362 ? -93.967 10.851 150.538 1.00 37.53 362 SER A N 1
ATOM 2841 C CA . SER A 1 362 ? -92.817 11.725 150.177 1.00 37.53 362 SER A CA 1
ATOM 2842 C C . SER A 1 362 ? -92.218 11.371 148.802 1.00 37.53 362 SER A C 1
ATOM 2844 O O . SER A 1 362 ? -91.386 10.473 148.686 1.00 37.53 362 SER A O 1
ATOM 2846 N N . GLU A 1 363 ? -92.583 12.112 147.748 1.00 39.62 363 GLU A N 1
ATOM 2847 C CA . GLU A 1 363 ? -91.934 12.025 146.428 1.00 39.62 363 GLU A CA 1
ATOM 2848 C C . GLU A 1 363 ? -90.614 12.823 146.380 1.00 39.62 363 GLU A C 1
ATOM 2850 O O . GLU A 1 363 ? -90.578 14.047 146.310 1.00 39.62 363 GLU A O 1
ATOM 2855 N N . VAL A 1 364 ? -89.527 12.061 146.499 1.00 44.41 364 VAL A N 1
ATOM 2856 C CA . VAL A 1 364 ? -88.311 11.991 145.664 1.00 44.41 364 VAL A CA 1
ATOM 2857 C C . VAL A 1 364 ? -87.765 13.269 144.994 1.00 44.41 364 VAL A C 1
ATOM 2859 O O . VAL A 1 364 ? -88.204 13.728 143.943 1.00 44.41 364 VAL A O 1
ATOM 2862 N N . ILE A 1 365 ? -86.639 13.701 145.564 1.00 37.28 365 ILE A N 1
ATOM 2863 C CA . ILE A 1 365 ? -85.525 14.454 144.972 1.00 37.28 365 ILE A CA 1
ATOM 2864 C C . ILE A 1 365 ? -84.593 13.472 144.230 1.00 37.28 365 ILE A C 1
ATOM 2866 O O . ILE A 1 365 ? -84.352 12.389 144.756 1.00 37.28 365 ILE A O 1
ATOM 2870 N N . THR A 1 366 ? -84.026 13.851 143.073 1.00 39.94 366 THR A N 1
ATOM 2871 C CA . THR A 1 366 ? -82.603 13.676 142.638 1.00 39.94 366 THR A CA 1
ATOM 2872 C C . THR A 1 366 ? -82.482 13.981 141.130 1.00 39.94 366 THR A C 1
ATOM 2874 O O . THR A 1 366 ? -83.234 13.451 140.325 1.00 39.94 366 THR A O 1
ATOM 2877 N N . ASN A 1 367 ? -81.770 15.035 140.716 1.00 34.41 367 ASN A N 1
ATOM 2878 C CA . ASN A 1 367 ? -80.311 15.150 140.521 1.00 34.41 367 ASN A CA 1
ATOM 2879 C C . ASN A 1 367 ? -79.756 14.290 139.362 1.00 34.41 367 ASN A C 1
ATOM 2881 O O . ASN A 1 367 ? -79.587 13.088 139.518 1.00 34.41 367 ASN A O 1
ATOM 2885 N N . ASP A 1 368 ? -79.497 14.971 138.233 1.00 44.16 368 ASP A N 1
ATOM 2886 C CA . ASP A 1 368 ? -78.274 15.010 137.388 1.00 44.16 368 ASP A CA 1
ATOM 2887 C C . ASP A 1 368 ? -77.226 13.867 137.546 1.00 44.16 368 ASP A C 1
ATOM 2889 O O . ASP A 1 368 ? -76.958 13.440 138.671 1.00 44.16 368 ASP A O 1
ATOM 2893 N N . PRO A 1 369 ? -76.496 13.462 136.476 1.00 49.22 369 PRO A N 1
ATOM 2894 C CA . PRO A 1 369 ? -75.437 14.359 136.001 1.00 49.22 369 PRO A CA 1
ATOM 2895 C C . PRO A 1 369 ? -75.117 14.362 134.490 1.00 49.22 369 PRO A C 1
ATOM 2897 O O . PRO A 1 369 ? -75.082 13.346 133.798 1.00 49.22 369 PRO A O 1
ATOM 2900 N N . LYS A 1 370 ? -74.710 15.552 134.041 1.00 40.25 370 LYS A N 1
ATOM 2901 C CA . LYS A 1 370 ? -73.537 15.831 133.188 1.00 40.25 370 LYS A CA 1
ATOM 2902 C C . LYS A 1 370 ? -72.452 14.737 133.131 1.00 40.25 370 LYS A C 1
ATOM 2904 O O . LYS A 1 370 ? -71.877 14.385 134.156 1.00 40.25 370 LYS A O 1
ATOM 2909 N N . SER A 1 371 ? -71.956 14.497 131.919 1.00 42.28 371 SER A N 1
ATOM 2910 C CA . SER A 1 371 ? -70.519 14.516 131.574 1.00 42.28 371 SER A CA 1
ATOM 2911 C C . SER A 1 371 ? -70.415 14.648 130.045 1.00 42.28 371 SER A C 1
ATOM 2913 O O . SER A 1 371 ? -71.124 13.936 129.342 1.00 42.28 371 SER A O 1
ATOM 2915 N N . LYS A 1 372 ? -69.749 15.673 129.479 1.00 37.69 372 LYS A N 1
ATOM 2916 C CA . LYS A 1 372 ? -68.277 15.767 129.303 1.00 37.69 372 LYS A CA 1
ATOM 2917 C C . LYS A 1 372 ? -67.759 14.537 128.546 1.00 37.69 372 LYS A C 1
ATOM 2919 O O . LYS A 1 372 ? -68.129 13.429 128.889 1.00 37.69 372 LYS A O 1
ATOM 2924 N N . GLU A 1 373 ? -66.912 14.612 127.539 1.00 34.34 373 GLU A N 1
ATOM 2925 C CA . GLU A 1 373 ? -65.908 15.583 127.113 1.00 34.34 373 GLU A CA 1
ATOM 2926 C C . GLU A 1 373 ? -65.300 14.980 125.831 1.00 34.34 373 GLU A C 1
ATOM 2928 O O . GLU A 1 373 ? -65.405 13.770 125.651 1.00 34.34 373 GLU A O 1
ATOM 2933 N N . GLU A 1 374 ? -64.597 15.809 125.048 1.00 37.03 374 GLU A N 1
ATOM 2934 C CA . GLU A 1 374 ? -63.375 15.411 124.320 1.00 37.03 374 GLU A CA 1
ATOM 2935 C C . GLU A 1 374 ? -63.526 14.369 123.179 1.00 37.03 374 GLU A C 1
ATOM 2937 O O . GLU A 1 374 ? -64.426 13.549 123.131 1.00 37.03 374 GLU A O 1
ATOM 2942 N N . SER A 1 375 ? -62.697 14.325 122.145 1.00 42.22 375 SER A N 1
ATOM 2943 C CA . SER A 1 375 ? -61.368 14.880 121.916 1.00 42.22 375 SER A CA 1
ATOM 2944 C C . SER A 1 375 ? -61.130 14.844 120.385 1.00 42.22 375 SER A C 1
ATOM 2946 O O . SER A 1 375 ? -61.772 14.054 119.694 1.00 42.22 375 SER A O 1
ATOM 2948 N N . ILE A 1 376 ? -60.502 15.876 119.801 1.00 40.22 376 ILE A N 1
ATOM 2949 C CA . ILE A 1 376 ? -59.105 15.876 119.291 1.00 40.22 376 ILE A CA 1
ATOM 2950 C C . ILE A 1 376 ? -58.922 14.832 118.168 1.00 40.22 376 ILE A C 1
ATOM 2952 O O . ILE A 1 376 ? -59.192 13.657 118.354 1.00 40.22 376 ILE A O 1
ATOM 2956 N N . GLY A 1 377 ? -58.476 15.149 116.958 1.00 38.03 377 GLY A N 1
ATOM 2957 C CA . GLY A 1 377 ? -57.663 16.257 116.471 1.00 38.03 377 GLY A CA 1
ATOM 2958 C C . GLY A 1 377 ? -56.651 15.685 115.468 1.00 38.03 377 GLY A C 1
ATOM 2959 O O . GLY A 1 377 ? -56.454 14.473 115.456 1.00 38.03 377 GLY A O 1
ATOM 2960 N N . GLU A 1 378 ? -56.018 16.587 114.705 1.00 34.62 378 GLU A N 1
ATOM 2961 C CA . GLU A 1 378 ? -54.648 16.453 114.165 1.00 34.62 378 GLU A CA 1
ATOM 2962 C C . GLU A 1 378 ? -54.356 15.325 113.141 1.00 34.62 378 GLU A C 1
ATOM 2964 O O . GLU A 1 378 ? -54.945 14.256 113.167 1.00 34.62 378 GLU A O 1
ATOM 2969 N N . THR A 1 379 ? -53.475 15.452 112.148 1.00 41.03 379 THR A N 1
ATOM 2970 C CA . THR A 1 379 ? -52.388 16.393 111.799 1.00 41.03 379 THR A CA 1
ATOM 2971 C C . THR A 1 379 ? -52.041 16.112 110.315 1.00 41.03 379 THR A C 1
ATOM 2973 O O . THR A 1 379 ? -52.225 14.994 109.841 1.00 41.03 379 THR A O 1
ATOM 2976 N N . ASP A 1 380 ? -51.825 17.138 109.490 1.00 34.47 380 ASP A N 1
ATOM 2977 C CA . ASP A 1 380 ? -50.532 17.659 108.990 1.00 34.47 380 ASP A CA 1
ATOM 2978 C C . ASP A 1 380 ? -49.827 16.882 107.864 1.00 34.47 380 ASP A C 1
ATOM 2980 O O . ASP A 1 380 ? -49.923 15.667 107.722 1.00 34.47 380 ASP A O 1
ATOM 2984 N N . ALA A 1 381 ? -49.015 17.677 107.156 1.00 40.41 381 ALA A N 1
ATOM 2985 C CA . ALA A 1 381 ? -47.787 17.331 106.443 1.00 40.41 381 ALA A CA 1
ATOM 2986 C C . ALA A 1 381 ? -47.956 16.973 104.955 1.00 40.41 381 ALA A C 1
ATOM 2988 O O . ALA A 1 381 ? -48.492 15.944 104.568 1.00 40.41 381 ALA A O 1
ATOM 2989 N N . GLU A 1 382 ? -47.662 17.929 104.069 1.00 35.62 382 GLU A N 1
ATOM 2990 C CA . GLU A 1 382 ? -46.314 18.202 103.529 1.00 35.62 382 GLU A CA 1
ATOM 2991 C C . GLU A 1 382 ? -45.974 17.266 102.361 1.00 35.62 382 GLU A C 1
ATOM 2993 O O . GLU A 1 382 ? -45.802 16.067 102.539 1.00 35.62 382 GLU A O 1
ATOM 2998 N N . SER A 1 383 ? -45.750 17.832 101.174 1.00 42.22 383 SER A N 1
ATOM 2999 C CA . SER A 1 383 ? -44.403 17.871 100.579 1.00 42.22 383 SER A CA 1
ATOM 3000 C C . SER A 1 383 ? -44.412 18.006 99.056 1.00 42.22 383 SER A C 1
ATOM 3002 O O . SER A 1 383 ? -45.044 17.247 98.330 1.00 42.22 383 SER A O 1
ATOM 3004 N N . ALA A 1 384 ? -43.554 18.930 98.620 1.00 43.53 384 ALA A N 1
ATOM 3005 C CA . ALA A 1 384 ? -42.742 18.861 97.411 1.00 43.53 384 ALA A CA 1
ATOM 3006 C C . ALA A 1 384 ? -43.430 19.052 96.047 1.00 43.53 384 ALA A C 1
ATOM 3008 O O . ALA A 1 384 ? -43.473 18.166 95.197 1.00 43.53 384 ALA A O 1
ATOM 3009 N N . LEU A 1 385 ? -43.755 20.316 95.756 1.00 44.09 385 LEU A N 1
ATOM 3010 C CA . LEU A 1 385 ? -43.381 20.894 94.463 1.00 44.09 385 LEU A CA 1
ATOM 3011 C C . LEU A 1 385 ? -41.846 20.945 94.392 1.00 44.09 385 LEU A C 1
ATOM 3013 O O . LEU A 1 385 ? -41.216 21.831 94.963 1.00 44.09 385 LEU A O 1
ATOM 3017 N N . GLY A 1 386 ? -41.258 19.962 93.717 1.00 36.38 386 GLY A N 1
ATOM 3018 C CA . GLY A 1 386 ? -39.838 19.905 93.397 1.00 36.38 386 GLY A CA 1
ATOM 3019 C C . GLY A 1 386 ? -39.648 19.474 91.948 1.00 36.38 386 GLY A C 1
ATOM 3020 O O . GLY A 1 386 ? -39.671 18.286 91.644 1.00 36.38 386 GLY A O 1
ATOM 3021 N N . SER A 1 387 ? -39.449 20.443 91.053 1.00 46.94 387 SER A N 1
ATOM 3022 C CA . SER A 1 387 ? -38.746 20.236 89.777 1.00 46.94 387 SER A CA 1
ATOM 3023 C C . SER A 1 387 ? -37.353 19.641 90.075 1.00 46.94 387 SER A C 1
ATOM 3025 O O . SER A 1 387 ? -36.798 19.985 91.124 1.00 46.94 387 SER A O 1
ATOM 3027 N N . PRO A 1 388 ? -36.714 18.842 89.187 1.00 51.56 388 PRO A N 1
ATOM 3028 C CA . PRO A 1 388 ? -36.069 19.486 88.037 1.00 51.56 388 PRO A CA 1
ATOM 3029 C C . PRO A 1 388 ? -35.828 18.614 86.770 1.00 51.56 388 PRO A C 1
ATOM 3031 O O . PRO A 1 388 ? -35.655 17.406 86.829 1.00 51.56 388 PRO A O 1
ATOM 3034 N N . ASN A 1 389 ? -35.644 19.331 85.655 1.00 36.75 389 ASN A N 1
ATOM 3035 C CA . ASN A 1 389 ? -34.559 19.173 84.671 1.00 36.75 389 ASN A CA 1
ATOM 3036 C C . ASN A 1 389 ? -34.487 18.035 83.624 1.00 36.75 389 ASN A C 1
ATOM 3038 O O . ASN A 1 389 ? -34.620 16.861 83.932 1.00 36.75 389 ASN A O 1
ATOM 3042 N N . LEU A 1 390 ? -33.958 18.480 82.463 1.00 39.97 390 LEU A N 1
ATOM 3043 C CA . LEU A 1 390 ? -33.005 17.814 81.542 1.00 39.97 390 LEU A CA 1
ATOM 3044 C C . LEU A 1 390 ? -33.603 16.676 80.690 1.00 39.97 390 LEU A C 1
ATOM 3046 O O . LEU A 1 390 ? -34.034 15.664 81.213 1.00 39.97 390 LEU A O 1
ATOM 3050 N N . LYS A 1 391 ? -33.789 16.861 79.376 1.00 42.22 391 LYS A N 1
ATOM 3051 C CA . LYS A 1 391 ? -32.817 16.902 78.249 1.00 42.22 391 LYS A CA 1
ATOM 3052 C C . LYS A 1 391 ? -32.943 15.592 77.467 1.00 42.22 391 LYS A C 1
ATOM 3054 O O . LYS A 1 391 ? -32.808 14.537 78.065 1.00 42.22 391 LYS A O 1
ATOM 3059 N N . ASP A 1 392 ? -33.213 15.703 76.170 1.00 41.34 392 ASP A N 1
ATOM 3060 C CA . ASP A 1 392 ? -32.481 15.052 75.065 1.00 41.34 392 ASP A CA 1
ATOM 3061 C C . ASP A 1 392 ? -33.309 15.251 73.783 1.00 41.34 392 ASP A C 1
ATOM 3063 O O . ASP A 1 392 ? -34.494 14.942 73.728 1.00 41.34 392 ASP A O 1
ATOM 3067 N N . ALA A 1 393 ? -32.841 16.100 72.867 1.00 45.66 393 ALA A N 1
ATOM 3068 C CA . ALA A 1 393 ? -31.878 15.771 71.811 1.00 45.66 393 ALA A CA 1
ATOM 3069 C C . ALA A 1 393 ? -32.558 15.017 70.655 1.00 45.66 393 ALA A C 1
ATOM 3071 O O . ALA A 1 393 ? -32.477 13.802 70.527 1.00 45.66 393 ALA A O 1
ATOM 3072 N N . THR A 1 394 ? -33.231 15.778 69.793 1.00 41.44 394 THR A N 1
ATOM 3073 C CA . THR A 1 394 ? -33.485 15.385 68.405 1.00 41.44 394 THR A CA 1
ATOM 3074 C C . THR A 1 394 ? -32.228 15.688 67.592 1.00 41.44 394 THR A C 1
ATOM 3076 O O . THR A 1 394 ? -32.000 16.833 67.199 1.00 41.44 394 THR A O 1
ATOM 3079 N N . GLU A 1 395 ? -31.395 14.669 67.390 1.00 46.62 395 GLU A N 1
ATOM 3080 C CA . GLU A 1 395 ? -30.471 14.597 66.258 1.00 46.62 395 GLU A CA 1
ATOM 3081 C C . GLU A 1 395 ? -31.261 14.122 65.033 1.00 46.62 395 GLU A C 1
ATOM 3083 O O . GLU A 1 395 ? -31.567 12.941 64.899 1.00 46.62 395 GLU A O 1
ATOM 3088 N N . ASP A 1 396 ? -31.589 15.060 64.146 1.00 54.97 396 ASP A N 1
ATOM 3089 C CA . ASP A 1 396 ? -31.802 14.772 62.730 1.00 54.97 396 ASP A CA 1
ATOM 3090 C C . ASP A 1 396 ? -30.441 14.933 62.037 1.00 54.97 396 ASP A C 1
ATOM 3092 O O . ASP A 1 396 ? -29.909 16.043 61.945 1.00 54.97 396 ASP A O 1
ATOM 3096 N N . GLN A 1 397 ? -29.868 13.829 61.558 1.00 47.50 397 GLN A N 1
ATOM 3097 C CA . GLN A 1 397 ? -28.809 13.846 60.549 1.00 47.50 397 GLN A CA 1
ATOM 3098 C C . GLN A 1 397 ? -29.337 13.248 59.245 1.00 47.50 397 GLN A C 1
ATOM 3100 O O . GLN A 1 397 ? -29.956 12.182 59.234 1.00 47.50 397 GLN A O 1
ATOM 3105 N N . GLN A 1 398 ? -29.091 14.008 58.175 1.00 48.78 398 GLN A N 1
ATOM 3106 C CA . GLN A 1 398 ? -29.215 13.645 56.764 1.00 48.78 398 GLN A CA 1
ATOM 3107 C C . GLN A 1 398 ? -28.151 12.638 56.336 1.00 48.78 398 GLN A C 1
ATOM 3109 O O . GLN A 1 398 ? -27.033 12.697 56.900 1.00 48.78 398 GLN A O 1
#

Organism: NCBI:txid1930273

Radius of gyration: 109.06 Å; chains: 1; bounding box: 204×58×319 Å

Foldseek 3Di:
DDDDDDDDDPDDPDPDDPDDDDDDDDDDDDDDDDDDDDDDPDPDDPDDDPDDDDDDDDDDDDDDDDDDDDDDDDDDDDDDDDDDDDDDDDDDDDDDDDDDDDPCVVVVVVVVVVVVVVVVVVVVVVVVVVVVVVVVVVVVVVVVVVVVVVVVVVVVVVVVVVVVVVVVVVVVVVVVVVVVVVVVVVVVVVVVVVVVVVVVVVVVVVVVVVVVVVVVVVVVVVVVVVVVVVVVVVVVVVVVVVVVVVVVVVVVVVVVVVVVVVVVVVVVVVVVVVVVVVVVVVVVVVVVVVVVVVVVVVVVVVVVVVVVVVVVVVVVVVVVVVVVVVVVVVVVVVVVVVVVVVVVVVVVVVVVPDPDDDDDDDDDDDDDDDDDDDDDDDDDDDDDPDDDDDDDDDDDDD

Sequence (398 aa):
MNTFSRESDDQSDDESLLKQQSSRMGGNDHFGGTDTESMFNDPPLITPDPDLDHVSTQTNVQVETSSHQKGKRGEAKPNLLQRAFSRASKTNEQGITSEFPSTTLFASSLVIFTLVLIIQIVALRSHLSVMEDQIERDATLENYEQIQNDYQKQVGSWKKLTSAQLERLETQRSELAMRESQISKLSLSEKESQKRTEEAKQLMETTLAELKIARDDLAVAEASLQVTKARQLVLKNETGELQRGYTSAKAEITETEKLLEQSAAQLANNIAELKRQETELKSNNDRTTMLATAKIELAGVKQQTENARNILADIQSEAKRLSDRREQLVLDLEKLELRRNAIENELAAASRESSRIPVGDSEVITNDPKSKEESIGETDAESALGSPNLKDATEDQQ

Secondary structure (DSSP, 8-state):
----------------S------------------------PPP--PPPP----------------------------------------------------TTHHHHHHHHHHHHHHHHHHHHHHHHHHHHHHHHHHHHHHHHHHHHHHHHHHHHHHHHHHHHHHHHHHHHHHHHHHHHHHHHHHHHHHHHHHHHHHHHHHHHHHHHHHHHHHHHHHHHHHHHHHHHHHHHHHHHHHHHHHHHHHHHHHHHHHHHHHHHHHHHHHHHHHHHHHHHHHHHHHHHHHHHHHHHHHHHHHHHHHHHHHHHHHHHHHHHHHHHHHHHHHHHHHHHHHHHHHHHHHHHHHHHHHHHS---------------------------------------------

pLDDT: mean 71.53, std 24.47, range [29.2, 98.12]